Protein AF-0000000087670153 (afdb_homodimer)

InterPro domains:
  IPR002168 Lipase, GDXG, putative histidine active site [PS01173] (75-91)
  IPR013094 Alpha/beta hydrolase fold-3 [PF07859] (75-271)
  IPR029058 Alpha/Beta hydrolase fold [G3DSA:3.40.50.1820] (11-294)
  IPR029058 Alpha/Beta hydrolase fold [SSF53474] (27-275)
  IPR050466 Diverse Carboxylesterases and Gibberellin Receptors [PTHR23024] (61-268)

Secondary structure (DSSP, 8-state):
----HHHHHHHHHHHHHS-TTGGGS-HHHHHHHHHHHHHHT--PPPTT-EEEEEEETTEEEEEEE-SS---S-EEEEE--STTTS--TTTTHHHHHHHHHHHTS-EEEE----TTTS-TTHHHHHHHHHHHHHHHTT--EEEEEETHHHHHHHHHHHHHHHTT---EEEEEEES------TTSTHHHHTTT-SS--HHHHHHHHHHHT--TT-TTT-GGG-S--TTPPPEEEEEEEE-TTHHHHHHHHHHHHHTT--EEEEEEEEEETTGGGGTTT-HHHHHHHHHHHHHHHHHTT--/----HHHHHHHHHHHHHS-TTGGGS-HHHHHHHHHHHHHHT--PPPTT-EEEEEEETTEEEEEEE-SS---SPEEEEE--STTTS--TTTTHHHHHHHHHHHTS-EEEE----TTTS-TTHHHHHHHHHHHHHHHTT--EEEEEETHHHHHHHHHHHHHHHTT---EEEEEEES------TTSTHHHHTTT-SS--HHHHHHHHHHHT--TT-TTT-GGG-S--TTPPPEEEEEEEE-TTHHHHHHHHHHHHHTT--EEEEEEEEEETTGGGGTTT-HHHHHHHHHHHHHHHHHTT--

Nearest PDB structures (foldseek):
  8p8f-assembly1_B  TM=9.040E-01  e=2.250E-26  Sphingomonas sp.
  3g9u-assembly1_A  TM=9.039E-01  e=2.587E-25  uncultured bacterium
  3h1a-assembly1_A  TM=9.048E-01  e=6.332E-24  uncultured bacterium
  3qh4-assembly1_A  TM=8.456E-01  e=1.068E-23  Mycobacterium marinum M
  3h17-assembly1_A  TM=8.856E-01  e=6.479E-23  uncultured bacterium

pLDDT: mean 97.07, std 4.04, range [69.38, 99.0]

Solvent-accessible surface area (backbone atoms only — not comparable to full-atom values): 29020 Å² total; per-residue (Å²): 129,71,77,48,64,31,49,54,52,47,50,55,56,46,52,72,48,49,54,94,63,43,83,76,46,55,68,70,56,44,38,51,33,49,45,54,47,33,58,74,59,52,53,80,75,58,84,71,45,47,76,44,77,42,67,48,86,92,39,47,30,36,38,32,40,32,64,61,66,60,36,81,28,30,34,41,37,30,62,34,43,54,52,54,35,72,48,63,73,50,45,41,36,60,51,43,51,44,17,45,72,24,9,18,38,26,39,34,49,45,53,57,38,23,68,90,34,35,57,61,42,38,57,52,44,51,45,52,43,48,51,54,46,36,70,73,67,34,37,32,33,32,30,15,31,27,41,6,10,22,43,33,53,16,45,46,51,51,32,49,76,66,69,54,72,43,60,51,20,34,38,27,38,43,20,45,28,60,64,65,74,76,44,67,30,15,48,79,17,31,80,25,63,85,38,28,33,64,54,52,51,50,32,50,60,51,32,55,56,65,91,85,35,33,53,71,19,46,68,63,48,90,66,47,63,83,44,52,35,33,38,37,37,21,21,59,38,14,25,40,27,49,31,44,23,52,48,46,20,46,28,25,64,46,54,26,32,30,38,37,40,54,37,80,54,30,34,54,74,37,74,65,32,34,87,58,15,75,68,31,30,52,52,48,50,53,51,36,51,50,50,12,52,51,43,62,41,113,130,70,77,47,64,31,49,54,52,46,50,54,56,48,52,71,48,48,55,92,62,44,83,75,47,53,66,69,56,45,37,51,34,49,44,54,47,32,57,73,58,53,55,79,76,60,83,71,45,47,76,44,78,44,67,48,86,90,38,48,29,36,40,31,40,30,62,61,67,60,37,81,27,31,35,41,36,30,61,36,42,54,50,54,35,71,47,63,73,48,45,42,36,61,51,43,50,45,18,46,71,25,10,18,39,26,39,35,50,44,52,56,40,24,69,91,33,35,58,60,42,38,56,51,44,50,43,52,45,48,50,55,45,36,70,73,68,36,37,31,33,31,30,15,31,27,41,6,11,22,45,34,54,15,46,47,51,51,33,48,76,67,68,54,74,42,60,50,20,35,38,27,37,44,18,44,29,60,66,65,75,74,44,67,29,16,48,78,17,29,80,26,62,84,38,29,32,65,53,52,51,51,32,49,60,51,31,54,57,66,90,84,37,33,54,71,18,47,69,64,48,90,68,47,62,83,44,54,35,34,39,36,36,22,20,59,38,15,27,41,26,49,30,42,23,53,46,47,20,47,28,24,64,46,53,26,33,29,37,39,39,54,38,80,52,30,34,52,73,38,75,65,31,34,87,59,14,73,68,32,31,52,51,49,49,52,50,36,51,50,52,12,52,50,43,60,41,113

Structure (mmCIF, N/CA/C/O backbone):
data_AF-0000000087670153-model_v1
#
loop_
_entity.id
_entity.type
_entity.pdbx_description
1 polymer Carboxylesterase
#
loop_
_atom_site.group_PDB
_atom_site.id
_atom_site.type_symbol
_atom_site.label_atom_id
_atom_site.label_alt_id
_atom_site.label_comp_id
_atom_site.label_asym_id
_atom_site.label_entity_id
_atom_site.label_seq_id
_atom_site.pdbx_PDB_ins_code
_atom_site.Cartn_x
_atom_site.Cartn_y
_atom_site.Cartn_z
_atom_site.occupancy
_atom_site.B_iso_or_equiv
_atom_site.auth_seq_id
_atom_site.auth_comp_id
_atom_site.auth_asym_id
_atom_site.auth_atom_id
_atom_site.pdbx_PDB_model_num
ATOM 1 N N . MET A 1 1 ? -20.953 14.812 -3.152 1 91.12 1 MET A N 1
ATOM 2 C CA . MET A 1 1 ? -20.984 15.078 -1.719 1 91.12 1 MET A CA 1
ATOM 3 C C . MET A 1 1 ? -20.984 13.781 -0.921 1 91.12 1 MET A C 1
ATOM 5 O O . MET A 1 1 ? -21.5 12.766 -1.384 1 91.12 1 MET A O 1
ATOM 9 N N . PRO A 1 2 ? -20.266 13.875 0.215 1 96.69 2 PRO A N 1
ATOM 10 C CA . PRO A 1 2 ? -20.328 12.688 1.068 1 96.69 2 PRO A CA 1
ATOM 11 C C . PRO A 1 2 ? -21.734 12.383 1.556 1 96.69 2 PRO A C 1
ATOM 13 O O . PRO A 1 2 ? -22.594 13.266 1.566 1 96.69 2 PRO A O 1
ATOM 16 N N . ALA A 1 3 ? -21.969 11.133 1.914 1 97.31 3 ALA A N 1
ATOM 17 C CA . ALA A 1 3 ? -23.281 10.703 2.393 1 97.31 3 ALA A CA 1
ATOM 18 C C . ALA A 1 3 ? -23.188 10.117 3.801 1 97.31 3 ALA A C 1
ATOM 20 O O . ALA A 1 3 ? -24.203 9.961 4.48 1 97.31 3 ALA A O 1
ATOM 21 N N . GLU A 1 4 ? -22 9.805 4.27 1 97.56 4 GLU A N 1
ATOM 22 C CA . GLU A 1 4 ? -21.828 9.164 5.566 1 97.56 4 GLU A CA 1
ATOM 23 C C . GLU A 1 4 ? -22.266 10.078 6.703 1 97.56 4 GLU A C 1
ATOM 25 O O . GLU A 1 4 ? -21.75 11.188 6.852 1 97.56 4 GLU A O 1
ATOM 30 N N . PRO A 1 5 ? -23.125 9.617 7.57 1 97.94 5 PRO A N 1
ATOM 31 C CA . PRO A 1 5 ? -23.703 10.484 8.594 1 97.94 5 PRO A CA 1
ATOM 32 C C . PRO A 1 5 ? -22.656 11.117 9.5 1 97.94 5 PRO A C 1
ATOM 34 O O . PRO A 1 5 ? -22.75 12.297 9.852 1 97.94 5 PRO A O 1
ATOM 37 N N . GLY A 1 6 ? -21.641 10.352 9.875 1 98.31 6 GLY A N 1
ATOM 38 C CA . GLY A 1 6 ? -20.594 10.891 10.719 1 98.31 6 GLY A CA 1
ATOM 39 C C . GLY A 1 6 ? -19.844 12.047 10.07 1 98.31 6 GLY A C 1
ATOM 40 O O . GLY A 1 6 ? -19.484 13.016 10.75 1 98.31 6 GLY A O 1
ATOM 41 N N . ILE A 1 7 ? -19.688 11.992 8.781 1 98.38 7 ILE A N 1
ATOM 42 C CA . ILE A 1 7 ? -18.969 13.039 8.055 1 98.38 7 ILE A CA 1
ATOM 43 C C . ILE A 1 7 ? -19.875 14.25 7.859 1 98.38 7 ILE A C 1
ATOM 45 O O . ILE A 1 7 ? -19.422 15.391 7.926 1 98.38 7 ILE A O 1
ATOM 49 N N . LEU A 1 8 ? -21.156 13.984 7.641 1 97.88 8 LEU A N 1
ATOM 50 C CA . LEU A 1 8 ? -22.109 15.094 7.551 1 97.88 8 LEU A CA 1
ATOM 51 C C . LEU A 1 8 ? -22.172 15.859 8.867 1 97.88 8 LEU A C 1
ATOM 53 O O . LEU A 1 8 ? -22.219 17.094 8.867 1 97.88 8 LEU A O 1
ATOM 57 N N . LYS A 1 9 ? -22.219 15.156 9.969 1 97.88 9 LYS A N 1
ATOM 58 C CA . LYS A 1 9 ? -22.188 15.797 11.273 1 97.88 9 LYS A CA 1
ATOM 59 C C . LYS A 1 9 ? -20.891 16.594 11.477 1 97.88 9 LYS A C 1
ATOM 61 O O . LYS A 1 9 ? -20.922 17.719 11.984 1 97.88 9 LYS A O 1
ATOM 66 N N . PHE A 1 10 ? -19.797 16 11.117 1 97.88 10 PHE A N 1
ATOM 67 C CA . PHE A 1 10 ? -18.5 16.656 11.195 1 97.88 10 PHE A CA 1
ATOM 68 C C . PHE A 1 10 ? -18.516 17.984 10.445 1 97.88 10 PHE A C 1
ATOM 70 O O . PHE A 1 10 ? -18.094 19.016 10.977 1 97.88 10 PHE A O 1
ATOM 77 N N . LEU A 1 11 ? -19.031 17.984 9.211 1 96.19 11 LEU A N 1
ATOM 78 C CA . LEU A 1 11 ? -19.078 19.188 8.375 1 96.19 11 LEU A CA 1
ATOM 79 C C . LEU A 1 11 ? -19.953 20.266 9.016 1 96.19 11 LEU A C 1
ATOM 81 O O . LEU A 1 11 ? -19.625 21.453 8.961 1 96.19 11 LEU A O 1
ATOM 85 N N . ARG A 1 12 ? -21.016 19.828 9.617 1 95.62 12 ARG A N 1
ATOM 86 C CA . ARG A 1 12 ? -21.891 20.781 10.289 1 95.62 12 ARG A CA 1
ATOM 87 C C . ARG A 1 12 ? -21.156 21.469 11.445 1 95.62 12 ARG A C 1
ATOM 89 O O . ARG A 1 12 ? -21.297 22.672 11.641 1 95.62 12 ARG A O 1
ATOM 96 N N . ILE A 1 13 ? -20.438 20.719 12.18 1 95.88 13 ILE A N 1
ATOM 97 C CA . ILE A 1 13 ? -19.672 21.297 13.289 1 95.88 13 ILE A CA 1
ATOM 98 C C . ILE A 1 13 ? -18.641 22.281 12.742 1 95.88 13 ILE A C 1
ATOM 100 O O . ILE A 1 13 ? -18.5 23.391 13.258 1 95.88 13 ILE A O 1
ATOM 104 N N . CYS A 1 14 ? -17.922 21.875 11.703 1 94.75 14 CYS A N 1
ATOM 105 C CA . CYS A 1 14 ? -16.891 22.734 11.117 1 94.75 14 CYS A CA 1
ATOM 106 C C . CYS A 1 14 ? -17.5 24.047 10.633 1 94.75 14 CYS A C 1
ATOM 108 O O . CYS A 1 14 ? -16.922 25.109 10.852 1 94.75 14 CYS A O 1
ATOM 110 N N . ASP A 1 15 ? -18.594 23.922 10.031 1 91.06 15 ASP A N 1
ATOM 111 C CA . ASP A 1 15 ? -19.25 25.109 9.469 1 91.06 15 ASP A CA 1
ATOM 112 C C . ASP A 1 15 ? -19.656 26.094 10.562 1 91.06 15 ASP A C 1
ATOM 114 O O . ASP A 1 15 ? -19.766 27.281 10.32 1 91.06 15 ASP A O 1
ATOM 118 N N . GLY A 1 16 ? -19.812 25.562 11.656 1 90.06 16 GLY A N 1
ATOM 119 C CA . GLY A 1 16 ? -20.188 26.422 12.773 1 90.06 16 GLY A CA 1
ATOM 120 C C . GLY A 1 16 ? -19.047 27.25 13.305 1 90.06 16 GLY A C 1
ATOM 121 O O . GLY A 1 16 ? -19.266 28.281 13.953 1 90.06 16 GLY A O 1
ATOM 122 N N . PHE A 1 17 ? -17.875 26.891 13.086 1 87.62 17 PHE A N 1
ATOM 123 C CA . PHE A 1 17 ? -16.703 27.562 13.625 1 87.62 17 PHE A CA 1
ATOM 124 C C . PHE A 1 17 ? -15.984 28.344 12.547 1 87.62 17 PHE A C 1
ATOM 126 O O . PHE A 1 17 ? -15.312 29.344 12.836 1 87.62 17 PHE A O 1
ATOM 133 N N . TYR A 1 18 ? -16.047 27.781 11.391 1 78.56 18 TYR A N 1
ATOM 134 C CA . TYR A 1 18 ? -15.227 28.328 10.32 1 78.56 18 TYR A CA 1
ATOM 135 C C . TYR A 1 18 ? -16.094 28.766 9.148 1 78.56 18 TYR A C 1
ATOM 137 O O . TYR A 1 18 ? -16.406 27.969 8.266 1 78.56 18 TYR A O 1
ATOM 145 N N . PRO A 1 19 ? -16.406 30.031 9.125 1 75.69 19 PRO A N 1
ATOM 146 C CA . PRO A 1 19 ? -17.312 30.5 8.078 1 75.69 19 PRO A CA 1
ATOM 147 C C . PRO A 1 19 ? -16.766 30.281 6.672 1 75.69 19 PRO A C 1
ATOM 149 O O . PRO A 1 19 ? -15.555 30.109 6.496 1 75.69 19 PRO A O 1
ATOM 152 N N . ALA A 1 20 ? -17.609 30.312 5.688 1 71.12 20 ALA A N 1
ATOM 153 C CA . ALA A 1 20 ? -17.266 30.031 4.297 1 71.12 20 ALA A CA 1
ATOM 154 C C . ALA A 1 20 ? -16.328 31.094 3.744 1 71.12 20 ALA A C 1
ATOM 156 O O . ALA A 1 20 ? -15.516 30.812 2.859 1 71.12 20 ALA A O 1
ATOM 157 N N . ASP A 1 21 ? -16.359 32.156 4.27 1 75.12 21 ASP A N 1
ATOM 158 C CA . ASP A 1 21 ? -15.516 33.25 3.779 1 75.12 21 ASP A CA 1
ATOM 159 C C . ASP A 1 21 ? -14.367 33.531 4.738 1 75.12 21 ASP A C 1
ATOM 161 O O . ASP A 1 21 ? -13.93 34.656 4.875 1 75.12 21 ASP A O 1
ATOM 165 N N . ALA A 1 22 ? -13.945 32.531 5.371 1 79.69 22 ALA A N 1
ATOM 166 C CA . ALA A 1 22 ? -12.922 32.656 6.402 1 79.69 22 ALA A CA 1
ATOM 167 C C . ALA A 1 22 ? -11.641 33.25 5.82 1 79.69 22 ALA A C 1
ATOM 169 O O . ALA A 1 22 ? -10.922 34 6.504 1 79.69 22 ALA A O 1
ATOM 170 N N . VAL A 1 23 ? -11.383 32.969 4.547 1 78.5 23 VAL A N 1
ATOM 171 C CA . VAL A 1 23 ? -10.125 33.406 3.943 1 78.5 23 VAL A CA 1
ATOM 172 C C . VAL A 1 23 ? -10.109 34.938 3.822 1 78.5 23 VAL A C 1
ATOM 174 O O . VAL A 1 23 ? -9.039 35.531 3.682 1 78.5 23 VAL A O 1
ATOM 177 N N . ASP A 1 24 ? -11.219 35.469 3.959 1 83 24 ASP A N 1
ATOM 178 C CA . ASP A 1 24 ? -11.32 36.938 3.854 1 83 24 ASP A CA 1
ATOM 179 C C . ASP A 1 24 ? -11.008 37.594 5.188 1 83 24 ASP A C 1
ATOM 181 O O . ASP A 1 24 ? -10.781 38.812 5.246 1 83 24 ASP A O 1
ATOM 185 N N . ALA A 1 25 ? -10.906 36.875 6.254 1 89.06 25 ALA A N 1
ATOM 186 C CA . ALA A 1 25 ? -10.594 37.406 7.574 1 89.06 25 ALA A CA 1
ATOM 187 C C . ALA A 1 25 ? -9.086 37.5 7.785 1 89.06 25 ALA A C 1
ATOM 189 O O . ALA A 1 25 ? -8.305 37 6.977 1 89.06 25 ALA A O 1
ATOM 190 N N . SER A 1 26 ? -8.742 38.281 8.805 1 92.5 26 SER A N 1
ATOM 191 C CA . SER A 1 26 ? -7.324 38.344 9.148 1 92.5 26 SER A CA 1
ATOM 192 C C . SER A 1 26 ? -6.77 37 9.539 1 92.5 26 SER A C 1
ATOM 194 O O . SER A 1 26 ? -7.508 36.125 10.016 1 92.5 26 SER A O 1
ATOM 196 N N . ILE A 1 27 ? -5.492 36.844 9.336 1 93.56 27 ILE A N 1
ATOM 197 C CA . ILE A 1 27 ? -4.816 35.594 9.68 1 93.56 27 ILE A CA 1
ATOM 198 C C . ILE A 1 27 ? -4.973 35.312 11.172 1 93.56 27 ILE A C 1
ATOM 200 O O . ILE A 1 27 ? -5.195 34.156 11.578 1 93.56 27 ILE A O 1
ATOM 204 N N . GLY A 1 28 ? -4.832 36.312 11.953 1 94.44 28 GLY A N 1
ATOM 205 C CA . GLY A 1 28 ? -5.051 36.156 13.383 1 94.44 28 GLY A CA 1
ATOM 206 C C . GLY A 1 28 ? -6.41 35.594 13.719 1 94.44 28 GLY A C 1
ATOM 207 O O . GLY A 1 28 ? -6.523 34.688 14.578 1 94.44 28 GLY A O 1
ATOM 208 N N . GLN A 1 29 ? -7.41 36.125 13.078 1 94 29 GLN A N 1
ATOM 209 C CA . GLN A 1 29 ? -8.766 35.625 13.297 1 94 29 GLN A CA 1
ATOM 210 C C . GLN A 1 29 ? -8.906 34.188 12.805 1 94 29 GLN A C 1
ATOM 212 O O . GLN A 1 29 ? -9.562 33.375 13.445 1 94 29 GLN A O 1
ATOM 217 N N . GLN A 1 30 ? -8.359 33.906 11.695 1 94.19 30 GLN A N 1
ATOM 218 C CA . GLN A 1 30 ? -8.383 32.531 11.18 1 94.19 30 GLN A CA 1
ATOM 219 C C . GLN A 1 30 ? -7.766 31.547 12.172 1 94.19 30 GLN A C 1
ATOM 221 O O . GLN A 1 30 ? -8.305 30.469 12.398 1 94.19 30 GLN A O 1
ATOM 226 N N . ARG A 1 31 ? -6.695 31.938 12.773 1 95.94 31 ARG A N 1
ATOM 227 C CA . ARG A 1 31 ? -5.992 31.094 13.734 1 95.94 31 ARG A CA 1
ATOM 228 C C . ARG A 1 31 ? -6.848 30.859 14.977 1 95.94 31 ARG A C 1
ATOM 230 O O . ARG A 1 31 ? -6.879 29.734 15.5 1 95.94 31 ARG A O 1
ATOM 237 N N . GLN A 1 32 ? -7.586 31.844 15.375 1 94.38 32 GLN A N 1
ATOM 238 C CA . GLN A 1 32 ? -8.484 31.688 16.516 1 94.38 32 GLN A CA 1
ATOM 239 C C . GLN A 1 32 ? -9.617 30.719 16.188 1 94.38 32 GLN A C 1
ATOM 241 O O . GLN A 1 32 ? -9.961 29.859 17 1 94.38 32 GLN A O 1
ATOM 246 N N . TRP A 1 33 ? -10.164 30.906 15.031 1 94.19 33 TRP A N 1
ATOM 247 C CA . TRP A 1 33 ? -11.25 30.031 14.617 1 94.19 33 TRP A CA 1
ATOM 248 C C . TRP A 1 33 ? -10.758 28.594 14.484 1 94.19 33 TRP A C 1
ATOM 250 O O . TRP A 1 33 ? -11.438 27.656 14.914 1 94.19 33 TRP A O 1
ATOM 260 N N . TYR A 1 34 ? -9.602 28.469 13.906 1 94.5 34 TYR A N 1
ATOM 261 C CA . TYR A 1 34 ? -9.031 27.141 13.711 1 94.5 34 TYR A CA 1
ATOM 262 C C . TYR A 1 34 ? -8.773 26.469 15.055 1 94.5 34 TYR A C 1
ATOM 264 O O . TYR A 1 34 ? -9.086 25.281 15.227 1 94.5 34 TYR A O 1
ATOM 272 N N . ASP A 1 35 ? -8.195 27.141 15.992 1 94.88 35 ASP A N 1
ATOM 273 C CA . ASP A 1 35 ? -7.914 26.594 17.312 1 94.88 35 ASP A CA 1
ATOM 274 C C . ASP A 1 35 ? -9.203 26.156 18.016 1 94.88 35 ASP A C 1
ATOM 276 O O . ASP A 1 35 ? -9.242 25.109 18.656 1 94.88 35 ASP A O 1
ATOM 280 N N . ALA A 1 36 ? -10.188 27.047 17.875 1 95 36 ALA A N 1
ATOM 281 C CA . ALA A 1 36 ? -11.469 26.719 18.5 1 95 36 ALA A CA 1
ATOM 282 C C . ALA A 1 36 ? -12.094 25.484 17.875 1 95 36 ALA A C 1
ATOM 284 O O . ALA A 1 36 ? -12.648 24.641 18.578 1 95 36 ALA A O 1
ATOM 285 N N . LEU A 1 37 ? -12 25.438 16.609 1 95.12 37 LEU A N 1
ATOM 286 C CA . LEU A 1 37 ? -12.508 24.266 15.883 1 95.12 37 LEU A CA 1
ATOM 287 C C . LEU A 1 37 ? -11.805 23 16.328 1 95.12 37 LEU A C 1
ATOM 289 O O . LEU A 1 37 ? -12.453 22 16.641 1 95.12 37 LEU A O 1
ATOM 293 N N . CYS A 1 38 ? -10.492 23 16.359 1 96.19 38 CYS A N 1
ATOM 294 C CA . CYS A 1 38 ? -9.711 21.828 16.719 1 96.19 38 CYS A CA 1
ATOM 295 C C . CYS A 1 38 ? -10 21.391 18.141 1 96.19 38 CYS A C 1
ATOM 297 O O . CYS A 1 38 ? -10.047 20.203 18.438 1 96.19 38 CYS A O 1
ATOM 299 N N . ALA A 1 39 ? -10.195 22.375 19 1 96.06 39 ALA A N 1
ATOM 300 C CA . ALA A 1 39 ? -10.484 22.094 20.406 1 96.06 39 ALA A CA 1
ATOM 301 C C . ALA A 1 39 ? -11.781 21.297 20.547 1 96.06 39 ALA A C 1
ATOM 303 O O . ALA A 1 39 ? -11.914 20.469 21.453 1 96.06 39 ALA A O 1
ATOM 304 N N . GLN A 1 40 ? -12.695 21.484 19.594 1 95.62 40 GLN A N 1
ATOM 305 C CA . GLN A 1 40 ? -13.984 20.797 19.625 1 95.62 40 GLN A CA 1
ATOM 306 C C . GLN A 1 40 ? -13.797 19.297 19.438 1 95.62 40 GLN A C 1
ATOM 308 O O . GLN A 1 40 ? -14.617 18.5 19.906 1 95.62 40 GLN A O 1
ATOM 313 N N . PHE A 1 41 ? -12.711 18.922 18.797 1 96.5 41 PHE A N 1
ATOM 314 C CA . PHE A 1 41 ? -12.516 17.5 18.469 1 96.5 41 PHE A CA 1
ATOM 315 C 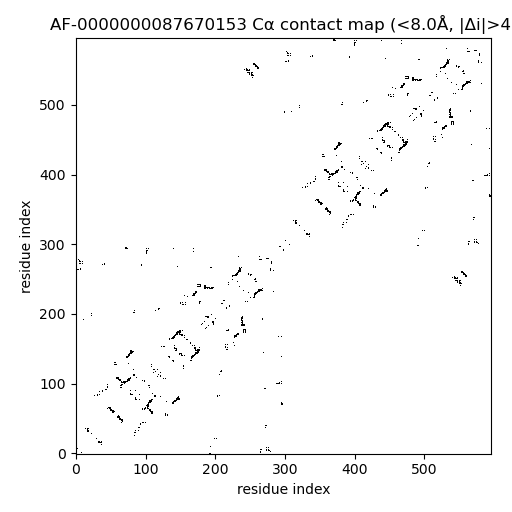C . PHE A 1 41 ? -11.406 16.906 19.344 1 96.5 41 PHE A C 1
ATOM 317 O O . PHE A 1 41 ? -10.984 15.773 19.109 1 96.5 41 PHE A O 1
ATOM 324 N N . ASP A 1 42 ? -10.891 17.625 20.281 1 96 42 ASP A N 1
ATOM 325 C CA . ASP A 1 42 ? -9.82 17.156 21.156 1 96 42 ASP A CA 1
ATOM 326 C C . ASP A 1 42 ? -10.312 16.062 22.094 1 96 42 ASP A C 1
ATOM 328 O O . ASP A 1 42 ? -11.523 15.875 22.266 1 96 42 ASP A O 1
ATOM 332 N N . ARG A 1 43 ? -9.406 15.273 22.547 1 96.25 43 ARG A N 1
ATOM 333 C CA . ARG A 1 43 ? -9.664 14.156 23.453 1 96.25 43 ARG A CA 1
ATOM 334 C C . ARG A 1 43 ? -8.617 14.094 24.547 1 96.25 43 ARG A C 1
ATOM 336 O O . ARG A 1 43 ? -7.508 14.617 24.391 1 96.25 43 ARG A O 1
ATOM 343 N N . PRO A 1 44 ? -9.039 13.508 25.688 1 96.5 44 PRO A N 1
ATOM 344 C CA . PRO A 1 44 ? -8.039 13.312 26.734 1 96.5 44 PRO A CA 1
ATOM 345 C C . PRO A 1 44 ? -6.898 12.398 26.312 1 96.5 44 PRO A C 1
ATOM 347 O O . PRO A 1 44 ? -7.086 11.539 25.438 1 96.5 44 PRO A O 1
ATOM 350 N N . LEU A 1 45 ? -5.781 12.594 26.938 1 97.88 45 LEU A N 1
ATOM 351 C CA . LEU A 1 45 ? -4.648 11.703 26.688 1 97.88 45 LEU A CA 1
ATOM 352 C C . LEU A 1 45 ? -4.992 10.266 27.062 1 97.88 45 LEU A C 1
ATOM 354 O O . LEU A 1 45 ? -5.707 10.031 28.047 1 97.88 45 LEU A O 1
ATOM 358 N N . PRO A 1 46 ? -4.504 9.289 26.297 1 98.06 46 PRO A N 1
ATOM 359 C CA . PRO A 1 46 ? -4.613 7.895 26.734 1 98.06 46 PRO A CA 1
ATOM 360 C C . PRO A 1 46 ? -4.031 7.676 28.125 1 98.06 46 PRO A C 1
ATOM 362 O O . PRO A 1 46 ? -3.102 8.375 28.531 1 98.06 46 PRO A O 1
ATOM 365 N N . ASP A 1 47 ? -4.531 6.676 28.828 1 97.31 47 ASP A N 1
ATOM 366 C CA . ASP A 1 47 ? -4.121 6.395 30.203 1 97.31 47 ASP A CA 1
ATOM 367 C C . ASP A 1 47 ? -2.619 6.129 30.281 1 97.31 47 ASP A C 1
ATOM 369 O O . ASP A 1 47 ? -2.082 5.332 29.516 1 97.31 47 ASP A O 1
ATOM 373 N N . GLY A 1 48 ? -1.952 6.867 31.141 1 98.12 48 GLY A N 1
ATOM 374 C CA . GLY A 1 48 ? -0.557 6.59 31.438 1 98.12 48 GLY A CA 1
ATOM 375 C C . GLY A 1 48 ? 0.408 7.312 30.531 1 98.12 48 GLY A C 1
ATOM 376 O O . GLY A 1 48 ? 1.619 7.297 30.75 1 98.12 48 GLY A O 1
ATOM 377 N N . MET A 1 49 ? -0.153 8.008 29.578 1 98.38 49 MET A N 1
ATOM 378 C CA . MET A 1 49 ? 0.711 8.734 28.656 1 98.38 49 MET A CA 1
ATOM 379 C C . MET A 1 49 ? 1.139 10.078 29.25 1 98.38 49 MET A C 1
ATOM 381 O O . MET A 1 49 ? 0.36 10.727 29.953 1 98.38 49 MET A O 1
ATOM 385 N N . THR A 1 50 ? 2.4 10.477 28.891 1 98.38 50 THR A N 1
ATOM 386 C CA . THR A 1 50 ? 2.859 11.828 29.203 1 98.38 50 THR A CA 1
ATOM 387 C C . THR A 1 50 ? 3.047 12.648 27.938 1 98.38 50 THR A C 1
ATOM 389 O O . THR A 1 50 ? 3.361 12.102 26.875 1 98.38 50 THR A O 1
ATOM 392 N N . ALA A 1 51 ? 2.791 13.852 28.016 1 98.44 51 ALA A N 1
ATOM 393 C CA . ALA A 1 51 ? 3.055 14.844 26.969 1 98.44 51 ALA A CA 1
ATOM 394 C C . ALA A 1 51 ? 3.803 16.047 27.547 1 98.44 51 ALA A C 1
ATOM 396 O O . ALA A 1 51 ? 3.324 16.703 28.469 1 98.44 51 ALA A O 1
ATOM 397 N N . GLU A 1 52 ? 4.969 16.281 26.953 1 98.44 52 GLU A N 1
ATOM 398 C CA . GLU A 1 52 ? 5.809 17.344 27.5 1 98.44 52 GLU A CA 1
ATOM 399 C C . GLU A 1 52 ? 6.344 18.266 26.406 1 98.44 52 GLU A C 1
ATOM 401 O O . GLU A 1 52 ? 6.887 17.781 25.406 1 98.44 52 GLU A O 1
ATOM 406 N N . ASP A 1 53 ? 6.141 19.531 26.641 1 98.44 53 ASP A N 1
ATOM 407 C CA . ASP A 1 53 ? 6.715 20.5 25.719 1 98.44 53 ASP A CA 1
ATOM 408 C C . ASP A 1 53 ? 8.219 20.641 25.938 1 98.44 53 ASP A C 1
ATOM 410 O O . ASP A 1 53 ? 8.695 20.609 27.062 1 98.44 53 ASP A O 1
ATOM 414 N N . ALA A 1 54 ? 8.922 20.734 24.828 1 97.5 54 ALA A N 1
ATOM 415 C CA . ALA A 1 54 ? 10.367 20.922 24.875 1 97.5 54 ALA A CA 1
ATOM 416 C C . ALA A 1 54 ? 10.875 21.594 23.594 1 97.5 54 ALA A C 1
ATOM 418 O O . ALA A 1 54 ? 10.195 21.578 22.562 1 97.5 54 ALA A O 1
ATOM 419 N N . LEU A 1 55 ? 12.047 22.188 23.797 1 98.19 55 LEU A N 1
ATOM 420 C CA . LEU A 1 55 ? 12.742 22.688 22.625 1 98.19 55 LEU A CA 1
ATOM 421 C C . LEU A 1 55 ? 13.688 21.625 22.062 1 98.19 55 LEU A C 1
ATOM 423 O O . LEU A 1 55 ? 14.375 20.938 22.828 1 98.19 55 LEU A O 1
ATOM 427 N N . ILE A 1 56 ? 13.672 21.375 20.859 1 98 56 ILE A N 1
ATOM 428 C CA . ILE A 1 56 ? 14.727 20.672 20.141 1 98 56 ILE A CA 1
ATOM 429 C C . ILE A 1 56 ? 15.453 21.641 19.203 1 98 56 ILE A C 1
ATOM 431 O O . ILE A 1 56 ? 14.859 22.156 18.266 1 98 56 ILE A O 1
ATOM 435 N N . GLY A 1 57 ? 16.703 21.844 19.516 1 96.06 57 GLY A N 1
ATOM 436 C CA . GLY A 1 57 ? 17.266 23.078 18.969 1 96.06 57 GLY A CA 1
ATOM 437 C C . GLY A 1 57 ? 16.531 24.328 19.422 1 96.06 57 GLY A C 1
ATOM 438 O O . GLY A 1 57 ? 16.328 24.531 20.625 1 96.06 57 GLY A O 1
ATOM 439 N N . ALA A 1 58 ? 16.094 25.141 18.516 1 97.69 58 ALA A N 1
ATOM 440 C CA . ALA A 1 58 ? 15.328 26.344 18.844 1 97.69 58 ALA A CA 1
ATOM 441 C C . ALA A 1 58 ? 13.852 26.156 18.484 1 97.69 58 ALA A C 1
ATOM 443 O O . ALA A 1 58 ? 13.062 27.109 18.562 1 97.69 58 ALA A O 1
ATOM 444 N N . ILE A 1 59 ? 13.539 24.922 18.156 1 98.69 59 ILE A N 1
ATOM 445 C CA . ILE A 1 59 ? 12.203 24.672 17.641 1 98.69 59 ILE A CA 1
ATOM 446 C C . ILE A 1 59 ? 11.312 24.094 18.734 1 98.69 59 ILE A C 1
ATOM 448 O O . ILE A 1 59 ? 11.641 23.047 19.312 1 98.69 59 ILE A O 1
ATOM 452 N N . PRO A 1 60 ? 10.156 24.734 19.047 1 98.81 60 PRO A N 1
ATOM 453 C CA . PRO A 1 60 ? 9.227 24.156 20 1 98.81 60 PRO A CA 1
ATOM 454 C C . PRO A 1 60 ? 8.641 22.828 19.531 1 98.81 60 PRO A C 1
ATOM 456 O O . PRO A 1 60 ? 8.305 22.688 18.344 1 98.81 60 PRO A O 1
ATOM 459 N N . THR A 1 61 ? 8.633 21.828 20.422 1 98.88 61 THR A N 1
ATOM 460 C CA . THR A 1 61 ? 8.055 20.516 20.156 1 98.88 61 THR A CA 1
ATOM 461 C C . THR A 1 61 ? 7.262 20.016 21.359 1 98.88 61 THR A C 1
ATOM 463 O O . THR A 1 61 ? 7.32 20.609 22.438 1 98.88 61 THR A O 1
ATOM 466 N N . ARG A 1 62 ? 6.445 19.109 21.156 1 98.88 62 ARG A N 1
ATOM 467 C CA . ARG A 1 62 ? 5.812 18.328 22.219 1 98.88 62 ARG A CA 1
ATOM 468 C C . ARG A 1 62 ? 6.098 16.844 22.062 1 98.88 62 ARG A C 1
ATOM 470 O O . ARG A 1 62 ? 5.938 16.281 20.969 1 98.88 62 ARG A O 1
ATOM 477 N N . ARG A 1 63 ? 6.551 16.25 23.109 1 98.75 63 ARG A N 1
ATOM 478 C CA . ARG A 1 63 ? 6.902 14.828 23.109 1 98.75 63 ARG A CA 1
ATOM 479 C C . ARG A 1 63 ? 5.836 14 23.812 1 98.75 63 ARG A C 1
ATOM 481 O O . ARG A 1 63 ? 5.484 14.281 24.969 1 98.75 63 ARG A O 1
ATOM 488 N N . TYR A 1 64 ? 5.305 13.039 23.141 1 98.81 64 TYR A N 1
ATOM 489 C CA . TYR A 1 64 ? 4.348 12.094 23.703 1 98.81 64 TYR A CA 1
ATOM 490 C C . TYR A 1 64 ? 5.008 10.758 24 1 98.81 64 TYR A C 1
ATOM 492 O O . TYR A 1 64 ? 5.645 10.164 23.125 1 98.81 64 TYR A O 1
ATOM 500 N N . LYS A 1 65 ? 4.871 10.297 25.156 1 98.62 65 LYS A N 1
ATOM 501 C CA . LYS A 1 65 ? 5.375 8.984 25.547 1 98.62 65 LYS A CA 1
ATOM 502 C C . LYS A 1 65 ? 4.246 8.094 26.062 1 98.62 65 LYS A C 1
ATOM 504 O O . LYS A 1 65 ? 3.693 8.344 27.141 1 98.62 65 LYS A O 1
ATOM 509 N N . PRO A 1 66 ? 3.908 7.078 25.266 1 98.31 66 PRO A N 1
ATOM 510 C CA . PRO A 1 66 ? 2.846 6.184 25.734 1 98.31 66 PRO A CA 1
ATOM 511 C C . PRO A 1 66 ? 3.26 5.355 26.938 1 98.31 66 PRO A C 1
ATOM 513 O O . PRO A 1 66 ? 4.453 5.172 27.188 1 98.31 66 PRO A O 1
ATOM 516 N N . ALA A 1 67 ? 2.279 4.891 27.688 1 97.5 67 ALA A N 1
ATOM 517 C CA . ALA A 1 67 ? 2.553 4.047 28.844 1 97.5 67 ALA A CA 1
ATOM 518 C C . ALA A 1 67 ? 3.277 2.77 28.438 1 97.5 67 ALA A C 1
ATOM 520 O O . ALA A 1 67 ? 4.148 2.283 29.172 1 97.5 67 ALA A O 1
ATOM 521 N N . ASN A 1 68 ? 2.893 2.229 27.297 1 96.12 68 ASN A N 1
ATOM 522 C CA . ASN A 1 68 ? 3.482 0.999 26.781 1 96.12 68 ASN A CA 1
ATOM 523 C C . ASN A 1 68 ? 4.359 1.266 25.562 1 96.12 68 ASN A C 1
ATOM 525 O O . ASN A 1 68 ? 3.934 1.038 24.422 1 96.12 68 ASN A O 1
ATOM 529 N N . LEU A 1 69 ? 5.605 1.613 25.781 1 96.94 69 LEU A N 1
ATOM 530 C CA . LEU A 1 69 ? 6.57 1.823 24.719 1 96.94 69 LEU A CA 1
ATOM 531 C C . LEU A 1 69 ? 7.031 0.492 24.125 1 96.94 69 LEU A C 1
ATOM 533 O O . LEU A 1 69 ? 7.613 -0.333 24.844 1 96.94 69 LEU A O 1
ATOM 537 N N . ARG A 1 70 ? 6.848 0.242 22.812 1 97.44 70 ARG A N 1
ATOM 538 C CA . ARG A 1 70 ? 7.098 -1.064 22.203 1 97.44 70 ARG A CA 1
ATOM 539 C C . ARG A 1 70 ? 8.219 -0.987 21.172 1 97.44 70 ARG A C 1
ATOM 541 O O . ARG A 1 70 ? 8.656 -2.012 20.641 1 97.44 70 ARG A O 1
ATOM 548 N N . THR A 1 71 ? 8.758 0.187 20.906 1 98.31 71 THR A N 1
ATOM 549 C CA . THR A 1 71 ? 9.805 0.383 19.906 1 98.31 71 THR A CA 1
ATOM 550 C C . THR A 1 71 ? 10.672 1.589 20.266 1 98.31 71 THR A C 1
ATOM 552 O O . THR A 1 71 ? 10.234 2.48 21 1 98.31 71 THR A O 1
ATOM 555 N N . ARG A 1 72 ? 11.898 1.585 19.797 1 97.44 72 ARG A N 1
ATOM 556 C CA . ARG A 1 72 ? 12.797 2.723 19.984 1 97.44 72 ARG A CA 1
ATOM 557 C C . ARG A 1 72 ? 12.656 3.715 18.828 1 97.44 72 ARG A C 1
ATOM 559 O O . ARG A 1 72 ? 13.164 4.836 18.906 1 97.44 72 ARG A O 1
ATOM 566 N N . THR A 1 73 ? 11.938 3.305 17.766 1 98.75 73 THR A N 1
ATOM 567 C CA . THR A 1 73 ? 11.664 4.203 16.656 1 98.75 73 THR A CA 1
ATOM 568 C C . THR A 1 73 ? 10.766 5.355 17.094 1 98.75 73 THR A C 1
ATOM 570 O O . THR A 1 73 ? 9.812 5.148 17.859 1 98.75 73 THR A O 1
ATOM 573 N N . LYS A 1 74 ? 11.078 6.555 16.672 1 98.81 74 LYS A N 1
ATOM 574 C CA . LYS A 1 74 ? 10.258 7.715 17.016 1 98.81 74 LYS A CA 1
ATOM 575 C C . LYS A 1 74 ? 9.414 8.164 15.82 1 98.81 74 LYS A C 1
ATOM 577 O O . LYS A 1 74 ? 9.805 7.953 14.672 1 98.81 74 LYS A O 1
ATOM 582 N N . LEU A 1 75 ? 8.297 8.672 16.172 1 98.94 75 LEU A N 1
ATOM 583 C CA . LEU A 1 75 ? 7.445 9.312 15.18 1 98.94 75 LEU A CA 1
ATOM 584 C C . LEU A 1 75 ? 7.645 10.82 15.18 1 98.94 75 LEU A C 1
ATOM 586 O O . LEU A 1 75 ? 7.691 11.445 16.25 1 98.94 75 LEU A O 1
ATOM 590 N N . LEU A 1 76 ? 7.895 11.414 14.055 1 99 76 LEU A N 1
ATOM 591 C CA . LEU A 1 76 ? 7.93 12.867 13.898 1 99 76 LEU A CA 1
ATOM 592 C C . LEU A 1 76 ? 6.668 13.367 13.203 1 99 76 LEU A C 1
ATOM 594 O O . LEU A 1 76 ? 6.461 13.102 12.016 1 99 76 LEU A O 1
ATOM 598 N N . TYR A 1 77 ? 5.898 14.078 13.93 1 98.94 77 TYR A N 1
ATOM 599 C CA . TYR A 1 77 ? 4.609 14.516 13.406 1 98.94 77 TYR A CA 1
ATOM 600 C C . TYR A 1 77 ? 4.656 15.977 12.984 1 98.94 77 TYR A C 1
ATOM 602 O O . TYR A 1 77 ? 5.105 16.828 13.75 1 98.94 77 TYR A O 1
ATOM 610 N N . LEU A 1 78 ? 4.211 16.234 11.773 1 98.94 78 LEU A N 1
ATOM 611 C CA . LEU A 1 78 ? 4.086 17.562 11.211 1 98.94 78 LEU A CA 1
ATOM 612 C C . LEU A 1 78 ? 2.621 17.922 10.961 1 98.94 78 LEU A C 1
ATOM 614 O O . LEU A 1 78 ? 1.962 17.281 10.133 1 98.94 78 LEU A O 1
ATOM 618 N N . HIS A 1 79 ? 2.164 18.922 11.68 1 98.81 79 HIS A N 1
ATOM 619 C CA . HIS A 1 79 ? 0.729 19.188 11.68 1 98.81 79 HIS A CA 1
ATOM 620 C C . HIS A 1 79 ? 0.299 19.906 10.406 1 98.81 79 HIS A C 1
ATOM 622 O O . HIS A 1 79 ? 1.093 20.625 9.797 1 98.81 79 HIS A O 1
ATOM 628 N N . GLY A 1 80 ? -0.958 19.734 10.039 1 98.5 80 GLY A N 1
ATOM 629 C CA . GLY A 1 80 ? -1.572 20.469 8.953 1 98.5 80 GLY A CA 1
ATOM 630 C C . GLY A 1 80 ? -1.965 21.875 9.336 1 98.5 80 GLY A C 1
ATOM 631 O O . GLY A 1 80 ? -1.653 22.344 10.43 1 98.5 80 GLY A O 1
ATOM 632 N N . GLY A 1 81 ? -2.613 22.547 8.352 1 97.56 81 GLY A N 1
ATOM 633 C CA . GLY A 1 81 ? -3.033 23.922 8.562 1 97.56 81 GLY A CA 1
ATOM 634 C C . GLY A 1 81 ? -2.543 24.875 7.477 1 97.56 81 GLY A C 1
ATOM 635 O O . GLY A 1 81 ? -2.391 26.062 7.711 1 97.56 81 GLY A O 1
ATOM 636 N N . GLY A 1 82 ? -2.207 24.344 6.332 1 97.5 82 GLY A N 1
ATOM 637 C CA . GLY A 1 82 ? -1.849 25.141 5.172 1 97.5 82 GLY A CA 1
ATOM 638 C C . GLY A 1 82 ? -0.623 26.016 5.395 1 97.5 82 GLY A C 1
ATOM 639 O O . GLY A 1 82 ? -0.479 27.062 4.777 1 97.5 82 GLY A O 1
ATOM 640 N N . PHE A 1 83 ? 0.109 25.672 6.438 1 98.25 83 PHE A N 1
ATOM 641 C CA . PHE A 1 83 ? 1.312 26.406 6.812 1 98.25 83 PHE A CA 1
ATOM 642 C C . PHE A 1 83 ? 0.955 27.734 7.484 1 98.25 83 PHE A C 1
ATOM 644 O O . PHE A 1 83 ? 1.839 28.516 7.828 1 98.25 83 PHE A O 1
ATOM 651 N N . VAL A 1 84 ? -0.317 28 7.652 1 97.44 84 VAL A N 1
ATOM 652 C CA . VAL A 1 84 ? -0.783 29.312 8.102 1 97.44 84 VAL A CA 1
ATOM 653 C C . VAL A 1 84 ? -1.432 29.188 9.477 1 97.44 84 VAL A C 1
ATOM 655 O O . VAL A 1 84 ? -1.351 30.109 10.297 1 97.44 84 VAL A O 1
ATOM 658 N N . VAL A 1 85 ? -2.125 28.094 9.711 1 96.38 85 VAL A N 1
ATOM 659 C CA . VAL A 1 85 ? -2.771 27.828 10.992 1 96.38 85 VAL A CA 1
ATOM 660 C C . VAL A 1 85 ? -2.27 26.5 11.562 1 96.38 85 VAL A C 1
ATOM 662 O O . VAL A 1 85 ? -1.576 25.75 10.875 1 96.38 85 VAL A O 1
ATOM 665 N N . GLY A 1 86 ? -2.598 26.234 12.875 1 97 86 GLY A N 1
ATOM 666 C CA . GLY A 1 86 ? -2.193 25 13.539 1 97 86 GLY A CA 1
ATOM 667 C C . GLY A 1 86 ? -1.139 25.234 14.609 1 97 86 GLY A C 1
ATOM 668 O O . GLY A 1 86 ? -0.458 26.25 14.609 1 97 86 GLY A O 1
ATOM 669 N N . SER A 1 87 ? -1.017 24.312 15.43 1 97.56 87 SER A N 1
ATOM 670 C CA . SER A 1 87 ? -0.125 24.359 16.594 1 97.56 87 SER A CA 1
ATOM 671 C C . SER A 1 87 ? 0.013 22.984 17.234 1 97.56 87 SER A C 1
ATOM 673 O O . SER A 1 87 ? -0.594 22.016 16.766 1 97.56 87 SER A O 1
ATOM 675 N N . LEU A 1 88 ? 0.821 22.891 18.25 1 98 88 LEU A N 1
ATOM 676 C CA . LEU A 1 88 ? 0.925 21.672 19.062 1 98 88 LEU A CA 1
ATOM 677 C C . LEU A 1 88 ? -0.43 21.297 19.641 1 98 88 LEU A C 1
ATOM 679 O O . LEU A 1 88 ? -0.764 20.109 19.734 1 98 88 LEU A O 1
ATOM 683 N N . SER A 1 89 ? -1.212 22.297 19.969 1 97.38 89 SER A N 1
ATOM 684 C CA . SER A 1 89 ? -2.498 22.031 20.609 1 97.38 89 SER A CA 1
ATOM 685 C C . SER A 1 89 ? -3.535 21.562 19.594 1 97.38 89 SER A C 1
ATOM 687 O O . SER A 1 89 ? -4.41 20.766 19.922 1 97.38 89 SER A O 1
ATOM 689 N N . SER A 1 90 ? -3.443 22.031 18.375 1 97.62 90 SER A N 1
ATOM 690 C CA . SER A 1 90 ? -4.465 21.75 17.375 1 97.62 90 SER A CA 1
ATOM 691 C C . SER A 1 90 ? -4.473 20.266 17.016 1 97.62 90 SER A C 1
ATOM 693 O O . SER A 1 90 ? -5.484 19.734 16.547 1 97.62 90 SER A O 1
ATOM 695 N N . HIS A 1 91 ? -3.412 19.531 17.219 1 98.25 91 HIS A N 1
ATOM 696 C CA . HIS A 1 91 ? -3.312 18.141 16.828 1 98.25 91 HIS A CA 1
ATOM 697 C C . HIS A 1 91 ? -2.953 17.25 18.016 1 98.25 91 HIS A C 1
ATOM 699 O O . HIS A 1 91 ? -2.459 16.141 17.844 1 98.25 91 HIS A O 1
ATOM 705 N N . HIS A 1 92 ? -3.219 17.766 19.234 1 98.5 92 HIS A N 1
ATOM 706 C CA . HIS A 1 92 ? -2.785 17.156 20.484 1 98.5 92 HIS A CA 1
ATOM 707 C C . HIS A 1 92 ? -3.332 15.734 20.609 1 98.5 92 HIS A C 1
ATOM 709 O O . HIS A 1 92 ? -2.566 14.781 20.75 1 98.5 92 HIS A O 1
ATOM 715 N N . ALA A 1 93 ? -4.621 15.531 20.438 1 98.5 93 ALA A N 1
ATOM 716 C CA . ALA A 1 93 ? -5.238 14.219 20.641 1 98.5 93 ALA A CA 1
ATOM 717 C C . ALA A 1 93 ? -4.855 13.258 19.516 1 98.5 93 ALA A C 1
ATOM 719 O O . ALA A 1 93 ? -4.691 12.062 19.75 1 98.5 93 ALA A O 1
ATOM 720 N N . ILE A 1 94 ? -4.758 13.742 18.297 1 98.69 94 ILE A N 1
ATOM 721 C CA . ILE A 1 94 ? -4.371 12.922 17.156 1 98.69 94 ILE A CA 1
ATOM 722 C C . ILE A 1 94 ? -2.979 12.344 17.375 1 98.69 94 ILE A C 1
ATOM 724 O O . ILE A 1 94 ? -2.77 11.141 17.234 1 98.69 94 ILE A O 1
ATOM 728 N N . CYS A 1 95 ? -2.045 13.219 17.781 1 98.88 95 CYS A N 1
ATOM 729 C CA . CYS A 1 95 ? -0.678 12.781 18.047 1 98.88 95 CYS A CA 1
ATOM 730 C C . CYS A 1 95 ? -0.64 11.742 19.156 1 98.88 95 CYS A C 1
ATOM 732 O O . CYS A 1 95 ? 0.027 10.719 19.031 1 98.88 95 CYS A O 1
ATOM 734 N N . ALA A 1 96 ? -1.361 12.023 20.219 1 98.81 96 ALA A N 1
ATOM 735 C CA . ALA A 1 96 ? -1.387 11.133 21.391 1 98.81 96 ALA A CA 1
ATOM 736 C C . ALA A 1 96 ? -1.907 9.75 21 1 98.81 96 ALA A C 1
ATOM 738 O O . ALA A 1 96 ? -1.331 8.734 21.391 1 98.81 96 ALA A O 1
ATOM 739 N N . GLU A 1 97 ? -2.949 9.719 20.219 1 98.75 97 GLU A N 1
ATOM 740 C CA . GLU A 1 97 ? -3.59 8.461 19.859 1 98.75 97 GLU A CA 1
ATOM 741 C C . GLU A 1 97 ? -2.717 7.648 18.906 1 98.75 97 GLU A C 1
ATOM 743 O O . GLU A 1 97 ? -2.637 6.422 19.016 1 98.75 97 GLU A O 1
ATOM 748 N N . ILE A 1 98 ? -2.076 8.312 17.953 1 98.81 98 ILE A N 1
ATOM 749 C CA . ILE A 1 98 ? -1.155 7.621 17.047 1 98.81 98 ILE A CA 1
ATOM 750 C C . ILE A 1 98 ? -0.002 7.027 17.859 1 98.81 98 ILE A C 1
ATOM 752 O O . ILE A 1 98 ? 0.357 5.863 17.672 1 98.81 98 ILE A O 1
ATOM 756 N N . SER A 1 99 ? 0.558 7.82 18.734 1 98.81 99 SER A N 1
ATOM 757 C CA . SER A 1 99 ? 1.651 7.383 19.594 1 98.81 99 SER A CA 1
ATOM 758 C C . SER A 1 99 ? 1.247 6.172 20.422 1 98.81 99 SER A C 1
ATOM 760 O O . SER A 1 99 ? 1.984 5.188 20.5 1 98.81 99 SER A O 1
ATOM 762 N N . ASP A 1 100 ? 0.115 6.27 21.016 1 98.69 100 ASP A N 1
ATOM 763 C CA . ASP A 1 100 ? -0.381 5.207 21.891 1 98.69 100 ASP A CA 1
ATOM 764 C C . ASP A 1 100 ? -0.58 3.908 21.109 1 98.69 100 ASP A C 1
ATOM 766 O O . ASP A 1 100 ? -0.136 2.846 21.547 1 98.69 100 ASP A O 1
ATOM 770 N N . PHE A 1 101 ? -1.217 3.99 19.969 1 98 101 PHE A N 1
ATOM 771 C CA . PHE A 1 101 ? -1.482 2.812 19.156 1 98 101 PHE A CA 1
ATOM 772 C C . PHE A 1 101 ? -0.18 2.15 18.719 1 98 101 PHE A C 1
ATOM 774 O O . PHE A 1 101 ? -0.046 0.926 18.797 1 98 101 PHE A O 1
ATOM 781 N N . ALA A 1 102 ? 0.737 2.994 18.297 1 97.81 102 ALA A N 1
ATOM 782 C CA . ALA A 1 102 ? 1.987 2.475 17.75 1 97.81 102 ALA A CA 1
ATOM 783 C C . ALA A 1 102 ? 2.92 2.008 18.859 1 97.81 102 ALA A C 1
ATOM 785 O O . ALA A 1 102 ? 3.875 1.269 18.609 1 97.81 102 ALA A O 1
ATOM 786 N N . GLY A 1 103 ? 2.639 2.461 20.094 1 98.25 103 GLY A N 1
ATOM 787 C CA . GLY A 1 103 ? 3.6 2.225 21.172 1 98.25 103 GLY A CA 1
ATOM 788 C C . GLY A 1 103 ? 4.949 2.863 20.906 1 98.25 103 GLY A C 1
ATOM 789 O O . GLY A 1 103 ? 5.992 2.264 21.188 1 98.25 103 GLY A O 1
ATOM 790 N N . ALA A 1 104 ? 4.984 3.994 20.312 1 98.69 104 ALA A N 1
ATOM 791 C CA . ALA A 1 104 ? 6.191 4.719 19.922 1 98.69 104 ALA A CA 1
ATOM 792 C C . ALA A 1 104 ? 6.152 6.16 20.422 1 98.69 104 ALA A C 1
ATOM 794 O O . ALA A 1 104 ? 5.098 6.797 20.406 1 98.69 104 ALA A O 1
ATOM 795 N N . GLU A 1 105 ? 7.281 6.668 20.859 1 98.75 105 GLU A N 1
ATOM 796 C CA . GLU A 1 105 ? 7.359 8.086 21.188 1 98.75 105 GLU A CA 1
ATOM 797 C C . GLU A 1 105 ? 7.098 8.953 19.953 1 98.75 105 GLU A C 1
ATOM 799 O O . GLU A 1 105 ? 7.578 8.641 18.859 1 98.75 105 GLU A O 1
ATOM 804 N N . LEU A 1 106 ? 6.289 9.93 20.141 1 98.94 106 LEU A N 1
ATOM 805 C CA . LEU A 1 106 ? 5.977 10.844 19.047 1 98.94 106 LEU A CA 1
ATOM 806 C C . LEU A 1 106 ? 6.414 12.266 19.391 1 98.94 106 LEU A C 1
ATOM 808 O O . LEU A 1 106 ? 6.145 12.758 20.484 1 98.94 106 LEU A O 1
ATOM 812 N N . VAL A 1 107 ? 7.156 12.914 18.5 1 98.94 107 VAL A N 1
ATOM 813 C CA . VAL A 1 107 ? 7.57 14.305 18.609 1 98.94 107 VAL A CA 1
ATOM 814 C C . VAL A 1 107 ? 6.785 15.148 17.609 1 98.94 107 VAL A C 1
ATOM 816 O O . VAL A 1 107 ? 6.922 14.984 16.391 1 98.94 107 VAL A O 1
ATOM 819 N N . SER A 1 108 ? 5.973 15.984 18.125 1 98.94 108 SER A N 1
ATOM 820 C CA . SER A 1 108 ? 5.23 16.922 17.297 1 98.94 108 SER A CA 1
ATOM 821 C C . SER A 1 108 ? 5.977 18.25 17.172 1 98.94 108 SER A C 1
ATOM 823 O O . SER A 1 108 ? 6.48 18.781 18.156 1 98.94 108 SER A O 1
ATOM 825 N N . VAL A 1 109 ? 6.008 18.812 15.984 1 98.94 109 VAL A N 1
ATOM 826 C CA . VAL A 1 109 ? 6.82 20 15.734 1 98.94 109 VAL A CA 1
ATOM 827 C C . VAL A 1 109 ? 5.918 21.234 15.602 1 98.94 109 VAL A C 1
ATOM 829 O O . VAL A 1 109 ? 4.906 21.188 14.906 1 98.94 109 VAL A O 1
ATOM 832 N N . ASP A 1 110 ? 6.258 22.25 16.297 1 98.81 110 ASP A N 1
ATOM 833 C CA . ASP A 1 110 ? 5.594 23.547 16.172 1 98.81 110 ASP A CA 1
ATOM 834 C C . ASP A 1 110 ? 6.379 24.469 15.234 1 98.81 110 ASP A C 1
ATOM 836 O O . ASP A 1 110 ? 6.91 25.484 15.664 1 98.81 110 ASP A O 1
ATOM 840 N N . TYR A 1 111 ? 6.355 24.125 13.977 1 98.88 111 TYR A N 1
ATOM 841 C CA . TYR A 1 111 ? 7.152 24.875 13.008 1 98.88 111 TYR A CA 1
ATOM 842 C C . TYR A 1 111 ? 6.598 26.281 12.812 1 98.88 111 TYR A C 1
ATOM 844 O O . TYR A 1 111 ? 5.418 26.531 13.078 1 98.88 111 TYR A O 1
ATOM 852 N N . ARG A 1 112 ? 7.449 27.266 12.336 1 98.69 112 ARG A N 1
ATOM 853 C CA . ARG A 1 112 ? 7.047 28.641 12.102 1 98.69 112 ARG A CA 1
ATOM 854 C C . ARG A 1 112 ? 6 28.719 10.992 1 98.69 112 ARG A C 1
ATOM 856 O O . ARG A 1 112 ? 6.059 27.984 10.016 1 98.69 112 ARG A O 1
ATOM 863 N N . LEU A 1 113 ? 5.07 29.672 11.125 1 98.69 113 LEU A N 1
ATOM 864 C CA . LEU A 1 113 ? 3.945 29.75 10.203 1 98.69 113 LEU A CA 1
ATOM 865 C C . LEU A 1 113 ? 4.09 30.953 9.273 1 98.69 113 LEU A C 1
ATOM 867 O O . LEU A 1 113 ? 4.727 31.938 9.625 1 98.69 113 LEU A O 1
ATOM 871 N N . ALA A 1 114 ? 3.607 30.75 8.125 1 98.31 114 ALA A N 1
ATOM 872 C CA . ALA A 1 114 ? 3.387 31.859 7.215 1 98.31 114 ALA A CA 1
ATOM 873 C C . ALA A 1 114 ? 2.15 32.656 7.621 1 98.31 114 ALA A C 1
ATOM 875 O O . ALA A 1 114 ? 1.25 32.125 8.273 1 98.31 114 ALA A O 1
ATOM 876 N N . PRO A 1 115 ? 2.053 33.969 7.406 1 97.44 115 PRO A N 1
ATOM 877 C CA . PRO A 1 115 ? 2.939 34.75 6.523 1 97.44 115 PRO A CA 1
ATOM 878 C C . PRO A 1 115 ? 4.117 35.344 7.27 1 97.44 115 PRO A C 1
ATOM 880 O O . PRO A 1 115 ? 5.012 35.938 6.645 1 97.44 115 PRO A O 1
ATOM 883 N N . GLU A 1 116 ? 4.102 35.281 8.656 1 98.31 116 GLU A N 1
ATOM 884 C CA . GLU A 1 116 ? 5.219 35.875 9.391 1 98.31 116 GLU A CA 1
ATOM 885 C C . GLU A 1 116 ? 6.547 35.25 8.953 1 98.31 116 GLU A C 1
ATOM 887 O O . GLU A 1 116 ? 7.574 35.938 8.938 1 98.31 116 GLU A O 1
ATOM 892 N N . HIS A 1 117 ? 6.559 34.031 8.625 1 98.56 117 HIS A N 1
ATOM 893 C CA . HIS A 1 117 ? 7.691 33.281 8.086 1 98.56 117 HIS A CA 1
ATOM 894 C C . HIS A 1 117 ? 7.301 32.5 6.828 1 98.56 117 HIS A C 1
ATOM 896 O O . HIS A 1 117 ? 6.758 31.406 6.914 1 98.56 117 HIS A O 1
ATOM 902 N N . VAL A 1 118 ? 7.641 32.969 5.738 1 98.5 118 VAL A N 1
ATOM 903 C CA . VAL A 1 118 ? 7.305 32.312 4.48 1 98.5 118 VAL A CA 1
ATOM 904 C C . VAL A 1 118 ? 8.297 31.188 4.203 1 98.5 118 VAL A C 1
ATOM 906 O O . VAL A 1 118 ? 9.227 30.969 4.98 1 98.5 118 VAL A O 1
ATOM 909 N N . TRP A 1 119 ? 8.148 30.453 3.166 1 98.31 119 TRP A N 1
ATOM 910 C CA . TRP A 1 119 ? 9.055 29.359 2.783 1 98.31 119 TRP A CA 1
ATOM 911 C C . TRP A 1 119 ? 10.492 29.859 2.699 1 98.31 119 TRP A C 1
ATOM 913 O O . TRP A 1 119 ? 10.75 30.969 2.236 1 98.31 119 TRP A O 1
ATOM 923 N N . PRO A 1 120 ? 11.336 29.141 3.199 1 98.69 120 PRO A N 1
ATOM 924 C CA . PRO A 1 120 ? 11.305 27.719 3.574 1 98.69 120 PRO A CA 1
ATOM 925 C C . PRO A 1 120 ? 11.328 27.516 5.086 1 98.69 120 PRO A C 1
ATOM 927 O O . PRO A 1 120 ? 11.812 26.484 5.566 1 98.69 120 PRO A O 1
ATOM 930 N N . ALA A 1 121 ? 10.828 28.422 5.855 1 98.81 121 ALA A N 1
ATOM 931 C CA . ALA A 1 121 ? 10.953 28.391 7.312 1 98.81 121 ALA A CA 1
ATOM 932 C C . ALA A 1 121 ? 10.375 27.094 7.883 1 98.81 121 ALA A C 1
ATOM 934 O O . ALA A 1 121 ? 10.938 26.516 8.812 1 98.81 121 ALA A O 1
ATOM 935 N N . GLN A 1 122 ? 9.297 26.641 7.352 1 98.81 122 GLN A N 1
ATOM 936 C CA . GLN A 1 122 ? 8.586 25.469 7.863 1 98.81 122 GLN A CA 1
ATOM 937 C C . GLN A 1 122 ? 9.422 24.203 7.711 1 98.81 122 GLN A C 1
ATOM 939 O O . GLN A 1 122 ? 9.633 23.469 8.68 1 98.81 122 GLN A O 1
ATOM 944 N N . THR A 1 123 ? 9.914 23.969 6.449 1 98.88 123 THR A N 1
ATOM 945 C CA . THR A 1 12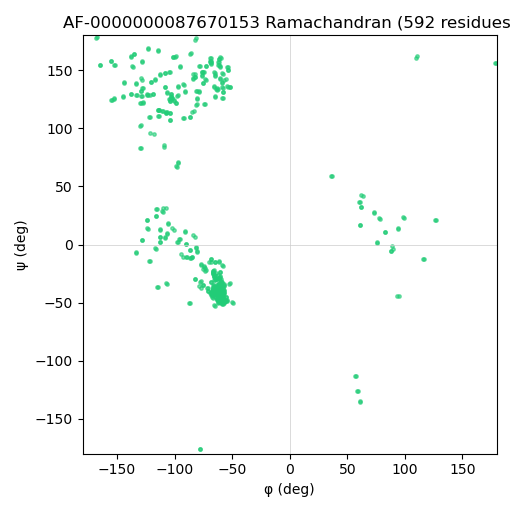3 ? 10.695 22.766 6.188 1 98.88 123 THR A CA 1
ATOM 946 C C . THR A 1 123 ? 12.047 22.828 6.895 1 98.88 123 THR A C 1
ATOM 948 O O . THR A 1 123 ? 12.57 21.812 7.348 1 98.88 123 THR A O 1
ATOM 951 N N . ASP A 1 124 ? 12.594 24.047 7.039 1 98.88 124 ASP A N 1
ATOM 952 C CA . ASP A 1 124 ? 13.859 24.219 7.75 1 98.88 124 ASP A CA 1
ATOM 953 C C . ASP A 1 124 ? 13.711 23.844 9.227 1 98.88 124 ASP A C 1
ATOM 955 O O . ASP A 1 124 ? 14.57 23.156 9.789 1 98.88 124 ASP A O 1
ATOM 959 N N . ASP A 1 125 ? 12.648 24.312 9.828 1 98.94 125 ASP A N 1
ATOM 960 C CA . ASP A 1 125 ? 12.391 23.984 11.234 1 98.94 125 ASP A CA 1
ATOM 961 C C . ASP A 1 125 ? 12.234 22.484 11.422 1 98.94 125 ASP A C 1
ATOM 963 O O . ASP A 1 125 ? 12.875 21.891 12.289 1 98.94 125 ASP A O 1
ATOM 967 N N . ALA A 1 126 ? 11.43 21.891 10.617 1 98.88 126 ALA A N 1
ATOM 968 C CA . ALA A 1 126 ? 11.164 20.453 10.727 1 98.88 126 ALA A CA 1
ATOM 969 C C . ALA A 1 126 ? 12.43 19.641 10.461 1 98.88 126 ALA A C 1
ATOM 971 O O . ALA A 1 126 ? 12.68 18.641 11.125 1 98.88 126 ALA A O 1
ATOM 972 N N . PHE A 1 127 ? 13.164 20.078 9.469 1 98.88 127 PHE A N 1
ATOM 973 C CA . PHE A 1 127 ? 14.383 19.375 9.102 1 98.88 127 PHE A CA 1
ATOM 974 C C . PHE A 1 127 ? 15.422 19.469 10.211 1 98.88 127 PHE A C 1
ATOM 976 O O . PHE A 1 127 ? 16.172 18.516 10.445 1 98.88 127 PHE A O 1
ATOM 983 N N . THR A 1 128 ? 15.508 20.594 10.875 1 98.75 128 THR A N 1
ATOM 984 C CA . THR A 1 128 ? 16.406 20.75 12.016 1 98.75 128 THR A CA 1
ATOM 985 C C . THR A 1 128 ? 16.078 19.734 13.102 1 98.75 128 THR A C 1
ATOM 987 O O . THR A 1 128 ? 16.969 19.062 13.617 1 98.75 128 THR A O 1
ATOM 990 N N . VAL A 1 129 ? 14.797 19.609 13.422 1 98.94 129 VAL A N 1
ATOM 991 C CA . VAL A 1 129 ? 14.375 18.641 14.43 1 98.94 129 VAL A CA 1
ATOM 992 C C . VAL A 1 129 ? 14.719 17.234 13.977 1 98.94 129 VAL A C 1
ATOM 994 O O . VAL A 1 129 ? 15.273 16.438 14.75 1 98.94 129 VAL A O 1
ATOM 997 N N . LEU A 1 130 ? 14.484 16.938 12.711 1 98.94 130 LEU A N 1
ATOM 998 C CA . LEU A 1 130 ? 14.758 15.625 12.148 1 98.94 130 LEU A CA 1
ATOM 999 C C . LEU A 1 130 ? 16.234 15.281 12.258 1 98.94 130 LEU A C 1
ATOM 1001 O O . LEU A 1 130 ? 16.594 14.195 12.727 1 98.94 130 LEU A O 1
ATOM 1005 N N . LYS A 1 131 ? 17.047 16.172 11.867 1 98.69 131 LYS A N 1
ATOM 1006 C CA . LYS A 1 131 ? 18.484 15.938 11.875 1 98.69 131 LYS A CA 1
ATOM 1007 C C . LYS A 1 131 ? 19 15.688 13.289 1 98.69 131 LYS A C 1
ATOM 1009 O O . LYS A 1 131 ? 19.859 14.828 13.5 1 98.69 131 LYS A O 1
ATOM 1014 N N . LEU A 1 132 ? 18.531 16.438 14.203 1 98.75 132 LEU A N 1
ATOM 1015 C CA . LEU A 1 132 ? 18.969 16.281 15.594 1 98.75 132 LEU A CA 1
ATOM 1016 C C . LEU A 1 132 ? 18.547 14.922 16.141 1 98.75 132 LEU A C 1
ATOM 1018 O O . LEU A 1 132 ? 19.344 14.242 16.812 1 98.75 132 LEU A O 1
ATOM 1022 N N . LEU A 1 133 ? 17.344 14.5 15.836 1 98.62 133 LEU A N 1
ATOM 1023 C CA . LEU A 1 133 ? 16.859 13.203 16.297 1 98.62 133 LEU A CA 1
ATOM 1024 C C . LEU A 1 133 ? 17.641 12.07 15.633 1 98.62 133 LEU A C 1
ATOM 1026 O O . LEU A 1 133 ? 18 11.086 16.281 1 98.62 133 LEU A O 1
ATOM 1030 N N . LEU A 1 134 ? 17.875 12.211 14.336 1 98.62 134 LEU A N 1
ATOM 1031 C CA . LEU A 1 134 ? 18.672 11.211 13.625 1 98.62 134 LEU A CA 1
ATOM 1032 C C . LEU A 1 134 ? 20.094 11.164 14.188 1 98.62 134 LEU A C 1
ATOM 1034 O O . LEU A 1 134 ? 20.688 10.086 14.305 1 98.62 134 LEU A O 1
ATOM 1038 N N . GLY A 1 135 ? 20.609 12.312 14.492 1 97.88 135 GLY A N 1
ATOM 1039 C CA . GLY A 1 135 ? 21.953 12.406 15.055 1 97.88 135 GLY A CA 1
ATOM 1040 C C . GLY A 1 135 ? 22.078 11.68 16.375 1 97.88 135 GLY A C 1
ATOM 1041 O O . GLY A 1 135 ? 23.172 11.227 16.734 1 97.88 135 GLY A O 1
ATOM 1042 N N . GLU A 1 136 ? 21.016 11.57 17.078 1 97.56 136 GLU A N 1
ATOM 1043 C CA . GLU A 1 136 ? 21 10.859 18.344 1 97.56 136 GLU A CA 1
ATOM 1044 C C . GLU A 1 136 ? 20.875 9.352 18.141 1 97.56 136 GLU A C 1
ATOM 1046 O O . GLU A 1 136 ? 20.844 8.586 19.094 1 97.56 136 GLU A O 1
ATOM 1051 N N . GLY A 1 137 ? 20.75 8.953 16.891 1 97.44 137 GLY A N 1
ATOM 1052 C CA . GLY A 1 137 ? 20.734 7.543 16.547 1 97.44 137 GLY A CA 1
ATOM 1053 C C . GLY A 1 137 ? 19.344 6.961 16.453 1 97.44 137 GLY A C 1
ATOM 1054 O O . GLY A 1 137 ? 19.172 5.746 16.359 1 97.44 137 GLY A O 1
ATOM 1055 N N . HIS A 1 138 ? 18.328 7.805 16.406 1 97.56 138 HIS A N 1
ATOM 1056 C CA . HIS A 1 138 ? 16.969 7.305 16.344 1 97.56 138 HIS A CA 1
ATOM 1057 C C . HIS A 1 138 ? 16.562 6.984 14.914 1 97.56 138 HIS A C 1
ATOM 1059 O O . HIS A 1 138 ? 16.969 7.676 13.977 1 97.56 138 HIS A O 1
ATOM 1065 N N . LYS A 1 139 ? 15.797 5.902 14.797 1 98.69 139 LYS A N 1
ATOM 1066 C CA . LYS A 1 139 ? 15.016 5.719 13.57 1 98.69 139 LYS A CA 1
ATOM 1067 C C . LYS A 1 139 ? 13.719 6.523 13.625 1 98.69 139 LYS A C 1
ATOM 1069 O O . LYS A 1 139 ? 13.125 6.688 14.688 1 98.69 139 LYS A O 1
ATOM 1074 N N . ILE A 1 140 ? 13.336 7.039 12.445 1 98.88 140 ILE A N 1
ATOM 1075 C CA . ILE A 1 140 ? 12.234 7.996 12.461 1 98.88 140 ILE A CA 1
ATOM 1076 C C . ILE A 1 140 ? 11.188 7.586 11.43 1 98.88 140 ILE A C 1
ATOM 1078 O O . ILE A 1 140 ? 11.523 7.203 10.305 1 98.88 140 ILE A O 1
ATOM 1082 N N . VAL A 1 141 ? 9.93 7.562 11.797 1 98.94 141 VAL A N 1
ATOM 1083 C CA . VAL A 1 141 ? 8.805 7.586 10.867 1 98.94 141 VAL A CA 1
ATOM 1084 C C . VAL A 1 141 ? 8.258 9.008 10.75 1 98.94 141 VAL A C 1
ATOM 1086 O O . VAL A 1 141 ? 7.898 9.625 11.758 1 98.94 141 VAL A O 1
ATOM 1089 N N . LEU A 1 142 ? 8.25 9.57 9.516 1 98.94 142 LEU A N 1
ATOM 1090 C CA . LEU A 1 142 ? 7.648 10.875 9.266 1 98.94 142 LEU A CA 1
ATOM 1091 C C . LEU A 1 142 ? 6.137 10.758 9.117 1 98.94 142 LEU A C 1
ATOM 1093 O O . LEU A 1 142 ? 5.645 9.938 8.336 1 98.94 142 LEU A O 1
ATOM 1097 N N . VAL A 1 143 ? 5.398 11.492 9.883 1 98.94 143 VAL A N 1
ATOM 1098 C CA . VAL A 1 143 ? 3.941 11.484 9.828 1 98.94 143 VAL A CA 1
ATOM 1099 C C . VAL A 1 143 ? 3.422 12.914 9.68 1 98.94 143 VAL A C 1
ATOM 1101 O O . VAL A 1 143 ? 3.9 13.828 10.352 1 98.94 143 VAL A O 1
ATOM 1104 N N . GLY A 1 144 ? 2.477 13.125 8.781 1 98.88 144 GLY A N 1
ATOM 1105 C CA . GLY A 1 144 ? 1.898 14.453 8.672 1 98.88 144 GLY A CA 1
ATOM 1106 C C . GLY A 1 144 ? 0.603 14.477 7.887 1 98.88 144 GLY A C 1
ATOM 1107 O O . GLY A 1 144 ? 0.379 13.625 7.023 1 98.88 144 GLY A O 1
ATOM 1108 N N . ASP A 1 145 ? -0.267 15.461 8.148 1 98.88 145 ASP A N 1
ATOM 1109 C CA . ASP A 1 145 ? -1.526 15.609 7.426 1 98.88 145 ASP A CA 1
ATOM 1110 C C . ASP A 1 145 ? -1.561 16.922 6.645 1 98.88 145 ASP A C 1
ATOM 1112 O O . ASP A 1 145 ? -1.038 17.938 7.105 1 98.88 145 ASP A O 1
ATOM 1116 N N . SER A 1 146 ? -2.148 16.906 5.445 1 98.75 146 SER A N 1
ATOM 1117 C CA . SER A 1 146 ? -2.344 18.094 4.641 1 98.75 146 SER A CA 1
ATOM 1118 C C . SER A 1 146 ? -1.021 18.812 4.375 1 98.75 146 SER A C 1
ATOM 1120 O O . SER A 1 146 ? -0.1 18.219 3.801 1 98.75 146 SER A O 1
ATOM 1122 N N . ALA A 1 147 ? -0.831 20.078 4.957 1 98.81 147 ALA A N 1
ATOM 1123 C CA . ALA A 1 147 ? 0.436 20.797 4.859 1 98.81 147 ALA A CA 1
ATOM 1124 C C . ALA A 1 147 ? 1.557 20.031 5.559 1 98.81 147 ALA A C 1
ATOM 1126 O O . ALA A 1 147 ? 2.703 20.047 5.109 1 98.81 147 ALA A O 1
ATOM 1127 N N . GLY A 1 148 ? 1.184 19.375 6.648 1 98.88 148 GLY A N 1
ATOM 1128 C CA . GLY A 1 148 ? 2.152 18.531 7.336 1 98.88 148 GLY A CA 1
ATOM 1129 C C . GLY A 1 148 ? 2.582 17.328 6.516 1 98.88 148 GLY A C 1
ATOM 1130 O O . GLY A 1 148 ? 3.725 16.875 6.613 1 98.88 148 GLY A O 1
ATOM 1131 N N . GLY A 1 149 ? 1.604 16.734 5.777 1 98.94 149 GLY A N 1
ATOM 1132 C CA . GLY A 1 149 ? 1.969 15.68 4.84 1 98.94 149 GLY A CA 1
ATOM 1133 C C . GLY A 1 149 ? 2.938 16.156 3.77 1 98.94 149 GLY A C 1
ATOM 1134 O O . GLY A 1 149 ? 3.818 15.398 3.35 1 98.94 149 GLY A O 1
ATOM 1135 N N . ASN A 1 150 ? 2.729 17.406 3.312 1 98.88 150 ASN A N 1
ATOM 1136 C CA . ASN A 1 150 ? 3.689 18.031 2.412 1 98.88 150 ASN A CA 1
ATOM 1137 C C . ASN A 1 150 ? 5.086 18.078 3.027 1 98.88 150 ASN A C 1
ATOM 1139 O O . ASN A 1 150 ? 6.066 17.703 2.389 1 98.88 150 ASN A O 1
ATOM 1143 N N . LEU A 1 151 ? 5.16 18.531 4.254 1 98.94 151 LEU A N 1
ATOM 1144 C CA . LEU A 1 151 ? 6.441 18.641 4.945 1 98.94 151 LEU A CA 1
ATOM 1145 C C . LEU A 1 151 ? 7.086 17.266 5.109 1 98.94 151 LEU A C 1
ATOM 1147 O O . LEU A 1 151 ? 8.297 17.125 4.918 1 98.94 151 LEU A O 1
ATOM 1151 N N . ALA A 1 152 ? 6.285 16.281 5.48 1 98.94 152 ALA A N 1
ATOM 1152 C CA . ALA A 1 152 ? 6.812 14.938 5.664 1 98.94 152 ALA A CA 1
ATOM 1153 C C . ALA A 1 152 ? 7.441 14.414 4.375 1 98.94 152 ALA A C 1
ATOM 1155 O O . ALA A 1 152 ? 8.57 13.914 4.387 1 98.94 152 ALA A O 1
ATOM 1156 N N . ALA A 1 153 ? 6.715 14.516 3.264 1 98.94 153 ALA A N 1
ATOM 1157 C CA . ALA A 1 153 ? 7.25 14.094 1.971 1 98.94 153 ALA A CA 1
ATOM 1158 C C . ALA A 1 153 ? 8.5 14.891 1.608 1 98.94 153 ALA A C 1
ATOM 1160 O O . ALA A 1 153 ? 9.484 14.328 1.131 1 98.94 153 ALA A O 1
ATOM 1161 N N . GLY A 1 154 ? 8.438 16.203 1.838 1 98.94 154 GLY A N 1
ATOM 1162 C CA . GLY A 1 154 ? 9.586 17.047 1.57 1 98.94 154 GLY A CA 1
ATOM 1163 C C . GLY A 1 154 ? 10.805 16.688 2.398 1 98.94 154 GLY A C 1
ATOM 1164 O O . GLY A 1 154 ? 11.93 16.703 1.896 1 98.94 154 GLY A O 1
ATOM 1165 N N . LEU A 1 155 ? 10.586 16.422 3.641 1 98.94 155 LEU A N 1
ATOM 1166 C CA . LEU A 1 155 ? 11.688 16.016 4.516 1 98.94 155 LEU A CA 1
ATOM 1167 C C . LEU A 1 155 ? 12.328 14.727 4.035 1 98.94 155 LEU A C 1
ATOM 1169 O O . LEU A 1 155 ? 13.547 14.555 4.137 1 98.94 155 LEU A O 1
ATOM 1173 N N . ALA A 1 156 ? 11.531 13.773 3.602 1 98.88 156 ALA A N 1
ATOM 1174 C CA . ALA A 1 156 ? 12.07 12.531 3.051 1 98.88 156 ALA A CA 1
ATOM 1175 C C . ALA A 1 156 ? 12.984 12.805 1.863 1 98.88 156 ALA A C 1
ATOM 1177 O O . ALA A 1 156 ? 14.055 12.203 1.74 1 98.88 156 ALA A O 1
ATOM 1178 N N . LEU A 1 157 ? 12.578 13.734 0.991 1 98.81 157 LEU A N 1
ATOM 1179 C CA . LEU A 1 157 ? 13.398 14.125 -0.154 1 98.81 157 LEU A CA 1
ATOM 1180 C C . LEU A 1 157 ? 14.711 14.758 0.302 1 98.81 157 LEU A C 1
ATOM 1182 O O . LEU A 1 157 ? 15.781 14.398 -0.198 1 98.81 157 LEU A O 1
ATOM 1186 N N . ARG A 1 158 ? 14.578 15.672 1.257 1 98.75 158 ARG A N 1
ATOM 1187 C CA . ARG A 1 158 ? 15.766 16.344 1.761 1 98.75 158 ARG A CA 1
ATOM 1188 C C . ARG A 1 158 ? 16.75 15.344 2.371 1 98.75 158 ARG A C 1
ATOM 1190 O O . ARG A 1 158 ? 17.953 15.422 2.123 1 98.75 158 ARG A O 1
ATOM 1197 N N . ALA A 1 159 ? 16.234 14.492 3.172 1 98.62 159 ALA A N 1
ATOM 1198 C CA . ALA A 1 159 ? 17.078 13.492 3.83 1 98.62 159 ALA A CA 1
ATOM 1199 C C . ALA A 1 159 ? 17.781 12.602 2.809 1 98.62 159 ALA A C 1
ATOM 1201 O O . ALA A 1 159 ? 18.969 12.328 2.934 1 98.62 159 ALA A O 1
ATOM 1202 N N . ARG A 1 160 ? 17.047 12.109 1.822 1 97.94 160 ARG A N 1
ATOM 1203 C CA . ARG A 1 160 ? 17.641 11.312 0.751 1 97.94 160 ARG A CA 1
ATOM 1204 C C . ARG A 1 160 ? 18.766 12.07 0.053 1 97.94 160 ARG A C 1
ATOM 1206 O O . ARG A 1 160 ? 19.844 11.531 -0.16 1 97.94 160 ARG A O 1
ATOM 1213 N N . ASP A 1 161 ? 18.453 13.312 -0.291 1 97.56 161 ASP A N 1
ATOM 1214 C CA . ASP A 1 161 ? 19.391 14.125 -1.06 1 97.56 161 ASP A CA 1
ATOM 1215 C C . ASP A 1 161 ? 20.656 14.414 -0.25 1 97.56 161 ASP A C 1
ATOM 1217 O O . ASP A 1 161 ? 21.734 14.594 -0.816 1 97.56 161 ASP A O 1
ATOM 1221 N N . GLU A 1 162 ? 20.5 14.453 1.069 1 97.94 162 GLU A N 1
ATOM 1222 C CA . GLU A 1 162 ? 21.656 14.672 1.938 1 97.94 162 GLU A CA 1
ATOM 1223 C C . GLU A 1 162 ? 22.234 13.352 2.434 1 97.94 162 GLU A C 1
ATOM 1225 O O . GLU A 1 162 ? 23.125 13.344 3.293 1 97.94 162 GLU A O 1
ATOM 1230 N N . ALA A 1 163 ? 21.719 12.219 1.968 1 97.62 163 ALA A N 1
ATOM 1231 C CA . ALA A 1 163 ? 22.188 10.875 2.277 1 97.62 163 ALA A CA 1
ATOM 1232 C C . ALA A 1 163 ? 22.062 10.578 3.771 1 97.62 163 ALA A C 1
ATOM 1234 O O . ALA A 1 163 ? 22.969 9.984 4.367 1 97.62 163 ALA A O 1
ATOM 1235 N N . LEU A 1 164 ? 21.047 11.172 4.383 1 97.81 164 LEU A N 1
ATOM 1236 C CA . LEU A 1 164 ? 20.75 10.852 5.777 1 97.81 164 LEU A CA 1
ATOM 1237 C C . LEU A 1 164 ? 20 9.531 5.883 1 97.81 164 LEU A C 1
ATOM 1239 O O . LEU A 1 164 ? 19.062 9.273 5.121 1 97.81 164 LEU A O 1
ATOM 1243 N N . SER A 1 165 ? 20.484 8.688 6.773 1 96.69 165 SER A N 1
ATOM 1244 C CA . SER A 1 165 ? 19.828 7.414 7.027 1 96.69 165 SER A CA 1
ATOM 1245 C C . SER A 1 165 ? 18.969 7.477 8.281 1 96.69 165 SER A C 1
ATOM 1247 O O . SER A 1 165 ? 19.047 8.438 9.055 1 96.69 165 SER A O 1
ATOM 1249 N N . GLY A 1 166 ? 18.078 6.578 8.422 1 98.06 166 GLY A N 1
ATOM 1250 C CA . GLY A 1 166 ? 17.344 6.457 9.672 1 98.06 166 GLY A CA 1
ATOM 1251 C C . GLY A 1 166 ? 15.852 6.723 9.516 1 98.06 166 GLY A C 1
ATOM 1252 O O . GLY A 1 166 ? 15.07 6.465 10.43 1 98.06 166 GLY A O 1
ATOM 1253 N N . ILE A 1 167 ? 15.43 7.285 8.344 1 98.81 167 ILE A N 1
ATOM 1254 C CA . ILE A 1 167 ? 14 7.402 8.094 1 98.81 167 ILE A CA 1
ATOM 1255 C C . ILE A 1 167 ? 13.453 6.066 7.594 1 98.81 167 ILE A C 1
ATOM 1257 O O . ILE A 1 167 ? 13.844 5.59 6.527 1 98.81 167 ILE A O 1
ATOM 1261 N N . VAL A 1 168 ? 12.5 5.527 8.336 1 98.62 168 VAL A N 1
ATOM 1262 C CA . VAL A 1 168 ? 12.109 4.148 8.055 1 98.62 168 VAL A CA 1
ATOM 1263 C C . VAL A 1 168 ? 10.688 4.109 7.508 1 98.62 168 VAL A C 1
ATOM 1265 O O . VAL A 1 168 ? 10.156 3.039 7.203 1 98.62 168 VAL A O 1
ATOM 1268 N N . GLY A 1 169 ? 10.062 5.266 7.324 1 98.81 169 GLY A N 1
ATOM 1269 C CA . GLY A 1 169 ? 8.734 5.348 6.734 1 98.81 169 GLY A CA 1
ATOM 1270 C C . GLY A 1 169 ? 8.203 6.77 6.652 1 98.81 169 GLY A C 1
ATOM 1271 O O . GLY A 1 169 ? 8.672 7.652 7.371 1 98.81 169 GLY A O 1
ATOM 1272 N N . GLN A 1 170 ? 7.324 7.031 5.781 1 98.94 170 GLN A N 1
ATOM 1273 C CA . GLN A 1 170 ? 6.559 8.273 5.699 1 98.94 170 GLN A CA 1
ATOM 1274 C C . GLN A 1 170 ? 5.062 7.992 5.613 1 98.94 170 GLN A C 1
ATOM 1276 O O . GLN A 1 170 ? 4.633 7.109 4.867 1 98.94 170 GLN A O 1
ATOM 1281 N N . VAL A 1 171 ? 4.316 8.594 6.449 1 98.94 171 VAL A N 1
ATOM 1282 C CA . VAL A 1 171 ? 2.865 8.469 6.527 1 98.94 171 VAL A CA 1
ATOM 1283 C C . VAL A 1 171 ? 2.215 9.805 6.164 1 98.94 171 VAL A C 1
ATOM 1285 O O . VAL A 1 171 ? 2.305 10.773 6.922 1 98.94 171 VAL A O 1
ATOM 1288 N N . LEU A 1 172 ? 1.554 9.852 5.008 1 98.94 172 LEU A N 1
ATOM 1289 C CA . LEU A 1 172 ? 1.014 11.078 4.43 1 98.94 172 LEU A CA 1
ATOM 1290 C C . LEU A 1 172 ? -0.511 11.039 4.402 1 98.94 172 LEU A C 1
ATOM 1292 O O . LEU A 1 172 ? -1.103 10.234 3.678 1 98.94 172 LEU A O 1
ATOM 1296 N N . VAL A 1 173 ? -1.158 11.938 5.148 1 98.94 173 VAL A N 1
ATOM 1297 C CA . VAL A 1 173 ? -2.613 11.969 5.258 1 98.94 173 VAL A CA 1
ATOM 1298 C C . VAL A 1 173 ? -3.162 13.164 4.48 1 98.94 173 VAL A C 1
ATOM 1300 O O . VAL A 1 173 ? -2.918 14.312 4.848 1 98.94 173 VAL A O 1
ATOM 1303 N N . TYR A 1 174 ? -3.926 12.891 3.395 1 98.88 174 TYR A N 1
ATOM 1304 C CA . TYR A 1 174 ? -4.453 13.852 2.434 1 98.88 174 TYR A CA 1
ATOM 1305 C C . TYR A 1 174 ? -3.459 14.984 2.188 1 98.88 174 TYR A C 1
ATOM 1307 O O . TYR A 1 174 ? -3.797 16.156 2.332 1 98.88 174 TYR A O 1
ATOM 1315 N N . PRO A 1 175 ? -2.279 14.633 1.734 1 98.94 175 PRO A N 1
ATOM 1316 C CA . PRO A 1 175 ? -1.165 15.578 1.621 1 98.94 175 PRO A CA 1
ATOM 1317 C C . PRO A 1 175 ? -1.312 16.516 0.432 1 98.94 175 PRO A C 1
ATOM 1319 O O . PRO A 1 175 ? -1.836 16.125 -0.613 1 98.94 175 PRO A O 1
ATOM 1322 N N . ALA A 1 176 ? -0.859 17.734 0.637 1 98.69 176 ALA A N 1
ATOM 1323 C CA . ALA A 1 176 ? -0.616 18.641 -0.484 1 98.69 176 ALA A CA 1
ATOM 1324 C C . ALA A 1 176 ? 0.756 18.391 -1.104 1 98.69 176 ALA A C 1
ATOM 1326 O O . ALA A 1 176 ? 1.784 18.656 -0.473 1 98.69 176 ALA A O 1
ATOM 1327 N N . LEU A 1 177 ? 0.739 17.938 -2.355 1 98.75 177 LEU A N 1
ATOM 1328 C CA . LEU A 1 177 ? 2.039 17.531 -2.877 1 98.75 177 LEU A CA 1
ATOM 1329 C C . LEU A 1 177 ? 2.373 18.281 -4.16 1 98.75 177 LEU A C 1
ATOM 1331 O O . LEU A 1 177 ? 3.268 17.875 -4.906 1 98.75 177 LEU A O 1
ATOM 1335 N N . GLY A 1 178 ? 1.628 19.359 -4.461 1 98.06 178 GLY A N 1
ATOM 1336 C CA . GLY A 1 178 ? 2.033 20.297 -5.496 1 98.06 178 GLY A CA 1
ATOM 1337 C C . GLY A 1 178 ? 1.345 20.047 -6.824 1 98.06 178 GLY A C 1
ATOM 1338 O O . GLY A 1 178 ? 1.863 20.422 -7.879 1 98.06 178 GLY A O 1
ATOM 1339 N N . GLY A 1 179 ? 0.206 19.422 -6.863 1 96.75 179 GLY A N 1
ATOM 1340 C CA . GLY A 1 179 ? -0.543 19.234 -8.094 1 96.75 179 GLY A CA 1
ATOM 1341 C C . GLY A 1 179 ? -0.965 20.531 -8.742 1 96.75 179 GLY A C 1
ATOM 1342 O O . GLY A 1 179 ? -0.965 21.594 -8.094 1 96.75 179 GLY A O 1
ATOM 1343 N N . ASP A 1 180 ? -1.258 20.438 -10.047 1 96 180 ASP A N 1
ATOM 1344 C CA . ASP A 1 180 ? -1.742 21.625 -10.742 1 96 180 ASP A CA 1
ATOM 1345 C C . ASP A 1 180 ? -3.178 21.953 -10.336 1 96 180 ASP A C 1
ATOM 1347 O O . ASP A 1 180 ? -4.008 21.047 -10.195 1 96 180 ASP A O 1
ATOM 1351 N N . LEU A 1 181 ? -3.482 23.141 -10.195 1 96.5 181 LEU A N 1
ATOM 1352 C CA . LEU A 1 181 ? -4.727 23.594 -9.578 1 96.5 181 LEU A CA 1
ATOM 1353 C C . LEU A 1 181 ? -5.867 23.578 -10.586 1 96.5 181 LEU A C 1
ATOM 1355 O O . LEU A 1 181 ? -6.996 23.969 -10.258 1 96.5 181 LEU A O 1
ATOM 1359 N N . VAL A 1 182 ? -5.703 23.078 -11.773 1 96.75 182 VAL A N 1
ATOM 1360 C CA . VAL A 1 182 ? -6.73 23.297 -12.781 1 96.75 182 VAL A CA 1
ATOM 1361 C C . VAL A 1 182 ? -7.137 21.953 -13.398 1 96.75 182 VAL A C 1
ATOM 1363 O O . VAL A 1 182 ? -7.883 21.922 -14.383 1 96.75 182 VAL A O 1
ATOM 1366 N N . SER A 1 183 ? -6.609 20.859 -12.922 1 96.75 183 SER A N 1
ATOM 1367 C CA . SER A 1 183 ? -6.93 19.562 -13.5 1 96.75 183 SER A CA 1
ATOM 1368 C C . SER A 1 183 ? -7.215 18.531 -12.414 1 96.75 183 SER A C 1
ATOM 1370 O O . SER A 1 183 ? -6.938 18.766 -11.242 1 96.75 183 SER A O 1
ATOM 1372 N N . GLY A 1 184 ? -7.848 17.422 -12.859 1 97.88 184 GLY A N 1
ATOM 1373 C CA . GLY A 1 184 ? -8.109 16.328 -11.93 1 97.88 184 GLY A CA 1
ATOM 1374 C C . GLY A 1 184 ? -8.992 16.734 -10.766 1 97.88 184 GLY A C 1
ATOM 1375 O O . GLY A 1 184 ? -9.992 17.438 -10.953 1 97.88 184 GLY A O 1
ATOM 1376 N N . SER A 1 185 ? -8.531 16.281 -9.609 1 98.69 185 SER A N 1
ATOM 1377 C CA . SER A 1 185 ? -9.336 16.516 -8.414 1 98.69 185 SER A CA 1
ATOM 1378 C C . SER A 1 185 ? -9.43 18 -8.078 1 98.69 185 SER A C 1
ATOM 1380 O O . SER A 1 185 ? -10.383 18.438 -7.438 1 98.69 185 SER A O 1
ATOM 1382 N N . TYR A 1 186 ? -8.453 18.812 -8.461 1 98.56 186 TYR A N 1
ATOM 1383 C CA . TYR A 1 186 ? -8.508 20.25 -8.211 1 98.56 186 TYR A CA 1
ATOM 1384 C C . TYR A 1 186 ? -9.664 20.891 -8.969 1 98.56 186 TYR A C 1
ATOM 1386 O O . TYR A 1 186 ? -10.203 21.922 -8.531 1 98.56 186 TYR A O 1
ATOM 1394 N N . GLU A 1 187 ? -10.023 20.344 -10.07 1 98.5 187 GLU A N 1
ATOM 1395 C CA . GLU A 1 187 ? -11.195 20.797 -10.812 1 98.5 187 GLU A CA 1
ATOM 1396 C C . GLU A 1 187 ? -12.453 20.094 -10.336 1 98.5 187 GLU A C 1
ATOM 1398 O O . GLU A 1 187 ? -13.461 20.734 -10.047 1 98.5 187 GLU A O 1
ATOM 1403 N N . GLU A 1 188 ? -12.445 18.75 -10.242 1 98.31 188 GLU A N 1
ATOM 1404 C CA . GLU A 1 188 ? -13.594 17.922 -9.898 1 98.31 188 GLU A CA 1
ATOM 1405 C C . GLU A 1 188 ? -14.133 18.266 -8.516 1 98.31 188 GLU A C 1
ATOM 1407 O O . GLU A 1 188 ? -15.344 18.203 -8.281 1 98.31 188 GLU A O 1
ATOM 1412 N N . MET A 1 189 ? -13.172 18.625 -7.66 1 98.31 189 MET A N 1
ATOM 1413 C CA . MET A 1 189 ? -13.508 18.891 -6.266 1 98.31 189 MET A CA 1
ATOM 1414 C C . MET A 1 189 ? -13.242 20.344 -5.91 1 98.31 189 MET A C 1
ATOM 1416 O O . MET A 1 189 ? -12.898 20.656 -4.77 1 98.31 189 MET A O 1
ATOM 1420 N N . ALA A 1 190 ? -13.375 21.188 -6.852 1 97.81 190 ALA A N 1
ATOM 1421 C CA . ALA A 1 190 ? -13.016 22.594 -6.703 1 97.81 190 ALA A CA 1
ATOM 1422 C C . ALA A 1 190 ? -13.812 23.25 -5.582 1 97.81 190 ALA A C 1
ATOM 1424 O O . ALA A 1 190 ? -13.32 24.156 -4.902 1 97.81 190 ALA A O 1
ATOM 1425 N N . GLU A 1 191 ? -15.078 22.797 -5.363 1 96.25 191 GLU A N 1
ATOM 1426 C CA . GLU A 1 191 ? -15.961 23.391 -4.359 1 96.25 191 GLU A CA 1
ATOM 1427 C C . GLU A 1 191 ? -16.297 22.391 -3.258 1 96.25 191 GLU A C 1
ATOM 1429 O O . GLU A 1 191 ? -17.375 22.438 -2.668 1 96.25 191 GLU A O 1
ATOM 1434 N N . ALA A 1 192 ? -15.375 21.391 -3.094 1 96.38 192 ALA A N 1
ATOM 1435 C CA . ALA A 1 192 ? -15.602 20.391 -2.066 1 96.38 192 ALA A CA 1
ATOM 1436 C C . ALA A 1 192 ? -15.727 21.016 -0.686 1 96.38 192 ALA A C 1
ATOM 1438 O O . ALA A 1 192 ? -15.133 22.062 -0.424 1 96.38 192 ALA A O 1
ATOM 1439 N N . PRO A 1 193 ? -16.562 20.391 0.162 1 93.56 193 PRO A N 1
ATOM 1440 C CA . PRO A 1 193 ? -16.594 20.906 1.533 1 93.56 193 PRO A CA 1
ATOM 1441 C C . PRO A 1 193 ? -15.273 20.703 2.271 1 93.56 193 PRO A C 1
ATOM 1443 O O . PRO A 1 193 ? -14.539 19.75 1.989 1 93.56 193 PRO A O 1
ATOM 1446 N N . GLY A 1 194 ? -14.953 21.609 3.168 1 92.12 194 GLY A N 1
ATOM 1447 C CA . GLY A 1 194 ? -13.766 21.484 3.998 1 92.12 194 GLY A CA 1
ATOM 1448 C C . GLY A 1 194 ? -12.555 22.188 3.426 1 92.12 194 GLY A C 1
ATOM 1449 O O . GLY A 1 194 ? -11.844 22.891 4.148 1 92.12 194 GLY A O 1
ATOM 1450 N N . LEU A 1 195 ? -12.344 22.016 2.139 1 94.94 195 LEU A N 1
ATOM 1451 C CA . LEU A 1 195 ? -11.242 22.656 1.426 1 94.94 195 LEU A CA 1
ATOM 1452 C C . LEU A 1 195 ? -11.57 22.812 -0.055 1 94.94 195 LEU A C 1
ATOM 1454 O O . LEU A 1 195 ? -11.859 21.828 -0.738 1 94.94 195 LEU A O 1
ATOM 1458 N N . THR A 1 196 ? -11.492 24.016 -0.524 1 95.62 196 THR A N 1
ATOM 1459 C CA . THR A 1 196 ? -11.703 24.281 -1.944 1 95.62 196 THR A CA 1
ATOM 1460 C C . THR A 1 196 ? -10.375 24.469 -2.664 1 95.62 196 THR A C 1
ATOM 1462 O O . THR A 1 196 ? -9.336 24.656 -2.023 1 95.62 196 THR A O 1
ATOM 1465 N N . THR A 1 197 ? -10.391 24.344 -3.963 1 97.31 197 THR A N 1
ATOM 1466 C CA . THR A 1 197 ? -9.203 24.641 -4.746 1 97.31 197 THR A CA 1
ATOM 1467 C C . THR A 1 197 ? -8.758 26.078 -4.523 1 97.31 197 THR A C 1
ATOM 1469 O O . THR A 1 197 ? -7.562 26.375 -4.492 1 97.31 197 THR A O 1
ATOM 1472 N N . ALA A 1 198 ? -9.742 26.984 -4.371 1 95.06 198 ALA A N 1
ATOM 1473 C CA . ALA A 1 198 ? -9.43 28.391 -4.078 1 95.06 198 ALA A CA 1
ATOM 1474 C C . ALA A 1 198 ? -8.68 28.516 -2.752 1 95.06 198 ALA A C 1
ATOM 1476 O O . ALA A 1 198 ? -7.754 29.312 -2.627 1 95.06 198 ALA A O 1
ATOM 1477 N N . ASP A 1 199 ? -9.156 27.75 -1.748 1 93.56 199 ASP A N 1
ATOM 1478 C CA . ASP A 1 199 ? -8.438 27.719 -0.475 1 93.56 199 ASP A CA 1
ATOM 1479 C C . ASP A 1 199 ? -6.992 27.266 -0.667 1 93.56 199 ASP A C 1
ATOM 1481 O O . ASP A 1 199 ? -6.074 27.828 -0.079 1 93.56 199 ASP A O 1
ATOM 1485 N N . THR A 1 200 ? -6.777 26.188 -1.449 1 96.44 200 THR A N 1
ATOM 1486 C CA . THR A 1 200 ? -5.445 25.656 -1.714 1 96.44 200 THR A CA 1
ATOM 1487 C C . THR A 1 200 ? -4.559 26.719 -2.367 1 96.44 200 THR A C 1
ATOM 1489 O O . THR A 1 200 ? -3.4 26.891 -1.983 1 96.44 200 THR A O 1
ATOM 1492 N N . ALA A 1 201 ? -5.121 27.391 -3.324 1 96.38 201 ALA A N 1
ATOM 1493 C CA . ALA A 1 201 ? -4.395 28.469 -3.994 1 96.38 201 ALA A CA 1
ATOM 1494 C C . ALA A 1 201 ? -4.012 29.562 -3.01 1 96.38 201 ALA A C 1
ATOM 1496 O O . ALA A 1 201 ? -2.906 30.109 -3.072 1 96.38 201 ALA A O 1
ATOM 1497 N N . TYR A 1 202 ? -4.93 29.906 -2.16 1 94.75 202 TYR A N 1
ATOM 1498 C CA . TYR A 1 202 ? -4.707 30.922 -1.14 1 94.75 202 TYR A CA 1
ATOM 1499 C C . TYR A 1 202 ? -3.521 30.562 -0.255 1 94.75 202 TYR A C 1
ATOM 1501 O O . TYR A 1 202 ? -2.604 31.359 -0.076 1 94.75 202 TYR A O 1
ATOM 1509 N N . TYR A 1 203 ? -3.504 29.328 0.255 1 95.75 203 TYR A N 1
ATOM 1510 C CA . TYR A 1 203 ? -2.436 28.891 1.146 1 95.75 203 TYR A CA 1
ATOM 1511 C C . TYR A 1 203 ? -1.101 28.828 0.413 1 95.75 203 TYR A C 1
ATOM 1513 O O . TYR A 1 203 ? -0.064 29.203 0.973 1 95.75 203 TYR A O 1
ATOM 1521 N N . ARG A 1 204 ? -1.098 28.375 -0.808 1 97.12 204 ARG A N 1
ATOM 1522 C CA . ARG A 1 204 ? 0.122 28.328 -1.609 1 97.12 204 ARG A CA 1
ATOM 1523 C C . ARG A 1 204 ? 0.693 29.734 -1.802 1 97.12 204 ARG A C 1
ATOM 1525 O O . ARG A 1 204 ? 1.908 29.938 -1.726 1 97.12 204 ARG A O 1
ATOM 1532 N N . ALA A 1 205 ? -0.197 30.641 -2.074 1 96.75 205 ALA A N 1
ATOM 1533 C CA . ALA A 1 205 ? 0.225 32.031 -2.297 1 96.75 205 ALA A CA 1
ATOM 1534 C C . ALA A 1 205 ? 0.845 32.625 -1.035 1 96.75 205 ALA A C 1
ATOM 1536 O O . ALA A 1 205 ? 1.843 33.344 -1.106 1 96.75 205 ALA A O 1
ATOM 1537 N N . ILE A 1 206 ? 0.253 32.344 0.117 1 97 206 ILE A N 1
ATOM 1538 C CA . ILE A 1 206 ? 0.744 32.875 1.382 1 97 206 ILE A CA 1
ATOM 1539 C C . ILE A 1 206 ? 2.107 32.25 1.705 1 97 206 ILE A C 1
ATOM 1541 O O . ILE A 1 206 ? 3.02 32.969 2.141 1 97 206 ILE A O 1
ATOM 1545 N N . LEU A 1 207 ? 2.219 30.953 1.503 1 98.06 207 LEU A N 1
ATOM 1546 C CA . LEU A 1 207 ? 3.479 30.266 1.778 1 98.06 207 LEU A CA 1
ATOM 1547 C C . LEU A 1 207 ? 4.594 30.812 0.891 1 98.06 207 LEU A C 1
ATOM 1549 O O . LEU A 1 207 ? 5.742 30.922 1.327 1 98.06 207 LEU A O 1
ATOM 1553 N N . ASN A 1 208 ? 4.289 31.047 -0.362 1 98.38 208 ASN A N 1
ATOM 1554 C CA . ASN A 1 208 ? 5.168 31.672 -1.341 1 98.38 208 ASN A CA 1
ATOM 1555 C C . ASN A 1 208 ? 6.426 30.859 -1.585 1 98.38 208 ASN A C 1
ATOM 1557 O O . ASN A 1 208 ? 7.535 31.391 -1.603 1 98.38 208 ASN A O 1
ATOM 1561 N N . ALA A 1 209 ? 6.25 29.516 -1.688 1 98.62 209 ALA A N 1
ATOM 1562 C CA . ALA A 1 209 ? 7.371 28.656 -2.064 1 98.62 209 ALA A CA 1
ATOM 1563 C C . ALA A 1 209 ? 7.676 28.781 -3.555 1 98.62 209 ALA A C 1
ATOM 1565 O O . ALA A 1 209 ? 6.773 28.984 -4.363 1 98.62 209 ALA A O 1
ATOM 1566 N N . PRO A 1 210 ? 8.977 28.625 -3.945 1 98.25 210 PRO A N 1
ATOM 1567 C CA . PRO A 1 210 ? 9.289 28.609 -5.375 1 98.25 210 PRO A CA 1
ATOM 1568 C C . PRO A 1 210 ? 8.555 27.5 -6.129 1 98.25 210 PRO A C 1
ATOM 1570 O O . PRO A 1 210 ? 8.461 26.375 -5.645 1 98.25 210 PRO A O 1
ATOM 1573 N N . ALA A 1 211 ? 8.086 27.812 -7.281 1 96.25 211 ALA A N 1
ATOM 1574 C CA . ALA A 1 211 ? 7.23 26.906 -8.055 1 96.25 211 ALA A CA 1
ATOM 1575 C C . ALA A 1 211 ? 7.992 25.672 -8.508 1 96.25 211 ALA A C 1
ATOM 1577 O O . ALA A 1 211 ? 7.395 24.625 -8.742 1 96.25 211 ALA A O 1
ATOM 1578 N N . ASP A 1 212 ? 9.273 25.734 -8.617 1 97 212 ASP A N 1
ATOM 1579 C CA . ASP A 1 212 ? 10.062 24.625 -9.141 1 97 212 ASP A CA 1
ATOM 1580 C C . ASP A 1 212 ? 10.82 23.906 -8.023 1 97 212 ASP A C 1
ATOM 1582 O O . ASP A 1 212 ? 11.789 23.188 -8.289 1 97 212 ASP A O 1
ATOM 1586 N N . GLU A 1 213 ? 10.414 24.094 -6.793 1 98 213 GLU A N 1
ATOM 1587 C CA . GLU A 1 213 ? 11.102 23.516 -5.641 1 98 213 GLU A CA 1
ATOM 1588 C C . GLU A 1 213 ? 10.484 22.156 -5.262 1 98 213 GLU A C 1
ATOM 1590 O O . GLU A 1 213 ? 9.414 22.109 -4.66 1 98 213 GLU A O 1
ATOM 1595 N N . PRO A 1 214 ? 11.188 21 -5.492 1 98.44 214 PRO A N 1
ATOM 1596 C CA . PRO A 1 214 ? 10.602 19.688 -5.234 1 98.44 214 PRO A CA 1
ATOM 1597 C C . PRO A 1 214 ? 10.289 19.453 -3.758 1 98.44 214 PRO A C 1
ATOM 1599 O O . PRO A 1 214 ? 9.359 18.719 -3.426 1 98.44 214 PRO A O 1
ATOM 1602 N N . VAL A 1 215 ? 11.031 20.078 -2.883 1 98.75 215 VAL A N 1
ATOM 1603 C CA . VAL A 1 215 ? 10.758 19.922 -1.457 1 98.75 215 VAL A CA 1
ATOM 1604 C C . VAL A 1 215 ? 9.414 20.562 -1.12 1 98.75 215 VAL A C 1
ATOM 1606 O O . VAL A 1 215 ? 8.664 20.031 -0.292 1 98.75 215 VAL A O 1
ATOM 1609 N N . ALA A 1 216 ? 9.078 21.641 -1.786 1 98.75 216 ALA A N 1
ATOM 1610 C CA . ALA A 1 216 ? 7.793 22.312 -1.595 1 98.75 216 ALA A CA 1
ATOM 1611 C C . ALA A 1 216 ? 6.691 21.625 -2.404 1 98.75 216 ALA A C 1
ATOM 1613 O O . ALA A 1 216 ? 5.516 21.688 -2.043 1 98.75 216 ALA A O 1
ATOM 1614 N N . HIS A 1 217 ? 7.078 21.031 -3.514 1 98.69 217 HIS A N 1
ATOM 1615 C CA . HIS A 1 217 ? 6.172 20.344 -4.422 1 98.69 217 HIS A CA 1
ATOM 1616 C C . HIS A 1 217 ? 6.695 18.953 -4.762 1 98.69 217 HIS A C 1
ATOM 1618 O O . HIS A 1 217 ? 7.16 18.703 -5.879 1 98.69 217 HIS A O 1
ATOM 1624 N N . PRO A 1 218 ? 6.43 17.984 -3.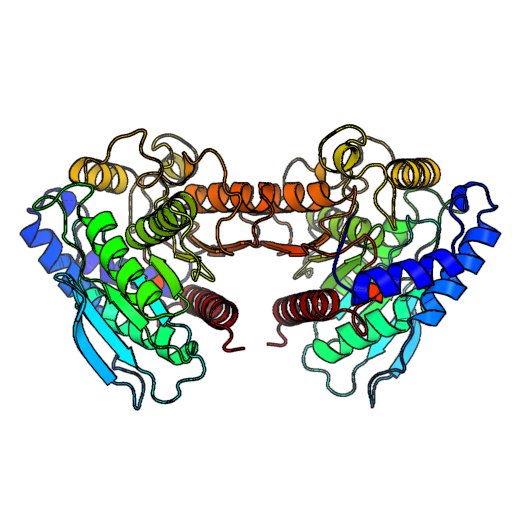877 1 98.75 218 PRO A N 1
ATOM 1625 C CA . PRO A 1 218 ? 7.062 16.672 -3.998 1 98.75 218 PRO A CA 1
ATOM 1626 C C . PRO A 1 218 ? 6.723 15.977 -5.312 1 98.75 218 PRO A C 1
ATOM 1628 O O . PRO A 1 218 ? 7.5 15.148 -5.797 1 98.75 218 PRO A O 1
ATOM 1631 N N . LEU A 1 219 ? 5.645 16.297 -5.957 1 98.56 219 LEU A N 1
ATOM 1632 C CA . LEU A 1 219 ? 5.289 15.695 -7.238 1 98.56 219 LEU A CA 1
ATOM 1633 C C . LEU A 1 219 ? 6.254 16.125 -8.336 1 98.56 219 LEU A C 1
ATOM 1635 O O . LEU A 1 219 ? 6.273 15.547 -9.422 1 98.56 219 LEU A O 1
ATOM 1639 N N . LEU A 1 220 ? 7.105 17.156 -8.07 1 98.19 220 LEU A N 1
ATOM 1640 C CA . LEU A 1 220 ? 8.07 17.641 -9.047 1 98.19 220 LEU A CA 1
ATOM 1641 C C . LEU A 1 220 ? 9.359 16.844 -8.984 1 98.19 220 LEU A C 1
ATOM 1643 O O . LEU A 1 220 ? 10.234 16.984 -9.844 1 98.19 220 LEU A O 1
ATOM 1647 N N . THR A 1 221 ? 9.539 16 -7.93 1 97.75 221 THR A N 1
ATOM 1648 C CA . THR A 1 221 ? 10.797 15.273 -7.801 1 97.75 221 THR A CA 1
ATOM 1649 C C . THR A 1 221 ? 11.07 14.445 -9.047 1 97.75 221 THR A C 1
ATOM 1651 O O . THR A 1 221 ? 10.148 13.875 -9.633 1 97.75 221 THR A O 1
ATOM 1654 N N . ARG A 1 222 ? 12.266 14.352 -9.477 1 95.38 222 ARG A N 1
ATOM 1655 C CA . ARG A 1 222 ? 12.641 13.625 -10.68 1 95.38 222 ARG A CA 1
ATOM 1656 C C . ARG A 1 222 ? 12.617 12.117 -10.445 1 95.38 222 ARG A C 1
ATOM 1658 O O . ARG A 1 222 ? 12.352 11.344 -11.367 1 95.38 222 ARG A O 1
ATOM 1665 N N . SER A 1 223 ? 12.977 11.766 -9.281 1 96.81 223 SER A N 1
ATOM 1666 C CA . SER A 1 223 ? 13.047 10.352 -8.938 1 96.81 223 SER A CA 1
ATOM 1667 C C . SER A 1 223 ? 12.617 10.102 -7.496 1 96.81 223 SER A C 1
ATOM 1669 O O . SER A 1 223 ? 12.953 10.883 -6.602 1 96.81 223 SER A O 1
ATOM 1671 N N . CYS A 1 224 ? 11.859 9.023 -7.305 1 98.19 224 CYS A N 1
ATOM 1672 C CA . CYS A 1 224 ? 11.477 8.625 -5.957 1 98.19 224 CYS A CA 1
ATOM 1673 C C . CYS A 1 224 ? 12.406 7.543 -5.422 1 98.19 224 CYS A C 1
ATOM 1675 O O . CYS A 1 224 ? 12.211 7.051 -4.309 1 98.19 224 CYS A O 1
ATOM 1677 N N . ALA A 1 225 ? 13.445 7.164 -6.23 1 96.81 225 ALA A N 1
ATOM 1678 C CA . ALA A 1 225 ? 14.375 6.121 -5.801 1 96.81 225 ALA A CA 1
ATOM 1679 C C . ALA A 1 225 ? 15.055 6.5 -4.484 1 96.81 225 ALA A C 1
ATOM 1681 O O . ALA A 1 225 ? 15.469 7.648 -4.301 1 96.81 225 ALA A O 1
ATOM 1682 N N . GLY A 1 226 ? 15.109 5.527 -3.6 1 97.19 226 GLY A N 1
ATOM 1683 C CA . GLY A 1 226 ? 15.828 5.73 -2.352 1 97.19 226 GLY A CA 1
ATOM 1684 C C . GLY A 1 226 ? 14.969 6.344 -1.261 1 97.19 226 GLY A C 1
ATOM 1685 O O . GLY A 1 226 ? 15.414 6.477 -0.118 1 97.19 226 GLY A O 1
ATOM 1686 N N . LEU A 1 227 ? 13.719 6.73 -1.562 1 98.62 227 LEU A N 1
ATOM 1687 C CA . LEU A 1 227 ? 12.812 7.242 -0.536 1 98.62 227 LEU A CA 1
ATOM 1688 C C . LEU A 1 227 ? 12.336 6.117 0.377 1 98.62 227 LEU A C 1
ATOM 1690 O O . LEU A 1 227 ? 12.359 4.945 -0.009 1 98.62 227 LEU A O 1
ATOM 1694 N N . PRO A 1 228 ? 11.984 6.434 1.606 1 98.62 228 PRO A N 1
ATOM 1695 C CA . PRO A 1 228 ? 11.477 5.402 2.512 1 98.62 228 PRO A CA 1
ATOM 1696 C C . PRO A 1 228 ? 10.102 4.879 2.1 1 98.62 228 PRO A C 1
ATOM 1698 O O . PRO A 1 228 ? 9.398 5.531 1.328 1 98.62 228 PRO A O 1
ATOM 1701 N N . PRO A 1 229 ? 9.727 3.678 2.611 1 98.69 229 PRO A N 1
ATOM 1702 C CA . PRO A 1 229 ? 8.359 3.193 2.404 1 98.69 229 PRO A CA 1
ATOM 1703 C C . PRO A 1 229 ? 7.309 4.207 2.844 1 98.69 229 PRO A C 1
ATOM 1705 O O . PRO A 1 229 ? 7.531 4.969 3.785 1 98.69 229 PRO A O 1
ATOM 1708 N N . ALA A 1 230 ? 6.148 4.145 2.152 1 98.94 230 ALA A N 1
ATOM 1709 C CA . ALA A 1 230 ? 5.164 5.195 2.393 1 98.94 230 ALA A CA 1
ATOM 1710 C C . ALA A 1 230 ? 3.77 4.605 2.584 1 98.94 230 ALA A C 1
ATOM 1712 O O . ALA A 1 230 ? 3.408 3.623 1.93 1 98.94 230 ALA A O 1
ATOM 1713 N N . TYR A 1 231 ? 3.061 5.109 3.51 1 98.94 231 TYR A N 1
ATOM 1714 C CA . TYR A 1 231 ? 1.607 5.02 3.578 1 98.94 231 TYR A CA 1
ATOM 1715 C C . TYR A 1 231 ? 0.957 6.34 3.184 1 98.94 231 TYR A C 1
ATOM 1717 O O . TYR A 1 231 ? 1.335 7.398 3.689 1 98.94 231 TYR A O 1
ATOM 1725 N N . ILE A 1 232 ? 0.043 6.32 2.207 1 98.94 232 ILE A N 1
ATOM 1726 C CA . ILE A 1 232 ? -0.632 7.52 1.719 1 98.94 232 ILE A CA 1
ATOM 1727 C C . ILE A 1 232 ? -2.145 7.309 1.748 1 98.94 232 ILE A C 1
ATOM 1729 O O . ILE A 1 232 ? -2.652 6.344 1.17 1 98.94 232 ILE A O 1
ATOM 1733 N N . THR A 1 233 ? -2.854 8.133 2.443 1 98.94 233 THR A N 1
ATOM 1734 C CA . THR A 1 233 ? -4.312 8.109 2.387 1 98.94 233 THR A CA 1
ATOM 1735 C C . THR A 1 233 ? -4.859 9.453 1.904 1 98.94 233 THR A C 1
ATOM 1737 O O . THR A 1 233 ? -4.324 10.508 2.252 1 98.94 233 THR A O 1
ATOM 1740 N N . VAL A 1 234 ? -5.887 9.406 1.052 1 98.94 234 VAL A N 1
ATOM 1741 C CA . VAL A 1 234 ? -6.512 10.609 0.506 1 98.94 234 VAL A CA 1
ATOM 1742 C C . VAL A 1 234 ? -8.023 10.547 0.719 1 98.94 234 VAL A C 1
ATOM 1744 O O . VAL A 1 234 ? -8.57 9.484 1.022 1 98.94 234 VAL A O 1
ATOM 1747 N N . ALA A 1 235 ? -8.602 11.664 0.705 1 98.88 235 ALA A N 1
ATOM 1748 C CA . ALA A 1 235 ? -10.055 11.773 0.792 1 98.88 235 ALA A CA 1
ATOM 1749 C C . ALA A 1 235 ? -10.68 11.93 -0.593 1 98.88 235 ALA A C 1
ATOM 1751 O O . ALA A 1 235 ? -10.172 12.688 -1.425 1 98.88 235 ALA A O 1
ATOM 1752 N N . HIS A 1 236 ? -11.789 11.203 -0.864 1 98.69 236 HIS A N 1
ATOM 1753 C CA . HIS A 1 236 ? -12.422 11.258 -2.176 1 98.69 236 HIS A CA 1
ATOM 1754 C C . HIS A 1 236 ? -12.922 12.664 -2.49 1 98.69 236 HIS A C 1
ATOM 1756 O O . HIS A 1 236 ? -12.781 13.133 -3.621 1 98.69 236 HIS A O 1
ATOM 1762 N N . PHE A 1 237 ? -13.469 13.328 -1.522 1 98.62 237 PHE A N 1
ATOM 1763 C CA . PHE A 1 237 ? -14.008 14.672 -1.702 1 98.62 237 PHE A CA 1
ATOM 1764 C C . PHE A 1 237 ? -13.008 15.719 -1.23 1 98.62 237 PHE A C 1
ATOM 1766 O O . PHE A 1 237 ? -13.266 16.438 -0.264 1 98.62 237 PHE A O 1
ATOM 1773 N N . ASP A 1 238 ? -11.891 15.836 -1.93 1 98.75 238 ASP A N 1
ATOM 1774 C CA . ASP A 1 238 ? -10.75 16.688 -1.599 1 98.75 238 ASP A CA 1
ATOM 1775 C C . ASP A 1 238 ? -9.984 17.094 -2.855 1 98.75 238 ASP A C 1
ATOM 1777 O O . ASP A 1 238 ? -9.586 16.234 -3.646 1 98.75 238 ASP A O 1
ATOM 1781 N N . PRO A 1 239 ? -9.758 18.406 -3.09 1 98.75 239 PRO A N 1
ATOM 1782 C CA . PRO A 1 239 ? -8.961 18.797 -4.254 1 98.75 239 PRO A CA 1
ATOM 1783 C C . PRO A 1 239 ? -7.555 18.203 -4.234 1 98.75 239 PRO A C 1
ATOM 1785 O O . PRO A 1 239 ? -6.914 18.094 -5.285 1 98.75 239 PRO A O 1
ATOM 1788 N N . LEU A 1 240 ? -7.055 17.734 -3.109 1 98.81 240 LEU A N 1
ATOM 1789 C CA . LEU A 1 240 ? -5.699 17.203 -2.98 1 98.81 240 LEU A CA 1
ATOM 1790 C C . LEU A 1 240 ? -5.66 15.727 -3.338 1 98.81 240 LEU A C 1
ATOM 1792 O O . LEU A 1 240 ? -4.586 15.117 -3.361 1 98.81 240 LEU A O 1
ATOM 1796 N N . ARG A 1 241 ? -6.809 15.094 -3.611 1 98.81 241 ARG A N 1
ATOM 1797 C CA . ARG A 1 241 ? -6.965 13.656 -3.791 1 98.81 241 ARG A CA 1
ATOM 1798 C C . ARG A 1 241 ? -5.93 13.109 -4.77 1 98.81 241 ARG A C 1
ATOM 1800 O O . ARG A 1 241 ? -5.219 12.156 -4.461 1 98.81 241 ARG A O 1
ATOM 1807 N N . ASP A 1 242 ? -5.809 13.734 -5.918 1 98.81 242 ASP A N 1
ATOM 1808 C CA . ASP A 1 242 ? -4.973 13.203 -6.988 1 98.81 242 ASP A CA 1
ATOM 1809 C C . ASP A 1 242 ? -3.488 13.367 -6.66 1 98.81 242 ASP A C 1
ATOM 1811 O O . ASP A 1 242 ? -2.643 12.664 -7.219 1 98.81 242 ASP A O 1
ATOM 1815 N N . ASP A 1 243 ? -3.113 14.32 -5.746 1 98.88 243 ASP A N 1
ATOM 1816 C CA . ASP A 1 243 ? -1.725 14.43 -5.309 1 98.88 243 ASP A CA 1
ATOM 1817 C C . ASP A 1 243 ? -1.228 13.102 -4.738 1 98.88 243 ASP A C 1
ATOM 1819 O O . ASP A 1 243 ? -0.155 12.617 -5.113 1 98.88 243 ASP A O 1
ATOM 1823 N N . GLY A 1 244 ? -2.07 12.57 -3.842 1 98.88 244 GLY A N 1
ATOM 1824 C CA . GLY A 1 244 ? -1.695 11.305 -3.227 1 98.88 244 GLY A CA 1
ATOM 1825 C C . GLY A 1 244 ? -1.676 10.148 -4.207 1 98.88 244 GLY A C 1
ATOM 1826 O O . GLY A 1 244 ? -0.779 9.305 -4.156 1 98.88 244 GLY A O 1
ATOM 1827 N N . ARG A 1 245 ? -2.68 10.094 -5.156 1 98.75 245 ARG A N 1
ATOM 1828 C CA . ARG A 1 245 ? -2.721 9.055 -6.184 1 98.75 245 ARG A CA 1
ATOM 1829 C C . ARG A 1 245 ? -1.445 9.062 -7.02 1 98.75 245 ARG A C 1
ATOM 1831 O O . ARG A 1 245 ? -0.813 8.016 -7.203 1 98.75 245 ARG A O 1
ATOM 1838 N N . ASN A 1 246 ? -1.101 10.234 -7.465 1 98.69 246 ASN A N 1
ATOM 1839 C CA . ASN A 1 246 ? 0.042 10.391 -8.359 1 98.69 246 ASN A CA 1
ATOM 1840 C C . ASN A 1 246 ? 1.355 10.07 -7.652 1 98.69 246 ASN A C 1
ATOM 1842 O O . ASN A 1 246 ? 2.236 9.43 -8.227 1 98.69 246 ASN A O 1
ATOM 1846 N N . TYR A 1 247 ? 1.49 10.555 -6.414 1 98.88 247 TYR A N 1
ATOM 1847 C CA . TYR A 1 247 ? 2.711 10.289 -5.66 1 98.88 247 TYR A CA 1
ATOM 1848 C C . TYR A 1 247 ? 2.869 8.797 -5.391 1 98.88 247 TYR A C 1
ATOM 1850 O O . TYR A 1 247 ? 3.971 8.25 -5.504 1 98.88 247 TYR A O 1
ATOM 1858 N N . ALA A 1 248 ? 1.776 8.094 -5.086 1 98.88 248 ALA A N 1
ATOM 1859 C CA . ALA A 1 248 ? 1.801 6.648 -4.883 1 98.88 248 ALA A CA 1
ATOM 1860 C C . ALA A 1 248 ? 2.279 5.93 -6.141 1 98.88 248 ALA A C 1
ATOM 1862 O O . ALA A 1 248 ? 3.107 5.02 -6.066 1 98.88 248 ALA A O 1
ATOM 1863 N N . GLY A 1 249 ? 1.7 6.32 -7.297 1 98.62 249 GLY A N 1
ATOM 1864 C CA . GLY A 1 249 ? 2.127 5.734 -8.555 1 98.62 249 GLY A CA 1
ATOM 1865 C C . GLY A 1 249 ? 3.611 5.91 -8.82 1 98.62 249 GLY A C 1
ATOM 1866 O O . GLY A 1 249 ? 4.281 4.977 -9.273 1 98.62 249 GLY A O 1
ATOM 1867 N N . ARG A 1 250 ? 4.168 7.078 -8.508 1 98.56 250 ARG A N 1
ATOM 1868 C CA . ARG A 1 250 ? 5.582 7.371 -8.727 1 98.56 250 ARG A CA 1
ATOM 1869 C C . ARG A 1 250 ? 6.461 6.547 -7.793 1 98.56 250 ARG A C 1
ATOM 1871 O O . ARG A 1 250 ? 7.531 6.082 -8.195 1 98.56 250 ARG A O 1
ATOM 1878 N N . LEU A 1 251 ? 6.023 6.434 -6.539 1 98.88 251 LEU A N 1
ATOM 1879 C CA . LEU A 1 251 ? 6.766 5.613 -5.594 1 98.88 251 LEU A CA 1
ATOM 1880 C C . LEU A 1 251 ? 6.832 4.164 -6.07 1 98.88 251 LEU A C 1
ATOM 1882 O O . LEU A 1 251 ? 7.914 3.568 -6.109 1 98.88 251 LEU A O 1
ATOM 1886 N N . ALA A 1 252 ? 5.703 3.619 -6.496 1 98.62 252 ALA A N 1
ATOM 1887 C CA . ALA A 1 252 ? 5.66 2.244 -6.984 1 98.62 252 ALA A CA 1
ATOM 1888 C C . ALA A 1 252 ? 6.562 2.07 -8.203 1 98.62 252 ALA A C 1
ATOM 1890 O O . ALA A 1 252 ? 7.301 1.089 -8.305 1 98.62 252 ALA A O 1
ATOM 1891 N N . ALA A 1 253 ? 6.539 3.018 -9.109 1 97.62 253 ALA A N 1
ATOM 1892 C CA . ALA A 1 253 ? 7.336 2.967 -10.328 1 97.62 253 ALA A CA 1
ATOM 1893 C C . ALA A 1 253 ? 8.828 2.932 -10.016 1 97.62 253 ALA A C 1
ATOM 1895 O O . ALA A 1 253 ? 9.609 2.324 -10.75 1 97.62 253 ALA A O 1
ATOM 1896 N N . ALA A 1 254 ? 9.172 3.545 -8.883 1 98.06 254 ALA A N 1
ATOM 1897 C CA . ALA A 1 254 ? 10.578 3.607 -8.477 1 98.06 254 ALA A CA 1
ATOM 1898 C C . ALA A 1 254 ? 10.953 2.4 -7.621 1 98.06 254 ALA A C 1
ATOM 1900 O O . ALA A 1 254 ? 12.086 2.299 -7.148 1 98.06 254 ALA A O 1
ATOM 1901 N N . GLY A 1 255 ? 10.023 1.514 -7.383 1 97.94 255 GLY A N 1
ATOM 1902 C CA . GLY A 1 255 ? 10.273 0.324 -6.586 1 97.94 255 GLY A CA 1
ATOM 1903 C C . GLY A 1 255 ? 10.188 0.577 -5.094 1 97.94 255 GLY A C 1
ATOM 1904 O O . GLY A 1 255 ? 10.586 -0.272 -4.293 1 97.94 255 GLY A O 1
ATOM 1905 N N . VAL A 1 256 ? 9.688 1.755 -4.695 1 98.75 256 VAL A N 1
ATOM 1906 C CA . VAL A 1 256 ? 9.508 2.084 -3.283 1 98.75 256 VAL A CA 1
ATOM 1907 C C . VAL A 1 256 ? 8.219 1.456 -2.764 1 98.75 256 VAL A C 1
ATOM 1909 O O . VAL A 1 256 ? 7.176 1.543 -3.416 1 98.75 256 VAL A O 1
ATOM 1912 N N . GLU A 1 257 ? 8.273 0.785 -1.623 1 98.75 257 GLU A N 1
ATOM 1913 C CA . GLU A 1 257 ? 7.062 0.24 -1.007 1 98.75 257 GLU A CA 1
ATOM 1914 C C . GLU A 1 257 ? 6.043 1.339 -0.73 1 98.75 257 GLU A C 1
ATOM 1916 O O . GLU A 1 257 ? 6.383 2.387 -0.179 1 98.75 257 GLU A O 1
ATOM 1921 N N . VAL A 1 258 ? 4.766 1.109 -1.135 1 98.88 258 VAL A N 1
ATOM 1922 C CA . VAL A 1 258 ? 3.729 2.105 -0.897 1 98.88 258 VAL A CA 1
ATOM 1923 C C . VAL A 1 258 ? 2.4 1.409 -0.607 1 98.88 258 VAL A C 1
ATOM 1925 O O . VAL A 1 258 ? 2.055 0.42 -1.26 1 98.88 258 VAL A O 1
ATOM 1928 N N . TRP A 1 259 ? 1.757 1.732 0.465 1 98.81 259 TRP A N 1
ATOM 1929 C CA . TRP A 1 259 ? 0.372 1.416 0.797 1 98.81 259 TRP A CA 1
ATOM 1930 C C . TRP A 1 259 ? -0.524 2.637 0.616 1 98.81 259 TRP A C 1
ATOM 1932 O O . TRP A 1 259 ? -0.422 3.607 1.371 1 98.81 259 TRP A O 1
ATOM 1942 N N . PHE A 1 260 ? -1.35 2.623 -0.45 1 98.94 260 PHE A N 1
ATOM 1943 C CA . PHE A 1 260 ? -2.23 3.729 -0.806 1 98.94 260 PHE A CA 1
ATOM 1944 C C . PHE A 1 260 ? -3.686 3.377 -0.516 1 98.94 260 PHE A C 1
ATOM 1946 O O . PHE A 1 260 ? -4.145 2.287 -0.859 1 98.94 260 PHE A O 1
ATOM 1953 N N . ARG A 1 261 ? -4.43 4.34 0.101 1 98.75 261 ARG A N 1
ATOM 1954 C CA . ARG A 1 261 ? -5.852 4.188 0.392 1 98.75 261 ARG A CA 1
ATOM 1955 C C . ARG A 1 261 ? -6.609 5.477 0.084 1 98.75 261 ARG A C 1
ATOM 1957 O O . ARG A 1 261 ? -6.168 6.566 0.451 1 98.75 261 ARG A O 1
ATOM 1964 N N . GLU A 1 262 ? -7.656 5.348 -0.654 1 98.75 262 GLU A N 1
ATOM 1965 C CA . GLU A 1 262 ? -8.602 6.453 -0.797 1 98.75 262 GLU A CA 1
ATOM 1966 C C . GLU A 1 262 ? -9.844 6.23 0.059 1 98.75 262 GLU A C 1
ATOM 1968 O O . GLU A 1 262 ? -10.469 5.168 -0.011 1 98.75 262 GLU A O 1
ATOM 1973 N N . GLU A 1 263 ? -10.188 7.176 0.89 1 98.56 263 GLU A N 1
ATOM 1974 C CA . GLU A 1 263 ? -11.367 7.102 1.754 1 98.56 263 GLU A CA 1
ATOM 1975 C C . GLU A 1 263 ? -12.609 7.605 1.034 1 98.56 263 GLU A C 1
ATOM 1977 O O . GLU A 1 263 ? -12.75 8.805 0.791 1 98.56 263 GLU A O 1
ATOM 1982 N N . PRO A 1 264 ? -13.523 6.754 0.692 1 97.19 264 PRO A N 1
ATOM 1983 C CA . PRO A 1 264 ? -14.57 7.066 -0.283 1 97.19 264 PRO A CA 1
ATOM 1984 C C . PRO A 1 264 ? -15.516 8.172 0.194 1 97.19 264 PRO A C 1
ATOM 1986 O O . PRO A 1 264 ? -16.047 8.93 -0.621 1 97.19 264 PRO A O 1
ATOM 1989 N N . GLN A 1 265 ? -15.727 8.281 1.466 1 97.88 265 GLN A N 1
ATOM 1990 C CA . GLN A 1 265 ? -16.734 9.219 1.957 1 97.88 265 GLN A CA 1
ATOM 1991 C C . GLN A 1 265 ? -16.078 10.367 2.725 1 97.88 265 GLN A C 1
ATOM 1993 O O . GLN A 1 265 ? -16.766 11.164 3.359 1 97.88 265 GLN A O 1
ATOM 1998 N N . MET A 1 266 ? -14.797 10.445 2.586 1 98.69 266 MET A N 1
ATOM 1999 C CA . MET A 1 266 ? -14.094 11.391 3.443 1 98.69 266 MET A CA 1
ATOM 2000 C C . MET A 1 266 ? -13.883 12.719 2.729 1 98.69 266 MET A C 1
ATOM 2002 O O . MET A 1 266 ? -13.914 12.781 1.498 1 98.69 266 MET A O 1
ATOM 2006 N N . VAL A 1 267 ? -13.781 13.766 3.521 1 98.56 267 VAL A N 1
ATOM 2007 C CA . VAL A 1 267 ? -13.438 15.125 3.107 1 98.56 267 VAL A CA 1
ATOM 2008 C C . VAL A 1 267 ? -12.086 15.523 3.707 1 98.56 267 VAL A C 1
ATOM 2010 O O . VAL A 1 267 ? -11.531 14.789 4.527 1 98.56 267 VAL A O 1
ATOM 2013 N N . HIS A 1 268 ? -11.5 16.656 3.189 1 97.94 268 HIS A N 1
ATOM 2014 C CA . HIS A 1 268 ? -10.258 17.156 3.754 1 97.94 268 HIS A CA 1
ATOM 2015 C C . HIS A 1 268 ? -10.359 17.328 5.266 1 97.94 268 HIS A C 1
ATOM 2017 O O . HIS A 1 268 ? -11.391 17.781 5.773 1 97.94 268 HIS A O 1
ATOM 2023 N N . ALA A 1 269 ? -9.305 16.875 6.043 1 98.06 269 ALA A N 1
ATOM 2024 C CA . ALA A 1 269 ? -9.172 17 7.492 1 98.06 269 ALA A CA 1
ATOM 2025 C C . ALA A 1 269 ? -10.031 15.977 8.219 1 98.06 269 ALA A C 1
ATOM 2027 O O . ALA A 1 269 ? -10.336 16.141 9.406 1 98.06 269 ALA A O 1
ATOM 2028 N N . TRP A 1 270 ? -10.375 14.891 7.535 1 98.38 270 TRP A N 1
ATOM 2029 C CA . TRP A 1 270 ? -11.25 13.867 8.102 1 98.38 270 TRP A CA 1
ATOM 2030 C C . TRP A 1 270 ? -10.625 13.242 9.344 1 98.38 270 TRP A C 1
ATOM 2032 O O . TRP A 1 270 ? -11.305 12.57 10.117 1 98.38 270 TRP A O 1
ATOM 2042 N N . LEU A 1 271 ? -9.336 13.414 9.609 1 98.31 271 LEU A N 1
ATOM 2043 C CA . LEU A 1 271 ? -8.664 12.922 10.812 1 98.31 271 LEU A CA 1
ATOM 2044 C C . LEU A 1 271 ? -9.406 13.367 12.07 1 98.31 271 LEU A C 1
ATOM 2046 O O . LEU A 1 271 ? -9.438 12.633 13.062 1 98.31 271 LEU A O 1
ATOM 2050 N N . ARG A 1 272 ? -9.984 14.516 12.016 1 97.81 272 ARG A N 1
ATOM 2051 C CA . ARG A 1 272 ? -10.672 15.062 13.18 1 97.81 272 ARG A CA 1
ATOM 2052 C C . ARG A 1 272 ? -11.992 14.344 13.414 1 97.81 272 ARG A C 1
ATOM 2054 O O . ARG A 1 272 ? -12.523 14.359 14.531 1 97.81 272 ARG A O 1
ATOM 2061 N N . ALA A 1 273 ? -12.516 13.688 12.453 1 98.38 273 ALA A N 1
ATOM 2062 C CA . ALA A 1 273 ? -13.789 12.969 12.555 1 98.38 273 ALA A CA 1
ATOM 2063 C C . ALA A 1 273 ? -13.57 11.523 12.984 1 98.38 273 ALA A C 1
ATOM 2065 O O . ALA A 1 273 ? -14.523 10.742 13.047 1 98.38 273 ALA A O 1
ATOM 2066 N N . ARG A 1 274 ? -12.398 11.117 13.438 1 98.19 274 ARG A N 1
ATOM 2067 C CA . ARG A 1 274 ? -12 9.727 13.648 1 98.19 274 ARG A CA 1
ATOM 2068 C C . ARG A 1 274 ? -12.836 9.078 14.75 1 98.19 274 ARG A C 1
ATOM 2070 O O . ARG A 1 274 ? -12.914 7.852 14.828 1 98.19 274 ARG A O 1
ATOM 2077 N N . HIS A 1 275 ? -13.586 9.859 15.602 1 98.12 275 HIS A N 1
ATOM 2078 C CA . HIS A 1 275 ? -14.383 9.273 16.672 1 98.12 275 HIS A CA 1
ATOM 2079 C C . HIS A 1 275 ? -15.875 9.453 16.406 1 98.12 275 HIS A C 1
ATOM 2081 O O . HIS A 1 275 ? -16.703 9.148 17.266 1 98.12 275 HIS A O 1
ATOM 2087 N N . MET A 1 276 ? -16.281 9.969 15.25 1 97.94 276 MET A N 1
ATOM 2088 C CA . MET A 1 276 ? -17.703 10.227 15.039 1 97.94 276 MET A CA 1
ATOM 2089 C C . MET A 1 276 ? -18.156 9.703 13.68 1 97.94 276 MET A C 1
ATOM 2091 O O . MET A 1 276 ? -19.328 9.781 13.336 1 97.94 276 MET A O 1
ATOM 2095 N N . SER A 1 277 ? -17.219 9.266 12.938 1 98.31 277 SER A N 1
ATOM 2096 C CA . SER A 1 277 ? -17.469 8.672 11.625 1 98.31 277 SER A CA 1
ATOM 2097 C C . SER A 1 277 ? -16.875 7.266 11.539 1 98.31 277 SER A C 1
ATOM 2099 O O . SER A 1 277 ? -15.703 7.059 11.859 1 98.31 277 SER A O 1
ATOM 2101 N N . GLU A 1 278 ? -17.719 6.32 11.094 1 97.75 278 GLU A N 1
ATOM 2102 C CA . GLU A 1 278 ? -17.219 4.957 10.93 1 97.75 278 GLU A CA 1
ATOM 2103 C C . GLU A 1 278 ? -16.094 4.891 9.914 1 97.75 278 GLU A C 1
ATOM 2105 O O . GLU A 1 278 ? -15.078 4.223 10.141 1 97.75 278 GLU A O 1
ATOM 2110 N N . GLY A 1 279 ? -16.266 5.602 8.789 1 98 279 GLY A N 1
ATOM 2111 C CA . GLY A 1 279 ? -15.219 5.641 7.773 1 98 279 GLY A CA 1
ATOM 2112 C C . GLY A 1 279 ? -13.938 6.281 8.258 1 98 279 GLY A C 1
ATOM 2113 O O . GLY A 1 279 ? -12.844 5.789 7.961 1 98 279 GLY A O 1
ATOM 2114 N N . ALA A 1 280 ? -14.094 7.344 9 1 98.62 280 ALA A N 1
ATOM 2115 C CA . ALA A 1 280 ? -12.906 8.023 9.523 1 98.62 280 ALA A CA 1
ATOM 2116 C C . ALA A 1 280 ? -12.188 7.152 10.555 1 98.62 280 ALA A C 1
ATOM 2118 O O . ALA A 1 280 ? -10.961 7.129 10.602 1 98.62 280 ALA A O 1
ATOM 2119 N N . SER A 1 281 ? -12.977 6.488 11.383 1 98.5 281 SER A N 1
ATOM 2120 C CA . SER A 1 281 ? -12.398 5.562 12.352 1 98.5 281 SER A CA 1
ATOM 2121 C C . SER A 1 281 ? -11.609 4.457 11.656 1 98.5 281 SER A C 1
ATOM 2123 O O . SER A 1 281 ? -10.5 4.121 12.078 1 98.5 281 SER A O 1
ATOM 2125 N N . ASP A 1 282 ? -12.195 3.906 10.625 1 97.44 282 ASP A N 1
ATOM 2126 C CA . ASP A 1 282 ? -11.531 2.855 9.859 1 97.44 282 ASP A CA 1
ATOM 2127 C C . ASP A 1 282 ? -10.25 3.375 9.211 1 97.44 282 ASP A C 1
ATOM 2129 O O . ASP A 1 282 ? -9.227 2.691 9.219 1 97.44 282 ASP A O 1
ATOM 2133 N N . GLY A 1 283 ? -10.297 4.555 8.57 1 98.25 283 GLY A N 1
ATOM 2134 C CA . GLY A 1 283 ? -9.117 5.176 7.996 1 98.25 283 GLY A CA 1
ATOM 2135 C C . GLY A 1 283 ? -8.023 5.43 9.016 1 98.25 283 GLY A C 1
ATOM 2136 O O . GLY A 1 283 ? -6.844 5.18 8.742 1 98.25 283 GLY A O 1
ATOM 2137 N N . PHE A 1 284 ? -8.453 5.871 10.195 1 98.62 284 PHE A N 1
ATOM 2138 C CA . PHE A 1 284 ? -7.492 6.141 11.266 1 98.62 284 PHE A CA 1
ATOM 2139 C C . PHE A 1 284 ? -6.836 4.852 11.742 1 98.62 284 PHE A C 1
ATOM 2141 O O . PHE A 1 284 ? -5.637 4.824 12.016 1 98.62 284 PHE A O 1
ATOM 2148 N N . HIS A 1 285 ? -7.586 3.859 11.836 1 97.69 285 HIS A N 1
ATOM 2149 C CA . HIS A 1 285 ? -7.039 2.561 12.219 1 97.69 285 HIS A CA 1
ATOM 2150 C C . HIS A 1 285 ? -5.984 2.096 11.219 1 97.69 285 HIS A C 1
ATOM 2152 O O . HIS A 1 285 ? -4.91 1.641 11.609 1 97.69 285 HIS A O 1
ATOM 2158 N N . ALA A 1 286 ? -6.301 2.154 9.922 1 97.31 286 ALA A N 1
ATOM 2159 C CA . ALA A 1 286 ? -5.348 1.757 8.891 1 97.31 286 ALA A CA 1
ATOM 2160 C C . ALA A 1 286 ? -4.066 2.576 8.977 1 97.31 286 ALA A C 1
ATOM 2162 O O . ALA A 1 286 ? -2.965 2.041 8.82 1 97.31 286 ALA A O 1
ATOM 2163 N N . LEU A 1 287 ? -4.238 3.818 9.195 1 98.44 287 LEU A N 1
ATOM 2164 C CA . LEU A 1 287 ? -3.111 4.723 9.391 1 98.44 287 LEU A CA 1
ATOM 2165 C C . LEU A 1 287 ? -2.234 4.258 10.547 1 98.44 287 LEU A C 1
ATOM 2167 O O . LEU A 1 287 ? -1.01 4.191 10.414 1 98.44 287 LEU A O 1
ATOM 2171 N N . CYS A 1 288 ? -2.816 3.967 11.664 1 98.38 288 CYS A N 1
ATOM 2172 C CA . CYS A 1 288 ? -2.084 3.561 12.859 1 98.38 288 CYS A CA 1
ATOM 2173 C C . CYS A 1 288 ? -1.378 2.229 12.641 1 98.38 288 CYS A C 1
ATOM 2175 O O . CYS A 1 288 ? -0.263 2.023 13.125 1 98.38 288 CYS A O 1
ATOM 2177 N N . VAL A 1 289 ? -2.012 1.366 11.922 1 96.38 289 VAL A N 1
ATOM 2178 C CA . VAL A 1 289 ? -1.401 0.085 11.586 1 96.38 289 VAL A CA 1
ATOM 2179 C C . VAL A 1 289 ? -0.143 0.316 10.75 1 96.38 289 VAL A C 1
ATOM 2181 O O . VAL A 1 289 ? 0.894 -0.305 10.992 1 96.38 289 VAL A O 1
ATOM 2184 N N . ALA A 1 290 ? -0.236 1.188 9.758 1 97.69 290 ALA A N 1
ATOM 2185 C CA . ALA A 1 290 ? 0.917 1.503 8.914 1 97.69 290 ALA A CA 1
ATOM 2186 C C . ALA A 1 290 ? 2.059 2.086 9.742 1 97.69 290 ALA A C 1
ATOM 2188 O O . ALA A 1 290 ? 3.219 1.705 9.57 1 97.69 290 ALA A O 1
ATOM 2189 N N . VAL A 1 291 ? 1.71 3.014 10.664 1 98.62 291 VAL A N 1
ATOM 2190 C CA . VAL A 1 291 ? 2.705 3.621 11.539 1 98.62 291 VAL A CA 1
ATOM 2191 C C . VAL A 1 291 ? 3.391 2.539 12.367 1 98.62 291 VAL A C 1
ATOM 2193 O O . VAL A 1 291 ? 4.621 2.518 12.484 1 98.62 291 VAL A O 1
ATOM 2196 N N . SER A 1 292 ? 2.605 1.655 12.945 1 97.69 292 SER A N 1
ATOM 2197 C CA . SER A 1 292 ? 3.141 0.585 13.781 1 97.69 292 SER A CA 1
ATOM 2198 C C . SER A 1 292 ? 4.082 -0.317 12.992 1 97.69 292 SER A C 1
ATOM 2200 O O . SER A 1 292 ? 5.129 -0.722 13.492 1 97.69 292 SER A O 1
ATOM 2202 N N . ARG A 1 293 ? 3.68 -0.628 11.805 1 95.38 293 ARG A N 1
ATOM 2203 C CA . ARG A 1 293 ? 4.508 -1.478 10.953 1 95.38 293 ARG A CA 1
ATOM 2204 C C . ARG A 1 293 ? 5.848 -0.816 10.656 1 95.38 293 ARG A C 1
ATOM 2206 O O . ARG A 1 293 ? 6.902 -1.44 10.812 1 95.38 293 ARG A O 1
ATOM 2213 N N . PHE A 1 294 ? 5.828 0.468 10.219 1 98 294 PHE A N 1
ATOM 2214 C CA . PHE A 1 294 ? 7.062 1.18 9.898 1 98 294 PHE A CA 1
ATOM 2215 C C . PHE A 1 294 ? 7.945 1.305 11.141 1 98 294 PHE A C 1
ATOM 2217 O O . PHE A 1 294 ? 9.172 1.252 11.039 1 98 294 PHE A O 1
ATOM 2224 N N . ALA A 1 295 ? 7.266 1.438 12.297 1 97.75 295 ALA A N 1
ATOM 2225 C CA . ALA A 1 295 ? 8 1.654 13.539 1 97.75 295 ALA A CA 1
ATOM 2226 C C . ALA A 1 295 ? 8.539 0.338 14.094 1 97.75 295 ALA A C 1
ATOM 2228 O O . ALA A 1 295 ? 9.273 0.328 15.094 1 97.75 295 ALA A O 1
ATOM 2229 N N . GLY A 1 296 ? 8.18 -0.839 13.461 1 92.56 296 GLY A N 1
ATOM 2230 C CA . GLY A 1 296 ? 8.609 -2.143 13.945 1 92.56 296 GLY A CA 1
ATOM 2231 C C . GLY A 1 296 ? 7.902 -2.576 15.211 1 92.56 296 GLY A C 1
ATOM 2232 O O . GLY A 1 296 ? 8.469 -3.312 16.031 1 92.56 296 GLY A O 1
ATOM 2233 N N . ALA A 1 297 ? 6.723 -2.076 15.383 1 80.69 297 ALA A N 1
ATOM 2234 C CA . ALA A 1 297 ? 5.969 -2.352 16.609 1 80.69 297 ALA A CA 1
ATOM 2235 C C . ALA A 1 297 ? 4.926 -3.439 16.375 1 80.69 297 ALA A C 1
ATOM 2237 O O . ALA A 1 297 ? 4.031 -3.637 17.188 1 80.69 297 ALA A O 1
ATOM 2238 N N . THR A 1 298 ? 4.895 -4.227 15.273 1 69.38 298 THR A N 1
ATOM 2239 C CA . THR A 1 298 ? 3.877 -5.242 15.016 1 69.38 298 THR A CA 1
ATOM 2240 C C . THR A 1 298 ? 4.336 -6.605 15.531 1 69.38 298 THR A C 1
ATOM 2242 O O . THR A 1 298 ? 5.535 -6.875 15.602 1 69.38 298 THR A O 1
ATOM 2245 N N . MET B 1 1 ? 22.797 -9.461 -9.469 1 91.31 1 MET B N 1
ATOM 2246 C CA . MET B 1 1 ? 22.578 -10.75 -8.82 1 91.31 1 MET B CA 1
ATOM 2247 C C . MET B 1 1 ? 22.281 -10.57 -7.34 1 91.31 1 MET B C 1
ATOM 2249 O O . MET B 1 1 ? 22.75 -9.625 -6.715 1 91.31 1 MET B O 1
ATOM 2253 N N . PRO B 1 2 ? 21.375 -11.445 -6.879 1 96.75 2 PRO B N 1
ATOM 2254 C CA . PRO B 1 2 ? 21.141 -11.391 -5.434 1 96.75 2 PRO B CA 1
ATOM 2255 C C . PRO B 1 2 ? 22.391 -11.719 -4.617 1 96.75 2 PRO B C 1
ATOM 2257 O O . PRO B 1 2 ? 23.312 -12.352 -5.133 1 96.75 2 PRO B O 1
ATOM 2260 N N . ALA B 1 3 ? 22.406 -11.258 -3.379 1 97.31 3 ALA B N 1
ATOM 2261 C CA . ALA B 1 3 ? 23.547 -11.5 -2.492 1 97.31 3 ALA B CA 1
ATOM 2262 C C . ALA B 1 3 ? 23.109 -12.227 -1.226 1 97.31 3 ALA B C 1
ATOM 2264 O O . ALA B 1 3 ? 23.953 -12.758 -0.489 1 97.31 3 ALA B O 1
ATOM 2265 N N . GLU B 1 4 ? 21.828 -12.289 -0.948 1 97.62 4 GLU B N 1
ATOM 2266 C CA . GLU B 1 4 ? 21.328 -12.891 0.284 1 97.62 4 GLU B CA 1
ATOM 2267 C C . GLU B 1 4 ? 21.625 -14.391 0.324 1 97.62 4 GLU B C 1
ATOM 2269 O O . GLU B 1 4 ? 21.203 -15.133 -0.566 1 97.62 4 GLU B O 1
ATOM 2274 N N . PRO B 1 5 ? 22.234 -14.867 1.369 1 97.94 5 PRO B N 1
ATOM 2275 C CA . PRO B 1 5 ? 22.688 -16.266 1.416 1 97.94 5 PRO B CA 1
ATOM 2276 C C . PRO B 1 5 ? 21.531 -17.25 1.242 1 97.94 5 PRO B C 1
ATOM 2278 O O . PRO B 1 5 ? 21.688 -18.266 0.547 1 97.94 5 PRO B O 1
ATOM 2281 N N . GLY B 1 6 ? 20.406 -16.969 1.848 1 98.31 6 GLY B N 1
ATOM 2282 C CA . GLY B 1 6 ? 19.266 -17.859 1.706 1 98.31 6 GLY B CA 1
ATOM 2283 C C . GLY B 1 6 ? 18.797 -17.984 0.273 1 98.31 6 GLY B C 1
ATOM 2284 O O . GLY B 1 6 ? 18.391 -19.078 -0.158 1 98.31 6 GLY B O 1
ATOM 2285 N N . ILE B 1 7 ? 18.875 -16.938 -0.479 1 98.38 7 ILE B N 1
ATOM 2286 C CA . ILE B 1 7 ? 18.438 -16.938 -1.868 1 98.38 7 ILE B CA 1
ATOM 2287 C C . ILE B 1 7 ? 19.484 -17.625 -2.744 1 98.38 7 ILE B C 1
ATOM 2289 O O . ILE B 1 7 ? 19.141 -18.328 -3.693 1 98.38 7 ILE B O 1
ATOM 2293 N N . LEU B 1 8 ? 20.75 -17.406 -2.406 1 97.94 8 LEU B N 1
ATOM 2294 C CA . LEU B 1 8 ? 21.797 -18.109 -3.131 1 97.94 8 LEU B CA 1
ATOM 2295 C C . LEU B 1 8 ? 21.672 -19.625 -2.949 1 97.94 8 LEU B C 1
ATOM 2297 O O . LEU B 1 8 ? 21.844 -20.391 -3.904 1 97.94 8 LEU B O 1
ATOM 2301 N N . LYS B 1 9 ? 21.406 -20.062 -1.741 1 97.88 9 LYS B N 1
ATOM 2302 C CA . LYS B 1 9 ? 21.188 -21.469 -1.479 1 97.88 9 LYS B CA 1
ATOM 2303 C C . LYS B 1 9 ? 19.969 -21.984 -2.24 1 97.88 9 LYS B C 1
ATOM 2305 O O . LYS B 1 9 ? 20 -23.078 -2.814 1 97.88 9 LYS B O 1
ATOM 2310 N N . PHE B 1 10 ? 18.922 -21.234 -2.219 1 97.88 10 PHE B N 1
ATOM 2311 C CA . PHE B 1 10 ? 17.703 -21.562 -2.953 1 97.88 10 PHE B CA 1
ATOM 2312 C C . PHE B 1 10 ? 18 -21.797 -4.43 1 97.88 10 PHE B C 1
ATOM 2314 O O . PHE B 1 10 ? 17.578 -22.812 -5.004 1 97.88 10 PHE B O 1
ATOM 2321 N N . LEU B 1 11 ? 18.75 -20.891 -5.047 1 96.19 11 LEU B N 1
ATOM 2322 C CA . LEU B 1 11 ? 19.094 -20.984 -6.465 1 96.19 11 LEU B CA 1
ATOM 2323 C C . LEU B 1 11 ? 19.922 -22.219 -6.75 1 96.19 11 LEU B C 1
ATOM 2325 O O . LEU B 1 11 ? 19.734 -22.875 -7.781 1 96.19 11 LEU B O 1
ATOM 2329 N N . ARG B 1 12 ? 20.797 -22.547 -5.84 1 95.56 12 ARG B N 1
ATOM 2330 C CA . ARG B 1 12 ? 21.609 -23.75 -6.012 1 95.56 12 ARG B CA 1
ATOM 2331 C C . ARG B 1 12 ? 20.719 -25 -6.02 1 95.56 12 ARG B C 1
ATOM 2333 O O . ARG B 1 12 ? 20.938 -25.906 -6.824 1 95.56 12 ARG B O 1
ATOM 2340 N N . ILE B 1 13 ? 19.797 -25.047 -5.148 1 95.81 13 ILE B N 1
ATOM 2341 C CA . ILE B 1 13 ? 18.875 -26.172 -5.102 1 95.81 13 ILE B CA 1
ATOM 2342 C C . ILE B 1 13 ? 18.078 -26.25 -6.398 1 95.81 13 ILE B C 1
ATOM 2344 O O . ILE B 1 13 ? 17.953 -27.328 -7 1 95.81 13 ILE B O 1
ATOM 2348 N N . CYS B 1 14 ? 17.547 -25.125 -6.852 1 94.56 14 CYS B N 1
ATOM 2349 C CA . CYS B 1 14 ? 16.766 -25.094 -8.07 1 94.56 14 CYS B CA 1
ATOM 2350 C C . CYS B 1 14 ? 17.578 -25.578 -9.266 1 94.56 14 CYS B C 1
ATOM 2352 O O . CYS B 1 14 ? 17.078 -26.344 -10.094 1 94.56 14 CYS B O 1
ATOM 2354 N N . ASP B 1 15 ? 18.75 -25.125 -9.289 1 90.88 15 ASP B N 1
ATOM 2355 C CA . ASP B 1 15 ? 19.641 -25.484 -10.406 1 90.88 15 ASP B CA 1
ATOM 2356 C C . ASP B 1 15 ? 19.891 -26.984 -10.445 1 90.88 15 ASP B C 1
ATOM 2358 O O . ASP B 1 15 ? 20.188 -27.547 -11.5 1 90.88 15 ASP B O 1
ATOM 2362 N N . GLY B 1 16 ? 19.781 -27.547 -9.359 1 89.75 16 GLY B N 1
ATOM 2363 C CA . GLY B 1 16 ? 19.984 -28.984 -9.289 1 89.75 16 GLY B CA 1
ATOM 2364 C C . GLY B 1 16 ? 18.844 -29.781 -9.875 1 89.75 16 GLY B C 1
ATOM 2365 O O . GLY B 1 16 ? 19.031 -30.953 -10.25 1 89.75 16 GLY B O 1
ATOM 2366 N N . PHE B 1 17 ? 17.734 -29.25 -10 1 87.12 17 PHE B N 1
ATOM 2367 C CA . PHE B 1 17 ? 16.547 -29.953 -10.461 1 87.12 17 PHE B CA 1
ATOM 2368 C C . PHE B 1 17 ? 16.172 -29.516 -11.875 1 87.12 17 PHE B C 1
ATOM 2370 O O . PHE B 1 17 ? 15.555 -30.281 -12.625 1 87.12 17 PHE B O 1
ATOM 2377 N N . TYR B 1 18 ? 16.453 -28.266 -12.109 1 78 18 TYR B N 1
ATOM 2378 C CA . TYR B 1 18 ? 15.977 -27.672 -13.359 1 78 18 TYR B CA 1
ATOM 2379 C C . TYR B 1 18 ? 17.156 -27.219 -14.219 1 78 18 TYR B C 1
ATOM 2381 O O . TYR B 1 18 ? 17.656 -26.109 -14.039 1 78 18 TYR B O 1
ATOM 2389 N N . PRO B 1 19 ? 17.547 -28.062 -15.117 1 75.25 19 PRO B N 1
ATOM 2390 C CA . PRO B 1 19 ? 18.703 -27.672 -15.93 1 75.25 19 PRO B CA 1
ATOM 2391 C C . PRO B 1 19 ? 18.469 -26.391 -16.719 1 75.25 19 PRO B C 1
ATOM 2393 O O . PRO B 1 19 ? 17.328 -25.969 -16.906 1 75.25 19 PRO B O 1
ATOM 2396 N N . ALA B 1 20 ? 19.531 -25.75 -17.156 1 70.31 20 ALA B N 1
ATOM 2397 C CA . ALA B 1 20 ? 19.484 -24.453 -17.828 1 70.31 20 ALA B CA 1
ATOM 2398 C C . ALA B 1 20 ? 18.766 -24.562 -19.172 1 70.31 20 ALA B C 1
ATOM 2400 O O . ALA B 1 20 ? 18.156 -23.594 -19.641 1 70.31 20 ALA B O 1
ATOM 2401 N N . ASP B 1 21 ? 18.719 -25.625 -19.656 1 74.69 21 ASP B N 1
ATOM 2402 C CA . ASP B 1 21 ? 18.078 -25.812 -20.953 1 74.69 21 ASP B CA 1
ATOM 2403 C C . ASP B 1 21 ? 16.766 -26.594 -20.828 1 74.69 21 ASP B C 1
ATOM 2405 O O . ASP B 1 21 ? 16.391 -27.359 -21.719 1 74.69 21 ASP B O 1
ATOM 2409 N N . ALA B 1 22 ? 16.156 -26.406 -19.75 1 78.94 22 ALA B N 1
ATOM 2410 C CA . ALA B 1 22 ? 14.953 -27.172 -19.438 1 78.94 22 ALA B CA 1
ATOM 2411 C C . ALA B 1 22 ? 13.875 -26.938 -20.484 1 78.94 22 ALA B C 1
ATOM 2413 O O . ALA B 1 22 ? 13.086 -27.844 -20.781 1 78.94 22 ALA B O 1
ATOM 2414 N N . VAL B 1 23 ? 13.867 -25.75 -21.109 1 77.94 23 VAL B N 1
ATOM 2415 C CA . VAL B 1 23 ? 12.797 -25.406 -22.047 1 77.94 23 VAL B CA 1
ATOM 2416 C C . VAL B 1 23 ? 12.938 -26.25 -23.312 1 77.94 23 VAL B C 1
ATOM 2418 O O . VAL B 1 23 ? 11.984 -26.391 -24.078 1 77.94 23 VAL B O 1
ATOM 2421 N N . ASP B 1 24 ? 14.039 -26.812 -23.422 1 82.69 24 ASP B N 1
ATOM 2422 C CA . ASP B 1 24 ? 14.281 -27.656 -24.594 1 82.69 24 ASP B CA 1
ATOM 2423 C C . ASP B 1 24 ? 13.758 -29.062 -24.391 1 82.69 24 ASP B C 1
ATOM 2425 O O . ASP B 1 24 ? 13.641 -29.844 -25.344 1 82.69 24 ASP B O 1
ATOM 2429 N N . ALA B 1 25 ? 13.375 -29.422 -23.203 1 88.81 25 ALA B N 1
ATOM 2430 C CA . ALA B 1 25 ? 12.836 -30.75 -22.906 1 88.81 25 ALA B CA 1
ATOM 2431 C C . ALA B 1 25 ? 11.336 -30.812 -23.172 1 88.81 25 ALA B C 1
ATOM 2433 O O . ALA B 1 25 ? 10.703 -29.781 -23.422 1 88.81 25 ALA B O 1
ATOM 2434 N N . SER B 1 26 ? 10.859 -32.031 -23.234 1 92.31 26 SER B N 1
ATOM 2435 C CA . SER B 1 26 ? 9.414 -32.219 -23.391 1 92.31 26 SER B CA 1
ATOM 2436 C C . SER B 1 26 ? 8.656 -31.609 -22.219 1 92.31 26 SER B C 1
ATOM 2438 O O . SER B 1 26 ? 9.195 -31.516 -21.109 1 92.31 26 SER B O 1
ATOM 2440 N N . ILE B 1 27 ? 7.449 -31.234 -22.484 1 93.44 27 ILE B N 1
ATOM 2441 C CA . ILE B 1 27 ? 6.594 -30.672 -21.438 1 93.44 27 ILE B CA 1
ATOM 2442 C C . ILE B 1 27 ? 6.418 -31.672 -20.312 1 93.44 27 ILE B C 1
ATOM 2444 O O . ILE B 1 27 ? 6.441 -31.297 -19.141 1 93.44 27 ILE B O 1
ATOM 2448 N N . GLY B 1 28 ? 6.223 -32.875 -20.656 1 94.38 28 GLY B N 1
ATOM 2449 C CA . GLY B 1 28 ? 6.125 -33.906 -19.641 1 94.38 28 GLY B CA 1
ATOM 2450 C C . GLY B 1 28 ? 7.324 -33.969 -18.719 1 94.38 28 GLY B C 1
ATOM 2451 O O . GLY B 1 28 ? 7.172 -34.094 -17.5 1 94.38 28 GLY B O 1
ATOM 2452 N N . GLN B 1 29 ? 8.477 -33.906 -19.328 1 93.94 29 GLN B N 1
ATOM 2453 C CA . GLN B 1 29 ? 9.703 -33.906 -18.531 1 93.94 29 GLN B CA 1
ATOM 2454 C C . GLN B 1 29 ? 9.805 -32.656 -17.672 1 93.94 29 GLN B C 1
ATOM 2456 O O . GLN B 1 29 ? 10.227 -32.719 -16.516 1 93.94 29 GLN B O 1
ATOM 2461 N N . GLN B 1 30 ? 9.469 -31.547 -18.188 1 94 30 GLN B N 1
ATOM 2462 C CA . GLN B 1 30 ? 9.461 -30.297 -17.438 1 94 30 GLN B CA 1
ATOM 2463 C C . GLN B 1 30 ? 8.562 -30.406 -16.203 1 94 30 GLN B C 1
ATOM 2465 O O . GLN B 1 30 ? 8.938 -29.984 -15.117 1 94 30 GLN B O 1
ATOM 2470 N N . ARG B 1 31 ? 7.43 -31.016 -16.375 1 95.81 31 ARG B N 1
ATOM 2471 C CA . ARG B 1 31 ? 6.465 -31.172 -15.297 1 95.81 31 ARG B CA 1
ATOM 2472 C C . ARG B 1 31 ? 7.012 -32.094 -14.203 1 95.81 31 ARG B C 1
ATOM 2474 O O . ARG B 1 31 ? 6.824 -31.812 -13.016 1 95.81 31 ARG B O 1
ATOM 2481 N N . GLN B 1 32 ? 7.742 -33.094 -14.594 1 94.31 32 GLN B N 1
ATOM 2482 C CA . GLN B 1 32 ? 8.367 -33.969 -13.617 1 94.31 32 GLN B CA 1
ATOM 2483 C C . GLN B 1 32 ? 9.438 -33.219 -12.812 1 94.31 32 GLN B C 1
ATOM 2485 O O . GLN B 1 32 ? 9.516 -33.375 -11.594 1 94.31 32 GLN B O 1
ATOM 2490 N N . TRP B 1 33 ? 10.227 -32.5 -13.531 1 94.06 33 TRP B N 1
ATOM 2491 C CA . TRP B 1 33 ? 11.281 -31.734 -12.867 1 94.06 33 TRP B CA 1
ATOM 2492 C C . TRP B 1 33 ? 10.68 -30.703 -11.914 1 94.06 33 TRP B C 1
ATOM 2494 O O . TRP B 1 33 ? 11.164 -30.531 -10.797 1 94.06 33 TRP B O 1
ATOM 2504 N N . TYR B 1 34 ? 9.672 -30.062 -12.398 1 94.44 34 TYR B N 1
ATOM 2505 C CA . TYR B 1 34 ? 9.016 -29.031 -11.586 1 94.44 34 TYR B CA 1
ATOM 2506 C C . TYR B 1 34 ? 8.422 -29.641 -10.32 1 94.44 34 TYR B C 1
ATOM 2508 O O . TYR B 1 34 ? 8.57 -29.094 -9.227 1 94.44 34 TYR B O 1
ATOM 2516 N N . ASP B 1 35 ? 7.738 -30.734 -10.414 1 94.88 35 ASP B N 1
ATOM 2517 C CA . ASP B 1 35 ? 7.141 -31.406 -9.266 1 94.88 35 ASP B CA 1
ATOM 2518 C C . ASP B 1 35 ? 8.203 -31.812 -8.25 1 94.88 35 ASP B C 1
ATOM 2520 O O . ASP B 1 35 ? 8.008 -31.672 -7.043 1 94.88 35 ASP B O 1
ATOM 2524 N N . ALA B 1 36 ? 9.273 -32.344 -8.82 1 94.94 36 ALA B N 1
ATOM 2525 C CA . ALA B 1 36 ? 10.367 -32.781 -7.945 1 94.94 36 ALA B CA 1
ATOM 2526 C C . ALA B 1 36 ? 10.977 -31.578 -7.215 1 94.94 36 ALA B C 1
ATOM 2528 O O . ALA B 1 36 ? 11.289 -31.656 -6.027 1 94.94 36 ALA B O 1
ATOM 2529 N N . LEU B 1 37 ? 11.141 -30.547 -7.941 1 94.94 37 LEU B N 1
ATOM 2530 C CA . LEU B 1 37 ? 11.672 -29.328 -7.352 1 94.94 37 LEU B CA 1
ATOM 2531 C C . LEU B 1 37 ? 10.758 -28.812 -6.238 1 94.94 37 LEU B C 1
ATOM 2533 O O . LEU B 1 37 ? 11.227 -28.516 -5.141 1 94.94 37 LEU B O 1
ATOM 2537 N N . CYS B 1 38 ? 9.484 -28.719 -6.492 1 96.12 38 CYS B N 1
ATOM 2538 C CA . CYS B 1 38 ? 8.531 -28.188 -5.523 1 96.12 38 CYS B CA 1
ATOM 2539 C C . CYS B 1 38 ? 8.477 -29.078 -4.281 1 96.12 38 CYS B C 1
ATOM 2541 O O . CYS B 1 38 ? 8.344 -28.562 -3.164 1 96.12 38 CYS B O 1
ATOM 2543 N N . ALA B 1 39 ? 8.594 -30.359 -4.508 1 95.94 39 ALA B N 1
ATOM 2544 C CA . ALA B 1 39 ? 8.555 -31.312 -3.398 1 95.94 39 ALA B CA 1
ATOM 2545 C C . ALA B 1 39 ? 9.711 -31.062 -2.43 1 95.94 39 ALA B C 1
ATOM 2547 O O . ALA B 1 39 ? 9.578 -31.281 -1.224 1 95.94 39 ALA B O 1
ATOM 2548 N N . GLN B 1 40 ? 10.812 -30.531 -2.959 1 95.5 40 GLN B N 1
ATOM 2549 C CA . GLN B 1 40 ? 11.984 -30.25 -2.139 1 95.5 40 GLN B CA 1
ATOM 2550 C C . GLN B 1 40 ? 11.695 -29.172 -1.105 1 95.5 40 GLN B C 1
ATOM 2552 O O . GLN B 1 40 ? 12.32 -29.141 -0.043 1 95.5 40 GLN B O 1
ATOM 2557 N N . PHE B 1 41 ? 10.742 -28.328 -1.415 1 96.44 41 PHE B N 1
ATOM 2558 C CA . PHE B 1 41 ? 10.477 -27.188 -0.543 1 96.44 41 PHE B CA 1
ATOM 2559 C C . PHE B 1 41 ? 9.164 -27.375 0.21 1 96.44 41 PHE B C 1
ATOM 2561 O O . PHE B 1 41 ? 8.68 -26.453 0.86 1 96.44 41 PHE B O 1
ATOM 2568 N N . ASP B 1 42 ? 8.539 -28.5 0.116 1 95.94 42 ASP B N 1
ATOM 2569 C CA . ASP B 1 42 ? 7.273 -28.797 0.782 1 95.94 42 ASP B CA 1
ATOM 2570 C C . ASP B 1 42 ? 7.457 -28.891 2.295 1 95.94 42 ASP B C 1
ATOM 2572 O O . ASP B 1 42 ? 8.586 -29.016 2.781 1 95.94 42 ASP B O 1
ATOM 2576 N N . ARG B 1 43 ? 6.406 -28.656 2.984 1 96.25 43 ARG B N 1
ATOM 2577 C CA . ARG B 1 43 ? 6.355 -28.688 4.441 1 96.25 43 ARG B CA 1
ATOM 2578 C C . ARG B 1 43 ? 5.109 -29.406 4.93 1 96.25 43 ARG B C 1
ATOM 2580 O O . ARG B 1 43 ? 4.113 -29.5 4.207 1 96.25 43 ARG B O 1
ATOM 2587 N N . PRO B 1 44 ? 5.227 -29.984 6.141 1 96.5 44 PRO B N 1
ATOM 2588 C CA . PRO B 1 44 ? 4.023 -30.578 6.711 1 96.5 44 PRO B CA 1
ATOM 2589 C C . PRO B 1 44 ? 2.904 -29.562 6.938 1 96.5 44 PRO B C 1
ATOM 2591 O O . PRO B 1 44 ? 3.176 -28.375 7.125 1 96.5 44 PRO B O 1
ATOM 2594 N N . LEU B 1 45 ? 1.711 -30.062 6.93 1 97.88 45 LEU B N 1
ATOM 2595 C CA . LEU B 1 45 ? 0.567 -29.219 7.246 1 97.88 45 LEU B CA 1
ATOM 2596 C C . LEU B 1 45 ? 0.682 -28.656 8.664 1 97.88 45 LEU B C 1
ATOM 2598 O O . LEU B 1 45 ? 1.154 -29.344 9.57 1 97.88 45 LEU B O 1
ATOM 2602 N N . PRO B 1 46 ? 0.264 -27.391 8.867 1 98.06 46 PRO B N 1
ATOM 2603 C CA . PRO B 1 46 ? 0.137 -26.891 10.234 1 98.06 46 PRO B CA 1
ATOM 2604 C C . PRO B 1 46 ? -0.732 -27.781 11.117 1 98.06 46 PRO B C 1
ATOM 2606 O O . PRO B 1 46 ? -1.648 -28.438 10.617 1 98.06 46 PRO B O 1
ATOM 2609 N N . ASP B 1 47 ? -0.491 -27.766 12.398 1 97.31 47 ASP B N 1
ATOM 2610 C CA . ASP B 1 47 ? -1.201 -28.625 13.352 1 97.31 47 ASP B CA 1
ATOM 2611 C C . ASP B 1 47 ? -2.707 -28.375 13.289 1 97.31 47 ASP B C 1
ATOM 2613 O O . ASP B 1 47 ? -3.154 -27.219 13.336 1 97.31 47 ASP B O 1
ATOM 2617 N N . GLY B 1 48 ? -3.461 -29.438 13.094 1 98.12 48 GLY B N 1
ATOM 2618 C CA . GLY B 1 48 ? -4.91 -29.375 13.203 1 98.12 48 GLY B CA 1
ATOM 2619 C C . GLY B 1 48 ? -5.586 -29 11.898 1 98.12 48 GLY B C 1
ATOM 2620 O O . GLY B 1 48 ? -6.816 -29.047 11.797 1 98.12 48 GLY B O 1
ATOM 2621 N N . MET B 1 49 ? -4.777 -28.766 10.906 1 98.38 49 MET B N 1
ATOM 2622 C CA . MET B 1 49 ? -5.355 -28.406 9.617 1 98.38 49 MET B CA 1
ATOM 2623 C C . MET B 1 49 ? -5.758 -29.641 8.828 1 98.38 49 MET B C 1
ATOM 2625 O O . MET B 1 49 ? -5.078 -30.672 8.898 1 98.38 49 MET B O 1
ATOM 2629 N N . THR B 1 50 ? -6.867 -29.484 8.039 1 98.44 50 THR B N 1
ATOM 2630 C CA . THR B 1 50 ? -7.242 -30.516 7.078 1 98.44 50 THR B CA 1
ATOM 2631 C C . THR B 1 50 ? -7.082 -30 5.648 1 98.44 50 THR B C 1
ATOM 2633 O O . THR B 1 50 ? -7.215 -28.812 5.391 1 98.44 50 THR B O 1
ATOM 2636 N N . ALA B 1 51 ? -6.734 -30.844 4.809 1 98.44 51 ALA B N 1
ATOM 2637 C CA . ALA B 1 51 ? -6.68 -30.625 3.367 1 98.44 51 ALA B CA 1
ATOM 2638 C C . ALA B 1 51 ? -7.402 -31.734 2.609 1 98.44 51 ALA B C 1
ATOM 2640 O O . ALA B 1 51 ? -7.051 -32.906 2.738 1 98.44 51 ALA B O 1
ATOM 2641 N N . GLU B 1 52 ? -8.391 -31.297 1.836 1 98.44 52 GLU B N 1
ATOM 2642 C CA . GLU B 1 52 ? -9.211 -32.281 1.164 1 98.44 52 GLU B CA 1
ATOM 2643 C C . GLU B 1 52 ? -9.422 -31.938 -0.306 1 98.44 52 GLU B C 1
ATOM 2645 O O . GLU B 1 52 ? -9.797 -30.812 -0.633 1 98.44 52 GLU B O 1
ATOM 2650 N N . ASP B 1 53 ? -9.141 -32.938 -1.115 1 98.44 53 ASP B N 1
ATOM 2651 C CA . ASP B 1 53 ? -9.414 -32.75 -2.539 1 98.44 53 ASP B CA 1
ATOM 2652 C C . ASP B 1 53 ? -10.906 -32.844 -2.834 1 98.44 53 ASP B C 1
ATOM 2654 O O . ASP B 1 53 ? -11.609 -33.688 -2.234 1 98.44 53 ASP B O 1
ATOM 2658 N N . ALA B 1 54 ? -11.367 -31.969 -3.701 1 97.44 54 ALA B N 1
ATOM 2659 C CA . ALA B 1 54 ? -12.766 -31.984 -4.121 1 97.44 54 ALA B CA 1
ATOM 2660 C C . ALA B 1 54 ? -12.93 -31.344 -5.496 1 97.44 54 ALA B C 1
ATOM 2662 O O . ALA B 1 54 ? -12.055 -30.594 -5.945 1 97.44 54 ALA B O 1
ATOM 2663 N N . LEU B 1 55 ? -14.047 -31.75 -6.078 1 98.19 55 LEU B N 1
ATOM 2664 C CA . LEU B 1 55 ? -14.438 -31.062 -7.305 1 98.19 55 LEU B CA 1
ATOM 2665 C C . LEU B 1 55 ? -15.352 -29.875 -6.996 1 98.19 55 LEU B C 1
ATOM 2667 O O . LEU B 1 55 ? -16.234 -29.984 -6.145 1 98.19 55 LEU B O 1
ATOM 2671 N N . ILE B 1 56 ? -15.125 -28.797 -7.504 1 98 56 ILE B N 1
ATOM 2672 C CA . ILE B 1 56 ? -16.078 -27.688 -7.594 1 98 56 ILE B CA 1
ATOM 2673 C C . ILE B 1 56 ? -16.5 -27.484 -9.047 1 98 56 ILE B C 1
ATOM 2675 O O . ILE B 1 56 ? -15.68 -27.125 -9.891 1 98 56 ILE B O 1
ATOM 2679 N N . GLY B 1 57 ? -17.75 -27.719 -9.297 1 96.06 57 GLY B N 1
ATOM 2680 C CA . GLY B 1 57 ? -18.062 -28 -10.688 1 96.06 57 GLY B CA 1
ATOM 2681 C C . GLY B 1 57 ? -17.312 -29.203 -11.242 1 96.06 57 GLY B C 1
ATOM 2682 O O . GLY B 1 57 ? -17.359 -30.281 -10.664 1 96.06 57 GLY B O 1
ATOM 2683 N N . ALA B 1 58 ? -16.625 -29.031 -12.312 1 97.69 58 ALA B N 1
ATOM 2684 C CA . ALA B 1 58 ? -15.82 -30.109 -12.898 1 97.69 58 ALA B CA 1
ATOM 2685 C C . ALA B 1 58 ? -14.336 -29.875 -12.664 1 97.69 58 ALA B C 1
ATOM 2687 O O . ALA B 1 58 ? -13.492 -30.594 -13.188 1 97.69 58 ALA B O 1
ATOM 2688 N N . ILE B 1 59 ? -14.086 -28.875 -11.836 1 98.69 59 ILE B N 1
ATOM 2689 C CA . ILE B 1 59 ? -12.695 -28.453 -11.68 1 98.69 59 ILE B CA 1
ATOM 2690 C C . ILE B 1 59 ? -12.117 -29.047 -10.391 1 98.69 59 ILE B C 1
ATOM 2692 O O . ILE B 1 59 ? -12.664 -28.828 -9.305 1 98.69 59 ILE B O 1
ATOM 2696 N N . PRO B 1 60 ? -10.992 -29.797 -10.484 1 98.81 60 PRO B N 1
ATOM 2697 C CA . PRO B 1 60 ? -10.336 -30.281 -9.266 1 98.81 60 PRO B CA 1
ATOM 2698 C C . PRO B 1 60 ? -9.805 -29.156 -8.391 1 98.81 60 PRO B C 1
ATOM 2700 O O . PRO B 1 60 ? -9.25 -28.172 -8.906 1 98.81 60 PRO B O 1
ATOM 2703 N N . THR B 1 61 ? -10.078 -29.25 -7.086 1 98.88 61 THR B N 1
ATOM 2704 C CA . THR B 1 61 ? -9.594 -28.281 -6.102 1 98.88 61 THR B CA 1
ATOM 2705 C C . THR B 1 61 ? -9.109 -29 -4.84 1 98.88 61 THR B C 1
ATOM 2707 O O . THR B 1 61 ? -9.336 -30.188 -4.676 1 98.88 61 THR B O 1
ATOM 2710 N N . ARG B 1 62 ? -8.367 -28.344 -4.074 1 98.88 62 ARG B N 1
ATOM 2711 C CA . ARG B 1 62 ? -8.047 -28.766 -2.715 1 98.88 62 ARG B CA 1
ATOM 2712 C C . ARG B 1 62 ? -8.438 -27.688 -1.704 1 98.88 62 ARG B C 1
ATOM 2714 O O . ARG B 1 62 ? -8.109 -26.516 -1.875 1 98.88 62 ARG B O 1
ATOM 2721 N N . ARG B 1 63 ? -9.164 -28.109 -0.714 1 98.75 63 ARG B N 1
ATOM 2722 C CA . ARG B 1 63 ? -9.648 -27.203 0.319 1 98.75 63 ARG B CA 1
ATOM 2723 C C . ARG B 1 63 ? -8.836 -27.359 1.604 1 98.75 63 ARG B C 1
ATOM 2725 O O . ARG B 1 63 ? -8.703 -28.453 2.131 1 98.75 63 ARG B O 1
ATOM 2732 N N . TYR B 1 64 ? -8.273 -26.281 2.068 1 98.81 64 TYR B N 1
ATOM 2733 C CA . TYR B 1 64 ? -7.551 -26.234 3.332 1 98.81 64 TYR B CA 1
ATOM 2734 C C . TYR B 1 64 ? -8.391 -25.578 4.418 1 98.81 64 TYR B C 1
ATOM 2736 O O . TYR B 1 64 ? -8.891 -24.469 4.234 1 98.81 64 TYR B O 1
ATOM 2744 N N . LYS B 1 65 ? -8.531 -26.203 5.48 1 98.62 65 LYS B N 1
ATOM 2745 C CA . LYS B 1 65 ? -9.234 -25.656 6.633 1 98.62 65 LYS B CA 1
ATOM 2746 C C . LYS B 1 65 ? -8.328 -25.625 7.863 1 98.62 65 LYS B C 1
ATOM 2748 O O . LYS B 1 65 ? -7.988 -26.672 8.414 1 98.62 65 LYS B O 1
ATOM 2753 N N . PRO B 1 66 ? -7.941 -24.406 8.258 1 98.31 66 PRO B N 1
ATOM 2754 C CA . PRO B 1 66 ? -7.094 -24.328 9.453 1 98.31 66 PRO B CA 1
ATOM 2755 C C . PRO B 1 66 ? -7.832 -24.719 10.727 1 98.31 66 PRO B C 1
ATOM 2757 O O . PRO B 1 66 ? -9.062 -24.688 10.773 1 98.31 66 PRO B O 1
ATOM 2760 N N . ALA B 1 67 ? -7.07 -25.125 11.734 1 97.5 67 ALA B N 1
ATOM 2761 C CA . ALA B 1 67 ? -7.66 -25.484 13.016 1 97.5 67 ALA B CA 1
ATOM 2762 C C . ALA B 1 67 ? -8.414 -24.297 13.625 1 97.5 67 ALA B C 1
ATOM 2764 O O . ALA B 1 67 ? -9.461 -24.484 14.25 1 97.5 67 ALA B O 1
ATOM 2765 N N . ASN B 1 68 ? -7.863 -23.109 13.453 1 96.06 68 ASN B N 1
ATOM 2766 C CA . ASN B 1 68 ? -8.453 -21.891 13.992 1 96.06 68 ASN B CA 1
ATOM 2767 C C . ASN B 1 68 ? -9.031 -21 12.891 1 96.06 68 ASN B C 1
ATOM 2769 O O . ASN B 1 68 ? -8.414 -20.016 12.492 1 96.06 68 ASN B O 1
ATOM 2773 N N . LEU B 1 69 ? -10.258 -21.297 12.484 1 96.94 69 LEU B N 1
ATOM 2774 C CA . LEU B 1 69 ? -10.953 -20.484 11.492 1 96.94 69 LEU B CA 1
ATOM 2775 C C . LEU B 1 69 ? -11.422 -19.156 12.094 1 96.94 69 LEU B C 1
ATOM 2777 O O . LEU B 1 69 ? -12.211 -19.156 13.039 1 96.94 69 LEU B O 1
ATOM 2781 N N . ARG B 1 70 ? -10.992 -17.984 11.555 1 97.38 70 ARG B N 1
ATOM 2782 C CA . ARG B 1 70 ? -11.25 -16.688 12.172 1 97.38 70 ARG B CA 1
ATOM 2783 C C . ARG B 1 70 ? -12.125 -15.82 11.273 1 97.38 70 ARG B C 1
ATOM 2785 O O . ARG B 1 70 ? -12.539 -14.734 11.68 1 97.38 70 ARG B O 1
ATOM 2792 N N . THR B 1 71 ? -12.461 -16.281 10.078 1 98.31 71 THR B N 1
ATOM 2793 C CA . THR B 1 71 ? -13.266 -15.516 9.125 1 98.31 71 THR B CA 1
ATOM 2794 C C . THR B 1 71 ? -14.055 -16.453 8.219 1 98.31 71 THR B C 1
ATOM 2796 O O . THR B 1 71 ? -13.688 -17.609 8.047 1 98.31 71 THR B O 1
ATOM 2799 N N . ARG B 1 72 ? -15.156 -15.953 7.699 1 97.5 72 ARG B N 1
ATOM 2800 C CA . ARG B 1 72 ? -15.945 -16.703 6.73 1 97.5 72 ARG B CA 1
ATOM 2801 C C . ARG B 1 72 ? -15.477 -16.438 5.309 1 97.5 72 ARG B C 1
ATOM 2803 O O . ARG B 1 72 ? -15.875 -17.141 4.375 1 97.5 72 ARG B O 1
ATOM 2810 N N . THR B 1 73 ? -14.609 -15.43 5.145 1 98.75 73 THR B N 1
ATOM 2811 C CA . THR B 1 73 ? -14.023 -15.141 3.842 1 98.75 73 THR B CA 1
ATOM 2812 C C . THR B 1 73 ? -13.125 -16.281 3.387 1 98.75 73 THR B C 1
ATOM 2814 O O . THR B 1 73 ? -12.375 -16.844 4.188 1 98.75 73 THR B O 1
ATOM 2817 N N . LYS B 1 74 ? -13.227 -16.672 2.139 1 98.81 74 LYS B N 1
ATOM 2818 C CA . LYS B 1 74 ? -12.383 -17.719 1.598 1 98.81 74 LYS B CA 1
ATOM 2819 C C . LYS B 1 74 ? -11.273 -17.141 0.718 1 98.81 74 LYS B C 1
ATOM 2821 O O . LYS B 1 74 ? -11.445 -16.078 0.122 1 98.81 74 LYS B O 1
ATOM 2826 N N . LEU B 1 75 ? -10.211 -17.844 0.751 1 98.94 75 LEU B N 1
ATOM 2827 C CA . LEU B 1 75 ? -9.109 -17.547 -0.16 1 98.94 75 LEU B CA 1
ATOM 2828 C C . LEU B 1 75 ? -9.148 -18.469 -1.379 1 98.94 75 LEU B C 1
ATOM 2830 O O . LEU B 1 75 ? -9.344 -19.672 -1.246 1 98.94 75 LEU B O 1
ATOM 2834 N N . LEU B 1 76 ? -9.109 -17.922 -2.557 1 99 76 LEU B N 1
ATOM 2835 C CA . LEU B 1 76 ? -8.961 -18.688 -3.789 1 99 76 LEU B CA 1
ATOM 2836 C C . LEU B 1 76 ? -7.543 -18.578 -4.332 1 99 76 LEU B C 1
ATOM 2838 O O . LEU B 1 76 ? -7.125 -17.5 -4.785 1 99 76 LEU B O 1
ATOM 2842 N N . TYR B 1 77 ? -6.867 -19.672 -4.301 1 98.94 77 TYR B N 1
ATOM 2843 C CA . TYR B 1 77 ? -5.461 -19.656 -4.688 1 98.94 77 TYR B CA 1
ATOM 2844 C C . TYR B 1 77 ? -5.277 -20.234 -6.09 1 98.94 77 TYR B C 1
ATOM 2846 O O . TYR B 1 77 ? -5.777 -21.312 -6.398 1 98.94 77 TYR B O 1
ATOM 2854 N N . LEU B 1 78 ? -4.566 -19.484 -6.91 1 98.94 78 LEU B N 1
ATOM 2855 C CA . LEU B 1 78 ? -4.195 -19.875 -8.266 1 98.94 78 LEU B CA 1
ATOM 2856 C C . LEU B 1 78 ? -2.684 -20.047 -8.383 1 98.94 78 LEU B C 1
ATOM 2858 O O . LEU B 1 78 ? -1.936 -19.062 -8.25 1 98.94 78 LEU B O 1
ATOM 2862 N N . HIS B 1 79 ? -2.287 -21.266 -8.656 1 98.81 79 HIS B N 1
ATOM 2863 C CA . HIS B 1 79 ? -0.865 -21.578 -8.562 1 98.81 79 HIS B CA 1
ATOM 2864 C C . HIS B 1 79 ? -0.113 -21.078 -9.789 1 98.81 79 HIS B C 1
ATOM 2866 O O . HIS B 1 79 ? -0.688 -20.969 -10.875 1 98.81 79 HIS B O 1
ATOM 2872 N N . GLY B 1 80 ? 1.169 -20.797 -9.609 1 98.5 80 GLY B N 1
ATOM 2873 C CA . GLY B 1 80 ? 2.062 -20.453 -10.703 1 98.5 80 GLY B CA 1
ATOM 2874 C C . GLY B 1 80 ? 2.512 -21.672 -11.508 1 98.5 80 GLY B C 1
ATOM 2875 O O . GLY B 1 80 ? 2.035 -22.781 -11.281 1 98.5 80 GLY B O 1
ATOM 2876 N N . GLY B 1 81 ? 3.404 -21.375 -12.461 1 97.56 81 GLY B N 1
ATOM 2877 C CA . GLY B 1 81 ? 3.91 -22.422 -13.336 1 97.56 81 GLY B CA 1
ATOM 2878 C C . GLY B 1 81 ? 3.748 -22.109 -14.805 1 97.56 81 GLY B C 1
ATOM 2879 O O . GLY B 1 81 ? 3.662 -23.016 -15.633 1 97.56 81 GLY B O 1
ATOM 2880 N N . GLY B 1 82 ? 3.607 -20.875 -15.156 1 97.44 82 GLY B N 1
ATOM 2881 C CA . GLY B 1 82 ? 3.578 -20.406 -16.531 1 97.44 82 GLY B CA 1
ATOM 2882 C C . GLY B 1 82 ? 2.424 -21 -17.328 1 97.44 82 GLY B C 1
ATOM 2883 O O . GLY B 1 82 ? 2.518 -21.141 -18.547 1 97.44 82 GLY B O 1
ATOM 2884 N N . PHE B 1 83 ? 1.467 -21.531 -16.609 1 98.25 83 PHE B N 1
ATOM 2885 C CA . PHE B 1 83 ? 0.293 -22.156 -17.203 1 98.25 83 PHE B CA 1
ATOM 2886 C C . PHE B 1 83 ? 0.639 -23.531 -17.766 1 98.25 83 PHE B C 1
ATOM 2888 O O . PHE B 1 83 ? -0.211 -24.188 -18.359 1 98.25 83 PHE B O 1
ATOM 2895 N N . VAL B 1 84 ? 1.872 -23.953 -17.609 1 97.44 84 VAL B N 1
ATOM 2896 C CA . VAL B 1 84 ? 2.367 -25.156 -18.281 1 97.44 84 VAL B CA 1
ATOM 2897 C C . VAL B 1 84 ? 2.707 -26.219 -17.234 1 97.44 84 VAL B C 1
ATOM 2899 O O . VAL B 1 84 ? 2.555 -27.422 -17.484 1 97.44 84 VAL B O 1
ATOM 2902 N N . VAL B 1 85 ? 3.225 -25.797 -16.094 1 96.25 85 VAL B N 1
ATOM 2903 C CA . VAL B 1 85 ? 3.566 -26.703 -15.008 1 96.25 85 VAL B CA 1
ATOM 2904 C C . VAL B 1 85 ? 2.822 -26.281 -13.734 1 96.25 85 VAL B C 1
ATOM 2906 O O . VAL B 1 85 ? 2.207 -25.219 -13.695 1 96.25 85 VAL B O 1
ATOM 2909 N N . GLY B 1 86 ? 2.85 -27.172 -12.68 1 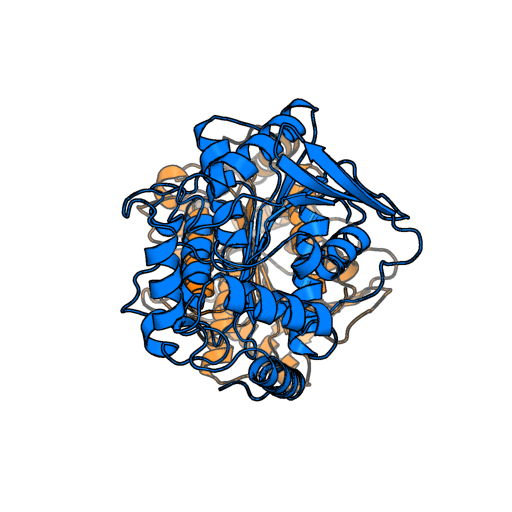97 86 GLY B N 1
ATOM 2910 C CA . GLY B 1 86 ? 2.195 -26.891 -11.414 1 97 86 GLY B CA 1
ATOM 2911 C C . GLY B 1 86 ? 0.969 -27.766 -11.18 1 97 86 GLY B C 1
ATOM 2912 O O . GLY B 1 86 ? 0.409 -28.328 -12.117 1 97 86 GLY B O 1
ATOM 2913 N N . SER B 1 87 ? 0.595 -27.844 -10 1 97.56 87 SER B N 1
ATOM 2914 C CA . SER B 1 87 ? -0.507 -28.672 -9.531 1 97.56 87 SER B CA 1
ATOM 2915 C C . SER B 1 87 ? -0.912 -28.312 -8.109 1 97.56 87 SER B C 1
ATOM 2917 O O . SER B 1 87 ? -0.324 -27.422 -7.5 1 97.56 87 SER B O 1
ATOM 2919 N N . LEU B 1 88 ? -1.921 -28.984 -7.602 1 98 88 LEU B N 1
ATOM 2920 C CA . LEU B 1 88 ? -2.309 -28.844 -6.203 1 98 88 LEU B CA 1
ATOM 2921 C C . LEU B 1 88 ? -1.149 -29.219 -5.281 1 98 88 LEU B C 1
ATOM 2923 O O . LEU B 1 88 ? -0.959 -28.578 -4.238 1 98 88 LEU B O 1
ATOM 2927 N N . SER B 1 89 ? -0.357 -30.156 -5.707 1 97.38 89 SER B N 1
ATOM 2928 C CA . SER B 1 89 ? 0.736 -30.625 -4.867 1 97.38 89 SER B CA 1
ATOM 2929 C C . SER B 1 89 ? 1.908 -29.656 -4.879 1 97.38 89 SER B C 1
ATOM 2931 O O . SER B 1 89 ? 2.613 -29.516 -3.875 1 97.38 89 SER B O 1
ATOM 2933 N N . SER B 1 90 ? 2.115 -28.984 -5.988 1 97.62 90 SER B N 1
ATOM 2934 C CA . SER B 1 90 ? 3.283 -28.125 -6.141 1 97.62 90 SER B CA 1
ATOM 2935 C C . SER B 1 90 ? 3.217 -26.938 -5.195 1 97.62 90 SER B C 1
ATOM 2937 O O . SER B 1 90 ? 4.246 -26.344 -4.859 1 97.62 90 SER B O 1
ATOM 2939 N N . HIS B 1 91 ? 2.072 -26.547 -4.723 1 98.25 91 HIS B N 1
ATOM 2940 C CA . HIS B 1 91 ? 1.913 -25.359 -3.881 1 98.25 91 HIS B CA 1
ATOM 2941 C C . HIS B 1 91 ? 1.233 -25.719 -2.561 1 98.25 91 HIS B C 1
ATOM 2943 O O . HIS B 1 91 ? 0.676 -24.844 -1.892 1 98.25 91 HIS B O 1
ATOM 2949 N N . HIS B 1 92 ? 1.301 -27 -2.199 1 98.5 92 HIS B N 1
ATOM 2950 C CA . HIS B 1 92 ? 0.563 -27.547 -1.065 1 98.5 92 HIS B CA 1
ATOM 2951 C C . HIS B 1 92 ? 0.929 -26.828 0.228 1 98.5 92 HIS B C 1
ATOM 2953 O O . HIS B 1 92 ? 0.058 -26.281 0.903 1 98.5 92 HIS B O 1
ATOM 2959 N N . ALA B 1 93 ? 2.193 -26.703 0.552 1 98.5 93 ALA B N 1
ATOM 2960 C CA . ALA B 1 93 ? 2.627 -26.109 1.813 1 98.5 93 ALA B CA 1
ATOM 2961 C C . ALA B 1 93 ? 2.385 -24.609 1.823 1 98.5 93 ALA B C 1
ATOM 2963 O O . ALA B 1 93 ? 2.057 -24.031 2.863 1 98.5 93 ALA B O 1
ATOM 2964 N N . ILE B 1 94 ? 2.584 -23.938 0.706 1 98.62 94 ILE B N 1
ATOM 2965 C CA . ILE B 1 94 ? 2.361 -22.5 0.591 1 98.62 94 ILE B CA 1
ATOM 2966 C C . ILE B 1 94 ? 0.899 -22.188 0.895 1 98.62 94 ILE B C 1
ATOM 2968 O O . ILE B 1 94 ? 0.606 -21.297 1.706 1 98.62 94 ILE B O 1
ATOM 2972 N N . CYS B 1 95 ? -0.004 -22.938 0.265 1 98.88 95 CYS B N 1
ATOM 2973 C CA . CYS B 1 95 ? -1.433 -22.75 0.481 1 98.88 95 CYS B CA 1
ATOM 2974 C C . CYS B 1 95 ? -1.8 -22.969 1.942 1 98.88 95 CYS B C 1
ATOM 2976 O O . CYS B 1 95 ? -2.525 -22.172 2.537 1 98.88 95 CYS B O 1
ATOM 2978 N N . ALA B 1 96 ? -1.288 -24.047 2.498 1 98.81 96 ALA B N 1
ATOM 2979 C CA . ALA B 1 96 ? -1.589 -24.406 3.881 1 98.81 96 ALA B CA 1
ATOM 2980 C C . ALA B 1 96 ? -1.143 -23.312 4.844 1 98.81 96 ALA B C 1
ATOM 2982 O O . ALA B 1 96 ? -1.888 -22.938 5.75 1 98.81 96 ALA B O 1
ATOM 2983 N N . GLU B 1 97 ? 0.029 -22.781 4.613 1 98.75 97 GLU B N 1
ATOM 2984 C CA . GLU B 1 97 ? 0.599 -21.781 5.52 1 98.75 97 GLU B CA 1
ATOM 2985 C C . GLU B 1 97 ? -0.139 -20.453 5.414 1 98.75 97 GLU B C 1
ATOM 2987 O O . GLU B 1 97 ? -0.363 -19.781 6.422 1 98.75 97 GLU B O 1
ATOM 2992 N N . ILE B 1 98 ? -0.498 -20.062 4.195 1 98.81 98 ILE B N 1
ATOM 2993 C CA . ILE B 1 98 ? -1.282 -18.844 4.02 1 98.81 98 ILE B CA 1
ATOM 2994 C C . ILE B 1 98 ? -2.629 -18.984 4.723 1 98.81 98 ILE B C 1
ATOM 2996 O O . ILE B 1 98 ? -3.059 -18.094 5.453 1 98.81 98 ILE B O 1
ATOM 3000 N N . SER B 1 99 ? -3.275 -20.109 4.508 1 98.88 99 SER B N 1
ATOM 3001 C CA . SER B 1 99 ? -4.559 -20.391 5.133 1 98.88 99 SER B CA 1
ATOM 3002 C C . SER B 1 99 ? -4.461 -20.344 6.652 1 98.88 99 SER B C 1
ATOM 3004 O O . SER B 1 99 ? -5.289 -19.719 7.316 1 98.88 99 SER B O 1
ATOM 3006 N N . ASP B 1 100 ? -3.467 -20.969 7.156 1 98.69 100 ASP B N 1
ATOM 3007 C CA . ASP B 1 100 ? -3.268 -21.047 8.602 1 98.69 100 ASP B CA 1
ATOM 3008 C C . ASP B 1 100 ? -3.045 -19.672 9.195 1 98.69 100 ASP B C 1
ATOM 3010 O O . ASP B 1 100 ? -3.674 -19.312 10.195 1 98.69 100 ASP B O 1
ATOM 3014 N N . PHE B 1 101 ? -2.182 -18.891 8.594 1 98 101 PHE B N 1
ATOM 3015 C CA . PHE B 1 101 ? -1.876 -17.547 9.086 1 98 101 PHE B CA 1
ATOM 3016 C C . PHE B 1 101 ? -3.123 -16.672 9.078 1 98 101 PHE B C 1
ATOM 3018 O O . PHE B 1 101 ? -3.391 -15.961 10.047 1 98 101 PHE B O 1
ATOM 3025 N N . ALA B 1 102 ? -3.846 -16.766 7.98 1 97.81 102 ALA B N 1
ATOM 3026 C CA . ALA B 1 102 ? -5.008 -15.898 7.809 1 97.81 102 ALA B CA 1
ATOM 3027 C C . ALA B 1 102 ? -6.188 -16.391 8.641 1 97.81 102 ALA B C 1
ATOM 3029 O O . ALA B 1 102 ? -7.145 -15.648 8.875 1 97.81 102 ALA B O 1
ATOM 3030 N N . GLY B 1 103 ? -6.121 -17.656 9.086 1 98.25 103 GLY B N 1
ATOM 3031 C CA . GLY B 1 103 ? -7.297 -18.25 9.695 1 98.25 103 GLY B CA 1
ATOM 3032 C C . GLY B 1 103 ? -8.492 -18.297 8.766 1 98.25 103 GLY B C 1
ATOM 3033 O O . GLY B 1 103 ? -9.625 -18.047 9.188 1 98.25 103 GLY B O 1
ATOM 3034 N N . ALA B 1 104 ? -8.289 -18.531 7.527 1 98.69 104 ALA B N 1
ATOM 3035 C CA . ALA B 1 104 ? -9.32 -18.562 6.492 1 98.69 104 ALA B CA 1
ATOM 3036 C C . ALA B 1 104 ? -9.234 -19.844 5.672 1 98.69 104 ALA B C 1
ATOM 3038 O O . ALA B 1 104 ? -8.141 -20.328 5.375 1 98.69 104 ALA B O 1
ATOM 3039 N N . GLU B 1 105 ? -10.367 -20.375 5.289 1 98.75 105 GLU B N 1
ATOM 3040 C CA . GLU B 1 105 ? -10.367 -21.5 4.352 1 98.75 105 GLU B CA 1
ATOM 3041 C C . GLU B 1 105 ? -9.773 -21.094 3.008 1 98.75 105 GLU B C 1
ATOM 3043 O O . GLU B 1 105 ? -10.047 -20 2.506 1 98.75 105 GLU B O 1
ATOM 3048 N N . LEU B 1 106 ? -8.93 -21.938 2.521 1 98.94 106 LEU B N 1
ATOM 3049 C CA . LEU B 1 106 ? -8.312 -21.672 1.227 1 98.94 106 LEU B CA 1
ATOM 3050 C C . LEU B 1 106 ? -8.664 -22.766 0.228 1 98.94 106 LEU B C 1
ATOM 3052 O O . LEU B 1 106 ? -8.578 -23.953 0.548 1 98.94 106 LEU B O 1
ATOM 3056 N N . VAL B 1 107 ? -9.141 -22.391 -0.95 1 98.94 107 VAL B N 1
ATOM 3057 C CA . VAL B 1 107 ? -9.422 -23.297 -2.066 1 98.94 107 VAL B CA 1
ATOM 3058 C C . VAL B 1 107 ? -8.367 -23.109 -3.154 1 98.94 107 VAL B C 1
ATOM 3060 O O . VAL B 1 107 ? -8.273 -22.047 -3.762 1 98.94 107 VAL B O 1
ATOM 3063 N N . SER B 1 108 ? -7.594 -24.109 -3.326 1 98.94 108 SER B N 1
ATOM 3064 C CA . SER B 1 108 ? -6.609 -24.125 -4.402 1 98.94 108 SER B CA 1
ATOM 3065 C C . SER B 1 108 ? -7.18 -24.766 -5.664 1 98.94 108 SER B C 1
ATOM 3067 O O . SER B 1 108 ? -7.824 -25.812 -5.598 1 98.94 108 SER B O 1
ATOM 3069 N N . VAL B 1 109 ? -6.91 -24.188 -6.809 1 98.94 109 VAL B N 1
ATOM 3070 C CA . VAL B 1 109 ? -7.531 -24.625 -8.047 1 98.94 109 VAL B CA 1
ATOM 3071 C C . VAL B 1 109 ? -6.508 -25.375 -8.898 1 98.94 109 VAL B C 1
ATOM 3073 O O . VAL B 1 109 ? -5.379 -24.906 -9.078 1 98.94 109 VAL B O 1
ATOM 3076 N N . ASP B 1 110 ? -6.883 -26.516 -9.359 1 98.81 110 ASP B N 1
ATOM 3077 C CA . ASP B 1 110 ? -6.082 -27.266 -10.32 1 98.81 110 ASP B CA 1
ATOM 3078 C C . ASP B 1 110 ? -6.566 -27.031 -11.75 1 98.81 110 ASP B C 1
ATOM 3080 O O . ASP B 1 110 ? -7.07 -27.953 -12.406 1 98.81 110 ASP B O 1
ATOM 3084 N N . TYR B 1 111 ? -6.32 -25.844 -12.227 1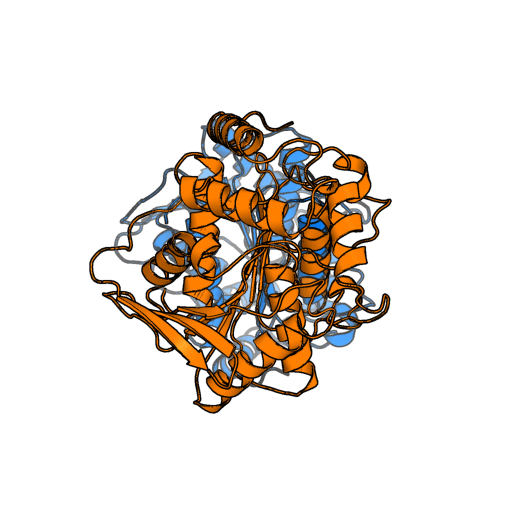 98.88 111 TYR B N 1
ATOM 3085 C CA . TYR B 1 111 ? -6.824 -25.453 -13.539 1 98.88 111 TYR B CA 1
ATOM 3086 C C . TYR B 1 111 ? -6.105 -26.234 -14.641 1 98.88 111 TYR B C 1
ATOM 3088 O O . TYR B 1 111 ? -4.984 -26.703 -14.445 1 98.88 111 TYR B O 1
ATOM 3096 N N . ARG B 1 112 ? -6.734 -26.359 -15.852 1 98.69 112 ARG B N 1
ATOM 3097 C CA . ARG B 1 112 ? -6.156 -27.062 -17 1 98.69 112 ARG B CA 1
ATOM 3098 C C . ARG B 1 112 ? -4.902 -26.359 -17.5 1 98.69 112 ARG B C 1
ATOM 3100 O O . ARG B 1 112 ? -4.836 -25.125 -17.5 1 98.69 112 ARG B O 1
ATOM 3107 N N . LEU B 1 113 ? -3.93 -27.141 -17.969 1 98.69 113 LEU B N 1
ATOM 3108 C CA . LEU B 1 113 ? -2.637 -26.578 -18.344 1 98.69 113 LEU B CA 1
ATOM 3109 C C . LEU B 1 113 ? -2.465 -26.578 -19.859 1 98.69 113 LEU B C 1
ATOM 3111 O O . LEU B 1 113 ? -3.057 -27.406 -20.547 1 98.69 113 LEU B O 1
ATOM 3115 N N . ALA B 1 114 ? -1.771 -25.609 -20.281 1 98.31 114 ALA B N 1
ATOM 3116 C CA . ALA B 1 114 ? -1.258 -25.609 -21.656 1 98.31 114 ALA B CA 1
ATOM 3117 C C . ALA B 1 114 ? -0.057 -26.547 -21.781 1 98.31 114 ALA B C 1
ATOM 3119 O O . ALA B 1 114 ? 0.635 -26.812 -20.797 1 98.31 114 ALA B O 1
ATOM 3120 N N . PRO B 1 115 ? 0.202 -27.203 -22.906 1 97.44 115 PRO B N 1
ATOM 3121 C CA . PRO B 1 115 ? -0.405 -26.891 -24.203 1 97.44 115 PRO B CA 1
ATOM 3122 C C . PRO B 1 115 ? -1.643 -27.734 -24.5 1 97.44 115 PRO B C 1
ATOM 3124 O O . PRO B 1 115 ? -2.328 -27.516 -25.5 1 97.44 115 PRO B O 1
ATOM 3127 N N . GLU B 1 116 ? -1.914 -28.766 -23.609 1 98.31 116 GLU B N 1
ATOM 3128 C CA . GLU B 1 116 ? -3.094 -29.594 -23.859 1 98.31 116 GLU B CA 1
ATOM 3129 C C . GLU B 1 116 ? -4.359 -28.734 -23.922 1 98.31 116 GLU B C 1
ATOM 3131 O O . GLU B 1 116 ? -5.281 -29.047 -24.688 1 98.31 116 GLU B O 1
ATOM 3136 N N . HIS B 1 117 ? -4.422 -27.734 -23.141 1 98.56 117 HIS B N 1
ATOM 3137 C CA . HIS B 1 117 ? -5.492 -26.734 -23.109 1 98.56 117 HIS B CA 1
ATOM 3138 C C . HIS B 1 117 ? -4.93 -25.328 -23.172 1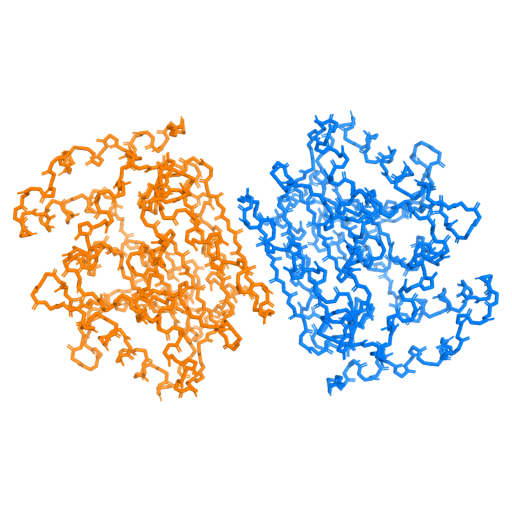 98.56 117 HIS B C 1
ATOM 3140 O O . HIS B 1 117 ? -4.531 -24.766 -22.141 1 98.56 117 HIS B O 1
ATOM 3146 N N . VAL B 1 118 ? -4.996 -24.719 -24.25 1 98.5 118 VAL B N 1
ATOM 3147 C CA . VAL B 1 118 ? -4.48 -23.375 -24.406 1 98.5 118 VAL B CA 1
ATOM 3148 C C . VAL B 1 118 ? -5.508 -22.359 -23.906 1 98.5 118 VAL B C 1
ATOM 3150 O O . VAL B 1 118 ? -6.598 -22.734 -23.469 1 98.5 118 VAL B O 1
ATOM 3153 N N . TRP B 1 119 ? -5.219 -21.109 -23.891 1 98.31 119 TRP B N 1
ATOM 3154 C CA . TRP B 1 119 ? -6.133 -20.047 -23.469 1 98.31 119 TRP B CA 1
ATOM 3155 C C . TRP B 1 119 ? -7.465 -20.156 -24.203 1 98.31 119 TRP B C 1
ATOM 3157 O O . TRP B 1 119 ? -7.5 -20.453 -25.391 1 98.31 119 TRP B O 1
ATOM 3167 N N . PRO B 1 120 ? -8.461 -20.016 -23.516 1 98.75 120 PRO B N 1
ATOM 3168 C CA . PRO B 1 120 ? -8.656 -19.438 -22.188 1 98.75 120 PRO B CA 1
ATOM 3169 C C . PRO B 1 120 ? -9.008 -20.484 -21.125 1 98.75 120 PRO B C 1
ATOM 3171 O O . PRO B 1 120 ? -9.672 -20.172 -20.141 1 98.75 120 PRO B O 1
ATOM 3174 N N . ALA B 1 121 ? -8.586 -21.703 -21.281 1 98.81 121 ALA B N 1
ATOM 3175 C CA . ALA B 1 121 ? -9.008 -22.797 -20.422 1 98.81 121 ALA B CA 1
ATOM 3176 C C . ALA B 1 121 ? -8.688 -22.516 -18.953 1 98.81 121 ALA B C 1
ATOM 3178 O O . ALA B 1 121 ? -9.492 -22.828 -18.062 1 98.81 121 ALA B O 1
ATOM 3179 N N . GLN B 1 122 ? -7.582 -21.922 -18.688 1 98.81 122 GLN B N 1
ATOM 3180 C CA . GLN B 1 122 ? -7.113 -21.672 -17.328 1 98.81 122 GLN B CA 1
ATOM 3181 C C . GLN B 1 122 ? -8.031 -20.703 -16.594 1 98.81 122 GLN B C 1
ATOM 3183 O O . GLN B 1 122 ? -8.5 -20.984 -15.5 1 98.81 122 GLN B O 1
ATOM 3188 N N . THR B 1 123 ? -8.266 -19.516 -17.266 1 98.88 123 THR B N 1
ATOM 3189 C CA . THR B 1 123 ? -9.094 -18.484 -16.641 1 98.88 123 THR B CA 1
ATOM 3190 C C . THR B 1 123 ? -10.547 -18.938 -16.547 1 98.88 123 THR B C 1
ATOM 3192 O O . THR B 1 123 ? -11.242 -18.625 -15.594 1 98.88 123 THR B O 1
ATOM 3195 N N . ASP B 1 124 ? -10.984 -19.75 -17.531 1 98.88 124 ASP B N 1
ATOM 3196 C CA . ASP B 1 124 ? -12.344 -20.281 -17.484 1 98.88 124 ASP B CA 1
ATOM 3197 C C . ASP B 1 124 ? -12.539 -21.219 -16.297 1 98.88 124 ASP B C 1
ATOM 3199 O O . ASP B 1 124 ? -13.555 -21.141 -15.609 1 98.88 124 ASP B O 1
ATOM 3203 N N . ASP B 1 125 ? -11.586 -22.078 -16.094 1 98.94 125 ASP B N 1
ATOM 3204 C CA . ASP B 1 125 ? -11.656 -23 -14.961 1 98.94 125 ASP B CA 1
ATOM 3205 C C . ASP B 1 125 ? -11.688 -22.234 -13.641 1 98.94 125 ASP B C 1
ATOM 3207 O O . ASP B 1 125 ? -12.555 -22.484 -12.789 1 98.94 125 ASP B O 1
ATOM 3211 N N . ALA B 1 126 ? -10.797 -21.328 -13.484 1 98.88 126 ALA B N 1
ATOM 3212 C CA . ALA B 1 126 ? -10.703 -20.562 -12.25 1 98.88 126 ALA B CA 1
ATOM 3213 C C . ALA B 1 126 ? -11.953 -19.719 -12.031 1 98.88 126 ALA B C 1
ATOM 3215 O O . ALA B 1 126 ? -12.438 -19.594 -10.898 1 98.88 126 ALA B O 1
ATOM 3216 N N . PHE B 1 127 ? -12.43 -19.141 -13.109 1 98.88 127 PHE B N 1
ATOM 3217 C CA . PHE B 1 127 ? -13.617 -18.297 -13.016 1 98.88 127 PHE B CA 1
ATOM 3218 C C . PHE B 1 127 ? -14.844 -19.125 -12.648 1 98.88 127 PHE B C 1
ATOM 3220 O O . PHE B 1 127 ? -15.719 -18.641 -11.922 1 98.88 127 PHE B O 1
ATOM 3227 N N . THR B 1 128 ? -14.945 -20.328 -13.156 1 98.75 128 THR B N 1
ATOM 3228 C CA . THR B 1 128 ? -16.031 -21.219 -12.789 1 98.75 128 THR B CA 1
ATOM 3229 C C . THR B 1 128 ? -16.047 -21.484 -11.289 1 98.75 128 THR B C 1
ATOM 3231 O O . THR B 1 128 ? -17.094 -21.375 -10.641 1 98.75 128 THR B O 1
ATOM 3234 N N . VAL B 1 129 ? -14.875 -21.781 -10.734 1 98.94 129 VAL B N 1
ATOM 3235 C CA . VAL B 1 129 ? -14.758 -22.016 -9.305 1 98.94 129 VAL B CA 1
ATOM 3236 C C . VAL B 1 129 ? -15.148 -20.75 -8.539 1 98.94 129 VAL B C 1
ATOM 3238 O O . VAL B 1 129 ? -15.922 -20.812 -7.578 1 98.94 129 VAL B O 1
ATOM 3241 N N . LEU B 1 130 ? -14.688 -19.609 -9 1 98.94 130 LEU B N 1
ATOM 3242 C CA . LEU B 1 130 ? -14.977 -18.328 -8.359 1 98.94 130 LEU B CA 1
ATOM 3243 C C . LEU B 1 130 ? -16.469 -18.062 -8.328 1 98.94 130 LEU B C 1
ATOM 3245 O O . LEU B 1 130 ? -17.031 -17.734 -7.281 1 98.94 130 LEU B O 1
ATOM 3249 N N . LYS B 1 131 ? -17.094 -18.219 -9.43 1 98.69 131 LYS B N 1
ATOM 3250 C CA . LYS B 1 131 ? -18.516 -17.938 -9.539 1 98.69 131 LYS B CA 1
ATOM 3251 C C . LYS B 1 131 ? -19.328 -18.844 -8.617 1 98.69 131 LYS B C 1
ATOM 3253 O O . LYS B 1 131 ? -20.297 -18.391 -7.992 1 98.69 131 LYS B O 1
ATOM 3258 N N . LEU B 1 132 ? -18.984 -20.062 -8.562 1 98.75 132 LEU B N 1
ATOM 3259 C CA . LEU B 1 132 ? -19.719 -21 -7.711 1 98.75 132 LEU B CA 1
ATOM 3260 C C . LEU B 1 132 ? -19.547 -20.641 -6.238 1 98.75 132 LEU B C 1
ATOM 3262 O O . LEU B 1 132 ? -20.531 -20.672 -5.477 1 98.75 132 LEU B O 1
ATOM 3266 N N . LEU B 1 133 ? -18.359 -20.266 -5.848 1 98.69 133 LEU B N 1
ATOM 3267 C CA . LEU B 1 133 ? -18.125 -19.875 -4.461 1 98.69 133 LEU B CA 1
ATOM 3268 C C . LEU B 1 133 ? -18.859 -18.578 -4.129 1 98.69 133 LEU B C 1
ATOM 3270 O O . LEU B 1 133 ? -19.438 -18.453 -3.051 1 98.69 133 LEU B O 1
ATOM 3274 N N . LEU B 1 134 ? -18.812 -17.625 -5.047 1 98.62 134 LEU B N 1
ATOM 3275 C CA . LEU B 1 134 ? -19.547 -16.375 -4.848 1 98.62 134 LEU B CA 1
ATOM 3276 C C . LEU B 1 134 ? -21.047 -16.641 -4.773 1 98.62 134 LEU B C 1
ATOM 3278 O O . LEU B 1 134 ? -21.75 -16.016 -3.977 1 98.62 134 LEU B O 1
ATOM 3282 N N . GLY B 1 135 ? -21.484 -17.531 -5.602 1 97.88 135 GLY B N 1
ATOM 3283 C CA . GLY B 1 135 ? -22.891 -17.906 -5.613 1 97.88 135 GLY B CA 1
ATOM 3284 C C . GLY B 1 135 ? -23.375 -18.484 -4.297 1 97.88 135 GLY B C 1
ATOM 3285 O O . GLY B 1 135 ? -24.562 -18.375 -3.959 1 97.88 135 GLY B O 1
ATOM 3286 N N . GLU B 1 136 ? -22.484 -19.078 -3.588 1 97.62 136 GLU B N 1
ATOM 3287 C CA . GLU B 1 136 ? -22.797 -19.641 -2.279 1 97.62 136 GLU B CA 1
ATOM 3288 C C . GLU B 1 136 ? -22.781 -18.562 -1.199 1 97.62 136 GLU B C 1
ATOM 3290 O O . GLU B 1 136 ? -23.031 -18.844 -0.026 1 97.62 136 GLU B O 1
ATOM 3295 N N . GLY B 1 137 ? -22.453 -17.344 -1.595 1 97.44 137 GLY B N 1
ATOM 3296 C CA . GLY B 1 137 ? -22.516 -16.219 -0.684 1 97.44 137 GLY B CA 1
ATOM 3297 C C . GLY B 1 137 ? -21.203 -15.922 0.001 1 97.44 137 GLY B C 1
ATOM 3298 O O . GLY B 1 137 ? -21.141 -15.125 0.937 1 97.44 137 GLY B O 1
ATOM 3299 N N . HIS B 1 138 ? -20.125 -16.5 -0.477 1 97.62 138 HIS B N 1
ATOM 3300 C CA . HIS B 1 138 ? -18.828 -16.281 0.158 1 97.62 138 HIS B CA 1
ATOM 3301 C C . HIS B 1 138 ? -18.172 -15 -0.35 1 97.62 138 HIS B C 1
ATOM 3303 O O . HIS B 1 138 ? -18.312 -14.648 -1.524 1 97.62 138 HIS B O 1
ATOM 3309 N N . LYS B 1 139 ? -17.5 -14.32 0.575 1 98.69 139 LYS B N 1
ATOM 3310 C CA . LYS B 1 139 ? -16.516 -13.328 0.16 1 98.69 139 LYS B CA 1
ATOM 3311 C C . LYS B 1 139 ? -15.18 -13.992 -0.177 1 98.69 139 LYS B C 1
ATOM 3313 O O . LYS B 1 139 ? -14.805 -14.992 0.445 1 98.69 139 LYS B O 1
ATOM 3318 N N . ILE B 1 140 ? -14.516 -13.438 -1.19 1 98.88 140 ILE B N 1
ATOM 3319 C CA . ILE B 1 140 ? -13.352 -14.141 -1.709 1 98.88 140 ILE B CA 1
ATOM 3320 C C . ILE B 1 140 ? -12.164 -13.188 -1.781 1 98.88 140 ILE B C 1
ATOM 3322 O O . ILE B 1 140 ? -12.305 -12.039 -2.209 1 98.88 140 ILE B O 1
ATOM 3326 N N . VAL B 1 141 ? -11.016 -13.586 -1.291 1 98.94 141 VAL B N 1
ATOM 3327 C CA . VAL B 1 141 ? -9.727 -12.984 -1.631 1 98.94 141 VAL B CA 1
ATOM 3328 C C . VAL B 1 141 ? -9.031 -13.828 -2.699 1 98.94 141 VAL B C 1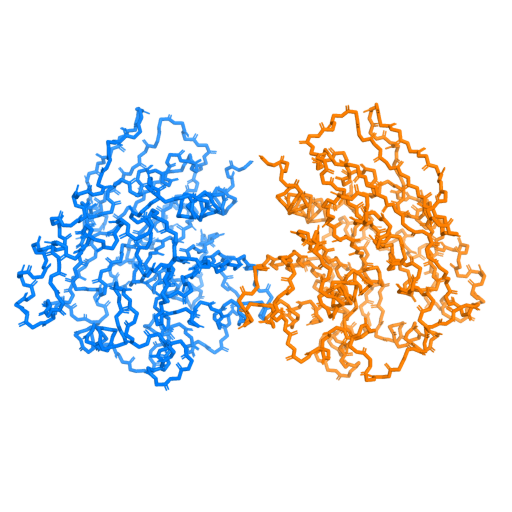
ATOM 3330 O O . VAL B 1 141 ? -8.828 -15.031 -2.516 1 98.94 141 VAL B O 1
ATOM 3333 N N . LEU B 1 142 ? -8.711 -13.211 -3.859 1 98.94 142 LEU B N 1
ATOM 3334 C CA . LEU B 1 142 ? -7.941 -13.875 -4.902 1 98.94 142 LEU B CA 1
ATOM 3335 C C . LEU B 1 142 ? -6.453 -13.836 -4.586 1 98.94 142 LEU B C 1
ATOM 3337 O O . LEU B 1 142 ? -5.898 -12.773 -4.301 1 98.94 142 LEU B O 1
ATOM 3341 N N . VAL B 1 143 ? -5.809 -14.961 -4.57 1 98.94 143 VAL B N 1
ATOM 3342 C CA . VAL B 1 143 ? -4.379 -15.062 -4.297 1 98.94 143 VAL B CA 1
ATOM 3343 C C . VAL B 1 143 ? -3.697 -15.883 -5.391 1 98.94 143 VAL B C 1
ATOM 3345 O O . VAL B 1 143 ? -4.211 -16.922 -5.805 1 98.94 143 VAL B O 1
ATOM 3348 N N . GLY B 1 144 ? -2.572 -15.406 -5.887 1 98.88 144 GLY B N 1
ATOM 3349 C CA . GLY B 1 144 ? -1.853 -16.203 -6.871 1 98.88 144 GLY B CA 1
ATOM 3350 C C . GLY B 1 144 ? -0.428 -15.727 -7.09 1 98.88 144 GLY B C 1
ATOM 3351 O O . GLY B 1 144 ? -0.116 -14.555 -6.875 1 98.88 144 GLY B O 1
ATOM 3352 N N . ASP B 1 145 ? 0.46 -16.625 -7.531 1 98.88 145 ASP B N 1
ATOM 3353 C CA . ASP B 1 145 ? 1.85 -16.281 -7.812 1 98.88 145 ASP B CA 1
ATOM 3354 C C . ASP B 1 145 ? 2.174 -16.484 -9.289 1 98.88 145 ASP B C 1
ATOM 3356 O O . ASP B 1 145 ? 1.679 -17.422 -9.922 1 98.88 145 ASP B O 1
ATOM 3360 N N . SER B 1 146 ? 2.986 -15.578 -9.867 1 98.75 146 SER B N 1
ATOM 3361 C CA . SER B 1 146 ? 3.461 -15.711 -11.242 1 98.75 146 SER B CA 1
ATOM 3362 C C . SER B 1 146 ? 2.299 -15.805 -12.219 1 98.75 146 SER B C 1
ATOM 3364 O O . SER B 1 146 ? 1.461 -14.898 -12.289 1 98.75 146 SER B O 1
ATOM 3366 N N . ALA B 1 147 ? 2.119 -17.016 -12.906 1 98.81 147 ALA B N 1
ATOM 3367 C CA . ALA B 1 147 ? 0.978 -17.266 -13.789 1 98.81 147 ALA B CA 1
ATOM 3368 C C . ALA B 1 147 ? -0.332 -17.219 -13.008 1 98.81 147 ALA B C 1
ATOM 3370 O O . ALA B 1 147 ? -1.356 -16.766 -13.516 1 98.81 147 ALA B O 1
ATOM 3371 N N . GLY B 1 148 ? -0.263 -17.703 -11.766 1 98.88 148 GLY B N 1
ATOM 3372 C CA . GLY B 1 148 ? -1.431 -17.625 -10.906 1 98.88 148 GLY B CA 1
ATOM 3373 C C . GLY B 1 148 ? -1.799 -16.203 -10.531 1 98.88 148 GLY B C 1
ATOM 3374 O O . GLY B 1 148 ? -2.977 -15.891 -10.352 1 98.88 148 GLY B O 1
ATOM 3375 N N . GLY B 1 149 ? -0.75 -15.367 -10.305 1 98.94 149 GLY B N 1
ATOM 3376 C CA . GLY B 1 149 ? -1.017 -13.945 -10.109 1 98.94 149 GLY B CA 1
ATOM 3377 C C . GLY B 1 149 ? -1.697 -13.305 -11.305 1 98.94 149 GLY B C 1
ATOM 3378 O O . GLY B 1 149 ? -2.543 -12.422 -11.141 1 98.94 149 GLY B O 1
ATOM 3379 N N . ASN B 1 150 ? -1.284 -13.734 -12.508 1 98.88 150 ASN B N 1
ATOM 3380 C CA . ASN B 1 150 ? -1.975 -13.32 -13.719 1 98.88 150 ASN B CA 1
ATOM 3381 C C . ASN B 1 150 ? -3.453 -13.688 -13.68 1 98.88 150 ASN B C 1
ATOM 3383 O O . ASN B 1 150 ? -4.316 -12.852 -13.953 1 98.88 150 ASN B O 1
ATOM 3387 N N . LEU B 1 151 ? -3.73 -14.922 -13.328 1 98.94 151 LEU B N 1
ATOM 3388 C CA . LEU B 1 151 ? -5.105 -15.406 -13.266 1 98.94 151 LEU B CA 1
ATOM 3389 C C . LEU B 1 151 ? -5.906 -14.617 -12.227 1 98.94 151 LEU B C 1
ATOM 3391 O O . LEU B 1 151 ? -7.059 -14.25 -12.477 1 98.94 151 LEU B O 1
ATOM 3395 N N . ALA B 1 152 ? -5.301 -14.383 -11.086 1 98.94 152 ALA B N 1
ATOM 3396 C CA . ALA B 1 152 ? -5.984 -13.641 -10.031 1 98.94 152 ALA B CA 1
ATOM 3397 C C . ALA B 1 152 ? -6.387 -12.25 -10.508 1 98.94 152 ALA B C 1
ATOM 3399 O O . ALA B 1 152 ? -7.535 -11.836 -10.344 1 98.94 152 ALA B O 1
ATOM 3400 N N . ALA B 1 153 ? -5.434 -11.516 -11.094 1 98.94 153 ALA B N 1
ATOM 3401 C CA . ALA B 1 153 ? -5.73 -10.195 -11.641 1 98.94 153 ALA B CA 1
ATOM 3402 C C . ALA B 1 153 ? -6.793 -10.273 -12.734 1 98.94 153 ALA B C 1
ATOM 3404 O O . ALA B 1 153 ? -7.715 -9.453 -12.773 1 98.94 153 ALA B O 1
ATOM 3405 N N . GLY B 1 154 ? -6.656 -11.258 -13.609 1 98.94 154 GLY B N 1
ATOM 3406 C CA . GLY B 1 154 ? -7.633 -11.461 -14.664 1 98.94 154 GLY B CA 1
ATOM 3407 C C . GLY B 1 154 ? -9.023 -11.766 -14.148 1 98.94 154 GLY B C 1
ATOM 3408 O O . GLY B 1 154 ? -10.016 -11.266 -14.68 1 98.94 154 GLY B O 1
ATOM 3409 N N . LEU B 1 155 ? -9.102 -12.586 -13.156 1 98.94 155 LEU B N 1
ATOM 3410 C CA . LEU B 1 155 ? -10.383 -12.922 -12.555 1 98.94 155 LEU B CA 1
ATOM 3411 C C . LEU B 1 155 ? -11.039 -11.68 -11.953 1 98.94 155 LEU B C 1
ATOM 3413 O O . LEU B 1 155 ? -12.266 -11.531 -12.008 1 98.94 155 LEU B O 1
ATOM 3417 N N . ALA B 1 156 ? -10.281 -10.836 -11.305 1 98.88 156 ALA B N 1
ATOM 3418 C CA . ALA B 1 156 ? -10.812 -9.586 -10.766 1 98.88 156 ALA B CA 1
ATOM 3419 C C . ALA B 1 156 ? -11.438 -8.742 -11.867 1 98.88 156 ALA B C 1
ATOM 3421 O O . ALA B 1 156 ? -12.508 -8.164 -11.688 1 98.88 156 ALA B O 1
ATOM 3422 N N . LEU B 1 157 ? -10.766 -8.672 -13.023 1 98.81 157 LEU B N 1
ATOM 3423 C CA . LEU B 1 157 ? -11.289 -7.934 -14.172 1 98.81 157 LEU B CA 1
ATOM 3424 C C . LEU B 1 157 ? -12.594 -8.547 -14.664 1 98.81 157 LEU B C 1
ATOM 3426 O O . LEU B 1 157 ? -13.57 -7.832 -14.898 1 98.81 157 LEU B O 1
ATOM 3430 N N . ARG B 1 158 ? -12.57 -9.875 -14.789 1 98.75 158 ARG B N 1
ATOM 3431 C CA . ARG B 1 158 ? -13.766 -10.562 -15.258 1 98.75 158 ARG B CA 1
ATOM 3432 C C . ARG B 1 158 ? -14.945 -10.328 -14.32 1 98.75 158 ARG B C 1
ATOM 3434 O O . ARG B 1 158 ? -16.062 -10.062 -14.773 1 98.75 158 ARG B O 1
ATOM 3441 N N . ALA B 1 159 ? -14.688 -10.477 -13.078 1 98.69 159 ALA B N 1
ATOM 3442 C CA . ALA B 1 159 ? -15.742 -10.289 -12.086 1 98.69 159 ALA B CA 1
ATOM 3443 C C . ALA B 1 159 ? -16.312 -8.875 -12.133 1 98.69 159 ALA B C 1
ATOM 3445 O O . ALA B 1 159 ? -17.516 -8.688 -12.094 1 98.69 159 ALA B O 1
ATOM 3446 N N . ARG B 1 160 ? -15.445 -7.871 -12.188 1 98 160 ARG B N 1
ATOM 3447 C CA . ARG B 1 160 ? -15.883 -6.484 -12.32 1 98 160 ARG B CA 1
ATOM 3448 C C . ARG B 1 160 ? -16.766 -6.297 -13.555 1 98 160 ARG B C 1
ATOM 3450 O O . ARG B 1 160 ? -17.828 -5.695 -13.477 1 98 160 ARG B O 1
ATOM 3457 N N . ASP B 1 161 ? -16.266 -6.824 -14.656 1 97.62 161 ASP B N 1
ATOM 3458 C CA . ASP B 1 161 ? -16.938 -6.629 -15.938 1 97.62 161 ASP B CA 1
ATOM 3459 C C . ASP B 1 161 ? -18.312 -7.32 -15.945 1 97.62 161 ASP B C 1
ATOM 3461 O O . ASP B 1 161 ? -19.234 -6.879 -16.641 1 97.62 161 ASP B O 1
ATOM 3465 N N . GLU B 1 162 ? -18.422 -8.383 -15.156 1 97.94 162 GLU B N 1
ATOM 3466 C CA . GLU B 1 162 ? -19.703 -9.086 -15.055 1 97.94 162 GLU B CA 1
ATOM 3467 C C . GLU B 1 162 ? -20.5 -8.602 -13.844 1 97.94 162 GLU B C 1
ATOM 3469 O O . GLU B 1 162 ? -21.531 -9.172 -13.508 1 97.94 162 GLU B O 1
ATOM 3474 N N . ALA B 1 163 ? -20 -7.586 -13.133 1 97.62 163 ALA B N 1
ATOM 3475 C CA . ALA B 1 163 ? -20.656 -6.949 -11.992 1 97.62 163 ALA B CA 1
ATOM 3476 C C . ALA B 1 163 ? -20.875 -7.945 -10.859 1 97.62 163 ALA B C 1
ATOM 3478 O O . ALA B 1 163 ? -21.938 -7.953 -10.227 1 97.62 163 ALA B O 1
ATOM 3479 N N . LEU B 1 164 ? -19.953 -8.891 -10.742 1 97.81 164 LEU B N 1
ATOM 3480 C CA . LEU B 1 164 ? -19.984 -9.812 -9.609 1 97.81 164 LEU B CA 1
ATOM 3481 C C . LEU B 1 164 ? -19.406 -9.148 -8.359 1 97.81 164 LEU B C 1
ATOM 3483 O O . LEU B 1 164 ? -18.375 -8.477 -8.422 1 97.81 164 LEU B O 1
ATOM 3487 N N . SER B 1 165 ? -20.156 -9.289 -7.285 1 96.62 165 SER B N 1
ATOM 3488 C CA . SER B 1 165 ? -19.703 -8.766 -6 1 96.62 165 SER B CA 1
ATOM 3489 C C . SER B 1 165 ? -19.094 -9.867 -5.133 1 96.62 165 SER B C 1
ATOM 3491 O O . SER B 1 165 ? -19.234 -11.055 -5.445 1 96.62 165 SER B O 1
ATOM 3493 N N . GLY B 1 166 ? -18.359 -9.516 -4.164 1 98.06 166 GLY B N 1
ATOM 3494 C CA . GLY B 1 166 ? -17.906 -10.492 -3.182 1 98.06 166 GLY B CA 1
ATOM 3495 C C . GLY B 1 166 ? -16.406 -10.68 -3.178 1 98.06 166 GLY B C 1
ATOM 3496 O O . GLY B 1 166 ? -15.852 -11.32 -2.279 1 98.06 166 GLY B O 1
ATOM 3497 N N . ILE B 1 167 ? -15.703 -10.148 -4.215 1 98.81 167 ILE B N 1
ATOM 3498 C CA . ILE B 1 167 ? -14.242 -10.172 -4.164 1 98.81 167 ILE B CA 1
ATOM 3499 C C . ILE B 1 167 ? -13.734 -9.016 -3.305 1 98.81 167 ILE B C 1
ATOM 3501 O O . ILE B 1 167 ? -13.945 -7.848 -3.641 1 98.81 167 ILE B O 1
ATOM 3505 N N . VAL B 1 168 ? -13.016 -9.367 -2.252 1 98.62 168 VAL B N 1
ATOM 3506 C CA . VAL B 1 168 ? -12.719 -8.344 -1.258 1 98.62 168 VAL B CA 1
ATOM 3507 C C . VAL B 1 168 ? -11.219 -8.039 -1.267 1 98.62 168 VAL B C 1
ATOM 3509 O O . VAL B 1 168 ? -10.75 -7.191 -0.5 1 98.62 168 VAL B O 1
ATOM 3512 N N . GLY B 1 169 ? -10.461 -8.672 -2.148 1 98.81 169 GLY B N 1
ATOM 3513 C CA . GLY B 1 169 ? -9.039 -8.391 -2.291 1 98.81 169 GLY B CA 1
ATOM 3514 C C . GLY B 1 169 ? -8.367 -9.25 -3.342 1 98.81 169 GLY B C 1
ATOM 3515 O O . GLY B 1 169 ? -8.883 -10.312 -3.705 1 98.81 169 GLY B O 1
ATOM 3516 N N . GLN B 1 170 ? -7.297 -8.82 -3.881 1 98.94 170 GLN B N 1
ATOM 3517 C CA . GLN B 1 170 ? -6.414 -9.594 -4.742 1 98.94 170 GLN B CA 1
ATOM 3518 C C . GLN B 1 170 ? -4.965 -9.5 -4.27 1 98.94 170 GLN B C 1
ATOM 3520 O O . GLN B 1 170 ? -4.484 -8.422 -3.932 1 98.94 170 GLN B O 1
ATOM 3525 N N . VAL B 1 171 ? -4.352 -10.609 -4.098 1 98.94 171 VAL B N 1
ATOM 3526 C CA . VAL B 1 171 ? -2.965 -10.734 -3.662 1 98.94 171 VAL B CA 1
ATOM 3527 C C . VAL B 1 171 ? -2.123 -11.336 -4.785 1 98.94 171 VAL B C 1
ATOM 3529 O O . VAL B 1 171 ? -2.27 -12.516 -5.117 1 98.94 171 VAL B O 1
ATOM 3532 N N . LEU B 1 172 ? -1.24 -10.523 -5.367 1 98.94 172 LEU B N 1
ATOM 3533 C CA . LEU B 1 172 ? -0.474 -10.883 -6.559 1 98.94 172 LEU B CA 1
ATOM 3534 C C . LEU B 1 172 ? 1.012 -10.992 -6.234 1 98.94 172 LEU B C 1
ATOM 3536 O O . LEU B 1 172 ? 1.657 -9.992 -5.914 1 98.94 172 LEU B O 1
ATOM 3540 N N . VAL B 1 173 ? 1.58 -12.188 -6.359 1 98.94 173 VAL B N 1
ATOM 3541 C CA . VAL B 1 173 ? 2.977 -12.445 -6.023 1 98.94 173 VAL B CA 1
ATOM 3542 C C . VAL B 1 173 ? 3.789 -12.625 -7.305 1 98.94 173 VAL B C 1
ATOM 3544 O O . VAL B 1 173 ? 3.588 -13.594 -8.039 1 98.94 173 VAL B O 1
ATOM 3547 N N . TYR B 1 174 ? 4.723 -11.695 -7.578 1 98.88 174 TYR B N 1
ATOM 3548 C CA . TYR B 1 174 ? 5.531 -11.586 -8.789 1 98.88 174 TYR B CA 1
ATOM 3549 C C . TYR B 1 174 ? 4.723 -11.984 -10.016 1 98.88 174 TYR B C 1
ATOM 3551 O O . TYR B 1 174 ? 5.141 -12.859 -10.789 1 98.88 174 TYR B O 1
ATOM 3559 N N . PRO B 1 175 ? 3.639 -11.289 -10.25 1 98.94 175 PRO B N 1
ATOM 3560 C CA . PRO B 1 175 ? 2.674 -11.672 -11.289 1 98.94 175 PRO B CA 1
ATOM 3561 C C . PRO B 1 175 ? 3.158 -11.344 -12.695 1 98.94 175 PRO B C 1
ATOM 3563 O O . PRO B 1 175 ? 3.846 -10.336 -12.898 1 98.94 175 PRO B O 1
ATOM 3566 N N . ALA B 1 176 ? 2.789 -12.195 -13.617 1 98.69 176 ALA B N 1
ATOM 3567 C CA . ALA B 1 176 ? 2.879 -11.859 -15.039 1 98.69 176 ALA B CA 1
ATOM 3568 C C . ALA B 1 176 ? 1.645 -11.086 -15.492 1 98.69 176 ALA B C 1
ATOM 3570 O O . ALA B 1 176 ? 0.545 -11.641 -15.555 1 98.69 176 ALA B O 1
ATOM 3571 N N . LEU B 1 177 ? 1.867 -9.828 -15.867 1 98.81 177 LEU B N 1
ATOM 3572 C CA . LEU B 1 177 ? 0.665 -9.039 -16.125 1 98.81 177 LEU B CA 1
ATOM 3573 C C . LEU B 1 177 ? 0.673 -8.469 -17.531 1 98.81 177 LEU B C 1
ATOM 3575 O O . LEU B 1 177 ? -0.093 -7.555 -17.844 1 98.81 177 LEU B O 1
ATOM 3579 N N . GLY B 1 178 ? 1.576 -8.961 -18.406 1 98.12 178 GLY B N 1
ATOM 3580 C CA . GLY B 1 178 ? 1.487 -8.688 -19.828 1 98.12 178 GLY B CA 1
ATOM 3581 C C . GLY B 1 178 ? 2.412 -7.57 -20.281 1 98.12 178 GLY B C 1
ATOM 3582 O O . GLY B 1 178 ? 2.166 -6.926 -21.297 1 98.12 178 GLY B O 1
ATOM 3583 N N . GLY B 1 179 ? 3.469 -7.273 -19.562 1 96.81 179 GLY B N 1
ATOM 3584 C CA . GLY B 1 179 ? 4.438 -6.273 -20 1 96.81 179 GLY B CA 1
ATOM 3585 C C . GLY B 1 179 ? 5.109 -6.621 -21.312 1 96.81 179 GLY B C 1
ATOM 3586 O O . GLY B 1 179 ? 5.074 -7.773 -21.75 1 96.81 179 GLY B O 1
ATOM 3587 N N . ASP B 1 180 ? 5.656 -5.566 -21.938 1 96.12 180 ASP B N 1
ATOM 3588 C CA . ASP B 1 180 ? 6.383 -5.816 -23.188 1 96.12 180 ASP B CA 1
ATOM 3589 C C . ASP B 1 180 ? 7.73 -6.48 -22.906 1 96.12 180 ASP B C 1
ATOM 3591 O O . ASP B 1 180 ? 8.414 -6.133 -21.938 1 96.12 180 ASP B O 1
ATOM 3595 N N . LEU B 1 181 ? 8.117 -7.348 -23.703 1 96.56 181 LEU B N 1
ATOM 3596 C CA . LEU B 1 181 ? 9.25 -8.234 -23.438 1 96.56 181 LEU B CA 1
ATOM 3597 C C . LEU B 1 181 ? 10.562 -7.559 -23.797 1 96.56 181 LEU B C 1
ATOM 3599 O O . LEU B 1 181 ? 11.633 -8.164 -23.688 1 96.56 181 LEU B O 1
ATOM 3603 N N . VAL B 1 182 ? 10.594 -6.297 -24.125 1 96.75 182 VAL B N 1
ATOM 3604 C CA . VAL B 1 182 ? 11.82 -5.742 -24.672 1 96.75 182 VAL B CA 1
ATOM 3605 C C . VAL B 1 182 ? 12.211 -4.48 -23.906 1 96.75 182 VAL B C 1
ATOM 3607 O O . VAL B 1 182 ? 13.133 -3.764 -24.312 1 96.75 182 VAL B O 1
ATOM 3610 N N . SER B 1 183 ? 11.5 -4.117 -22.875 1 96.75 183 SER B N 1
ATOM 3611 C CA . SER B 1 183 ? 11.805 -2.898 -22.141 1 96.75 183 SER B CA 1
ATOM 3612 C C . SER B 1 183 ? 11.75 -3.139 -20.641 1 96.75 183 SER B C 1
ATOM 3614 O O . SER B 1 183 ? 11.25 -4.172 -20.188 1 96.75 183 SER B O 1
ATOM 3616 N N . GLY B 1 184 ? 12.336 -2.178 -19.891 1 97.94 184 GLY B N 1
ATOM 3617 C CA . GLY B 1 184 ? 12.281 -2.258 -18.438 1 97.94 184 GLY B CA 1
ATOM 3618 C C . GLY B 1 184 ? 12.945 -3.506 -17.891 1 97.94 184 GLY B C 1
ATOM 3619 O O . GLY B 1 184 ? 14.031 -3.889 -18.328 1 97.94 184 GLY B O 1
ATOM 3620 N N . SER B 1 185 ? 12.211 -4.082 -16.953 1 98.69 185 SER B N 1
ATOM 3621 C CA . SER B 1 185 ? 12.766 -5.234 -16.25 1 98.69 185 SER B CA 1
ATOM 3622 C C . SER B 1 185 ? 12.938 -6.422 -17.203 1 98.69 185 SER B C 1
ATOM 3624 O O . SER B 1 185 ? 13.781 -7.293 -16.969 1 98.69 185 SER B O 1
ATOM 3626 N N . TYR B 1 186 ? 12.148 -6.535 -18.266 1 98.56 186 TYR B N 1
ATOM 3627 C CA . TYR B 1 186 ? 12.297 -7.617 -19.219 1 98.56 186 TYR B CA 1
ATOM 3628 C C . TYR B 1 186 ? 13.641 -7.535 -19.938 1 98.56 186 TYR B C 1
ATOM 3630 O O . TYR B 1 186 ? 14.188 -8.555 -20.359 1 98.56 186 TYR B O 1
ATOM 3638 N N . GLU B 1 187 ? 14.156 -6.371 -20.094 1 98.5 187 GLU B N 1
ATOM 3639 C CA . GLU B 1 187 ? 15.492 -6.188 -20.641 1 98.5 187 GLU B CA 1
ATOM 3640 C C . GLU B 1 187 ? 16.562 -6.258 -19.547 1 98.5 187 GLU B C 1
ATOM 3642 O O . GLU B 1 187 ? 17.547 -6.984 -19.672 1 98.5 187 GLU B O 1
ATOM 3647 N N . GLU B 1 188 ? 16.391 -5.496 -18.438 1 98.31 188 GLU B N 1
ATOM 3648 C CA . GLU B 1 188 ? 17.359 -5.371 -17.359 1 98.31 188 GLU B CA 1
ATOM 3649 C C . GLU B 1 188 ? 17.641 -6.723 -16.703 1 98.31 188 GLU B C 1
ATOM 3651 O O . GLU B 1 188 ? 18.766 -6.988 -16.266 1 98.31 188 GLU B O 1
ATOM 3656 N N . MET B 1 189 ? 16.562 -7.512 -16.672 1 98.31 189 MET B N 1
ATOM 3657 C CA . MET B 1 189 ? 16.625 -8.805 -15.992 1 98.31 189 MET B CA 1
ATOM 3658 C C . MET B 1 189 ? 16.438 -9.953 -16.984 1 98.31 189 MET B C 1
ATOM 3660 O O . MET B 1 189 ? 15.891 -11 -16.625 1 98.31 189 MET B O 1
ATOM 3664 N N . ALA B 1 190 ? 16.844 -9.75 -18.172 1 97.81 190 ALA B N 1
ATOM 3665 C CA . ALA B 1 190 ? 16.609 -10.695 -19.25 1 97.81 190 ALA B CA 1
ATOM 3666 C C . ALA B 1 190 ? 17.219 -12.055 -18.938 1 97.81 190 ALA B C 1
ATOM 3668 O O . ALA B 1 190 ? 16.688 -13.094 -19.344 1 97.81 190 ALA B O 1
ATOM 3669 N N . GLU B 1 191 ? 18.359 -12.078 -18.203 1 96.25 191 GLU B N 1
ATOM 3670 C CA . GLU B 1 191 ? 19.062 -13.312 -17.891 1 96.25 191 GLU B CA 1
ATOM 3671 C C . GLU B 1 191 ? 19.062 -13.586 -16.375 1 96.25 191 GLU B C 1
ATOM 3673 O O . GLU B 1 191 ? 20 -14.188 -15.852 1 96.25 191 GLU B O 1
ATOM 3678 N N . ALA B 1 192 ? 18.047 -13.008 -15.703 1 96.44 192 ALA B N 1
ATOM 3679 C CA . ALA B 1 192 ? 17.969 -13.211 -14.266 1 96.44 192 ALA B CA 1
ATOM 3680 C C . ALA B 1 192 ? 17.859 -14.695 -13.914 1 96.44 192 ALA B C 1
ATOM 3682 O O . ALA B 1 192 ? 17.328 -15.484 -14.703 1 96.44 192 ALA B O 1
ATOM 3683 N N . PRO B 1 193 ? 18.438 -15.055 -12.75 1 93.56 193 PRO B N 1
ATOM 3684 C CA . PRO B 1 193 ? 18.234 -16.438 -12.328 1 93.56 193 PRO B CA 1
ATOM 3685 C C . PRO B 1 193 ? 16.781 -16.766 -12.008 1 93.56 193 PRO B C 1
ATOM 3687 O O . PRO B 1 193 ? 16.031 -15.875 -11.57 1 93.56 193 PRO B O 1
ATOM 3690 N N . GLY B 1 194 ? 16.375 -17.984 -12.258 1 92.06 194 GLY B N 1
ATOM 3691 C CA . GLY B 1 194 ? 15.039 -18.438 -11.906 1 92.06 194 GLY B CA 1
ATOM 3692 C C . GLY B 1 194 ? 14.047 -18.312 -13.047 1 92.06 194 GLY B C 1
ATOM 3693 O O . GLY B 1 194 ? 13.258 -19.219 -13.297 1 92.06 194 GLY B O 1
ATOM 3694 N N . LEU B 1 195 ? 14.094 -17.172 -13.727 1 94.88 195 LEU B N 1
ATOM 3695 C CA . LEU B 1 195 ? 13.234 -16.906 -14.867 1 94.88 195 LEU B CA 1
ATOM 3696 C C . LEU B 1 195 ? 13.875 -15.875 -15.797 1 94.88 195 LEU B C 1
ATOM 3698 O O . LEU B 1 195 ? 14.203 -14.766 -15.367 1 94.88 195 LEU B O 1
ATOM 3702 N N . THR B 1 196 ? 14.016 -16.25 -17.031 1 95.56 196 THR B N 1
ATOM 3703 C CA . THR B 1 196 ? 14.539 -15.32 -18.031 1 95.56 196 THR B CA 1
ATOM 3704 C C . THR B 1 196 ? 13.414 -14.734 -18.875 1 95.56 196 THR B C 1
ATOM 3706 O O . THR B 1 196 ? 12.289 -15.25 -18.859 1 95.56 196 THR B O 1
ATOM 3709 N N . THR B 1 197 ? 13.68 -13.648 -19.531 1 97.38 197 THR B N 1
ATOM 3710 C CA . THR B 1 197 ? 12.711 -13.102 -20.484 1 97.38 197 THR B CA 1
ATOM 3711 C C . THR B 1 197 ? 12.383 -14.125 -21.562 1 97.38 197 THR B C 1
ATOM 3713 O O . THR B 1 197 ? 11.234 -14.203 -22.016 1 97.38 197 THR B O 1
ATOM 3716 N N . ALA B 1 198 ? 13.398 -14.891 -21.969 1 95.06 198 ALA B N 1
ATOM 3717 C CA . ALA B 1 198 ? 13.164 -15.945 -22.953 1 95.06 198 ALA B CA 1
ATOM 3718 C C . ALA B 1 198 ? 12.18 -16.984 -22.422 1 95.06 198 ALA B C 1
ATOM 3720 O O . ALA B 1 198 ? 11.336 -17.484 -23.172 1 95.06 198 ALA B O 1
ATOM 3721 N N . ASP B 1 199 ? 12.352 -17.344 -21.141 1 93.5 199 ASP B N 1
ATOM 3722 C CA . ASP B 1 199 ? 11.391 -18.25 -20.516 1 93.5 199 ASP B CA 1
ATOM 3723 C C . ASP B 1 199 ? 9.977 -17.672 -20.562 1 93.5 199 ASP B C 1
ATOM 3725 O O . ASP B 1 199 ? 9.023 -18.391 -20.859 1 93.5 199 ASP B O 1
ATOM 3729 N N . THR B 1 200 ? 9.82 -16.375 -20.234 1 96.38 200 THR B N 1
ATOM 3730 C CA . THR B 1 200 ? 8.523 -15.703 -20.234 1 96.38 200 THR B CA 1
ATOM 3731 C C . THR B 1 200 ? 7.906 -15.758 -21.641 1 96.38 200 THR B C 1
ATOM 3733 O O . THR B 1 200 ? 6.715 -16.047 -21.781 1 96.38 200 THR B O 1
ATOM 3736 N N . ALA B 1 201 ? 8.719 -15.484 -22.625 1 96.31 201 ALA B N 1
ATOM 3737 C CA . ALA B 1 201 ? 8.258 -15.547 -24 1 96.31 201 ALA B CA 1
ATOM 3738 C C . ALA B 1 201 ? 7.793 -16.953 -24.359 1 96.31 201 ALA B C 1
ATOM 3740 O O . ALA B 1 201 ? 6.781 -17.125 -25.047 1 96.31 201 ALA B O 1
ATOM 3741 N N . TYR B 1 202 ? 8.547 -17.922 -23.938 1 94.75 202 TYR B N 1
ATOM 3742 C CA . TYR B 1 202 ? 8.219 -19.328 -24.172 1 94.75 202 TYR B CA 1
ATOM 3743 C C . TYR B 1 202 ? 6.852 -19.672 -23.609 1 94.75 202 TYR B C 1
ATOM 3745 O O . TYR B 1 202 ? 6 -20.219 -24.328 1 94.75 202 TYR B O 1
ATOM 3753 N N . TYR B 1 203 ? 6.613 -19.312 -22.359 1 95.75 203 TYR B N 1
ATOM 3754 C CA . TYR B 1 203 ? 5.348 -19.625 -21.703 1 95.75 203 TYR B CA 1
ATOM 3755 C C . TYR B 1 203 ? 4.191 -18.891 -22.359 1 95.75 203 TYR B C 1
ATOM 3757 O O . TYR B 1 203 ? 3.104 -19.453 -22.531 1 95.75 203 TYR B O 1
ATOM 3765 N N . ARG B 1 204 ? 4.383 -17.656 -22.719 1 97.06 204 ARG B N 1
ATOM 3766 C CA . ARG B 1 204 ? 3.355 -16.875 -23.406 1 97.06 204 ARG B CA 1
ATOM 3767 C C . ARG B 1 204 ? 2.979 -17.531 -24.734 1 97.06 204 ARG B C 1
ATOM 3769 O O . ARG B 1 204 ? 1.8 -17.594 -25.094 1 97.06 204 ARG B O 1
ATOM 3776 N N . ALA B 1 205 ? 3.992 -17.969 -25.422 1 96.75 205 ALA B N 1
ATOM 3777 C CA . ALA B 1 205 ? 3.766 -18.594 -26.719 1 96.75 205 ALA B CA 1
ATOM 3778 C C . ALA B 1 205 ? 2.963 -19.891 -26.578 1 96.75 205 ALA B C 1
ATOM 3780 O O . ALA B 1 205 ? 2.08 -20.172 -27.391 1 96.75 205 ALA B O 1
ATOM 3781 N N . ILE B 1 206 ? 3.277 -20.672 -25.547 1 97 206 ILE B N 1
ATOM 3782 C CA . ILE B 1 206 ? 2.594 -21.938 -25.328 1 97 206 ILE B CA 1
ATOM 3783 C C . ILE B 1 206 ? 1.138 -21.672 -24.938 1 97 206 ILE B C 1
ATOM 3785 O O . ILE B 1 206 ? 0.231 -22.359 -25.422 1 97 206 ILE B O 1
ATOM 3789 N N . LEU B 1 207 ? 0.938 -20.703 -24.062 1 98.06 207 LEU B N 1
ATOM 3790 C CA . LEU B 1 207 ? -0.414 -20.375 -23.625 1 98.06 207 LEU B CA 1
ATOM 3791 C C . LEU B 1 207 ? -1.264 -19.906 -24.797 1 98.06 207 LEU B C 1
ATOM 3793 O O . LEU B 1 207 ? -2.457 -20.203 -24.859 1 98.06 207 LEU B O 1
ATOM 3797 N N . ASN B 1 208 ? -0.682 -19.094 -25.641 1 98.38 208 ASN B N 1
ATOM 3798 C CA . ASN B 1 208 ? -1.271 -18.641 -26.891 1 98.38 208 ASN B CA 1
ATOM 3799 C C . ASN B 1 208 ? -2.527 -17.812 -26.656 1 98.38 208 ASN B C 1
ATOM 3801 O O . ASN B 1 208 ? -3.549 -18.016 -27.312 1 98.38 208 ASN B O 1
ATOM 3805 N N . ALA B 1 209 ? -2.477 -16.922 -25.641 1 98.62 209 ALA B N 1
ATOM 3806 C CA . ALA B 1 209 ? -3.574 -15.992 -25.422 1 98.62 209 ALA B CA 1
ATOM 3807 C C . ALA B 1 209 ? -3.551 -14.867 -26.453 1 98.62 209 ALA B C 1
ATOM 3809 O O . ALA B 1 209 ? -2.482 -14.461 -26.922 1 98.62 209 ALA B O 1
ATOM 3810 N N . PRO B 1 210 ? -4.75 -14.336 -26.828 1 98.25 210 PRO B N 1
ATOM 3811 C CA . PRO B 1 210 ? -4.758 -13.18 -27.734 1 98.25 210 PRO B CA 1
ATOM 3812 C C . PRO B 1 210 ? -3.996 -11.984 -27.156 1 98.25 210 PRO B C 1
ATOM 3814 O O . PRO B 1 210 ? -4.117 -11.68 -25.969 1 98.25 210 PRO B O 1
ATOM 3817 N N . ALA B 1 211 ? -3.273 -11.32 -27.984 1 96.31 211 ALA B N 1
ATOM 3818 C CA . ALA B 1 211 ? -2.367 -10.25 -27.562 1 96.31 211 ALA B CA 1
ATOM 3819 C C . ALA B 1 211 ? -3.141 -9.055 -27.016 1 96.31 211 ALA B C 1
ATOM 3821 O O . ALA B 1 211 ? -2.615 -8.281 -26.219 1 96.31 211 ALA B O 1
ATOM 3822 N N . ASP B 1 212 ? -4.363 -8.867 -27.391 1 97.06 212 ASP B N 1
ATOM 3823 C CA . ASP B 1 212 ? -5.133 -7.695 -26.984 1 97.06 212 ASP B CA 1
ATOM 3824 C C . ASP B 1 212 ? -6.172 -8.047 -25.922 1 97.06 212 ASP B C 1
ATOM 3826 O O . ASP B 1 212 ? -7.129 -7.301 -25.719 1 97.06 212 ASP B O 1
ATOM 3830 N N . GLU B 1 213 ? -6.012 -9.172 -25.281 1 98.06 213 GLU B N 1
ATOM 3831 C CA . GLU B 1 213 ? -6.973 -9.641 -24.281 1 98.06 213 GLU B CA 1
ATOM 3832 C C . GLU B 1 213 ? -6.59 -9.172 -22.875 1 98.06 213 GLU B C 1
ATOM 3834 O O . GLU B 1 213 ? -5.672 -9.711 -22.266 1 98.06 213 GLU B O 1
ATOM 3839 N N . PRO B 1 214 ? -7.344 -8.203 -22.25 1 98.44 214 PRO B N 1
ATOM 3840 C CA . PRO B 1 214 ? -6.965 -7.652 -20.953 1 98.44 214 PRO B CA 1
ATOM 3841 C C . PRO B 1 214 ? -6.988 -8.695 -19.844 1 98.44 214 PRO B C 1
ATOM 3843 O O . PRO B 1 214 ? -6.227 -8.594 -18.875 1 98.44 214 PRO B O 1
ATOM 3846 N N . VAL B 1 215 ? -7.832 -9.68 -19.953 1 98.75 215 VAL B N 1
ATOM 3847 C CA . VAL B 1 215 ? -7.871 -10.727 -18.938 1 98.75 215 VAL B CA 1
ATOM 3848 C C . VAL B 1 215 ? -6.566 -11.516 -18.953 1 98.75 215 VAL B C 1
ATOM 3850 O O . VAL B 1 215 ? -6.062 -11.922 -17.906 1 98.75 215 VAL B O 1
ATOM 3853 N N . ALA B 1 216 ? -5.988 -11.703 -20.125 1 98.75 216 ALA B N 1
ATOM 3854 C CA . ALA B 1 216 ? -4.711 -12.398 -20.266 1 98.75 216 ALA B CA 1
ATOM 3855 C C . ALA B 1 216 ? -3.543 -11.461 -19.984 1 98.75 216 ALA B C 1
ATOM 3857 O O . ALA B 1 216 ? -2.463 -11.906 -19.594 1 98.75 216 ALA B O 1
ATOM 3858 N N . HIS B 1 217 ? -3.75 -10.195 -20.266 1 98.69 217 HIS B N 1
ATOM 3859 C CA . HIS B 1 217 ? -2.754 -9.148 -20.062 1 98.69 217 HIS B CA 1
ATOM 3860 C C . HIS B 1 217 ? -3.334 -7.973 -19.281 1 98.69 217 HIS B C 1
ATOM 3862 O O . HIS B 1 217 ? -3.586 -6.91 -19.859 1 98.69 217 HIS B O 1
ATOM 3868 N N . PRO B 1 218 ? -3.354 -8.102 -17.969 1 98.81 218 PRO B N 1
ATOM 3869 C CA . PRO B 1 218 ? -4.078 -7.137 -17.141 1 98.81 218 PRO B CA 1
ATOM 3870 C C . PRO B 1 218 ? -3.549 -5.711 -17.297 1 98.81 218 PRO B C 1
ATOM 3872 O O . PRO B 1 218 ? -4.293 -4.746 -17.094 1 98.81 218 PRO B O 1
ATOM 3875 N N . LEU B 1 219 ? -2.338 -5.512 -17.703 1 98.56 219 LEU B N 1
ATOM 3876 C CA . LEU B 1 219 ? -1.792 -4.176 -17.906 1 98.56 219 LEU B CA 1
ATOM 3877 C C . LEU B 1 219 ? -2.465 -3.494 -19.094 1 98.56 219 LEU B C 1
ATOM 3879 O O . LEU B 1 219 ? -2.32 -2.285 -19.281 1 98.56 219 LEU B O 1
ATOM 3883 N N . LEU B 1 220 ? -3.24 -4.246 -19.922 1 98.19 220 LEU B N 1
ATOM 3884 C CA . LEU B 1 220 ? -3.93 -3.682 -21.078 1 98.19 220 LEU B CA 1
ATOM 3885 C C . LEU B 1 220 ? -5.285 -3.111 -20.672 1 98.19 220 LEU B C 1
ATOM 3887 O O . LEU B 1 220 ? -5.945 -2.447 -21.469 1 98.19 220 LEU B O 1
ATOM 3891 N N . THR B 1 221 ? -5.762 -3.408 -19.438 1 97.81 221 THR B N 1
ATOM 3892 C CA . THR B 1 221 ? -7.09 -2.938 -19.047 1 97.81 221 THR B CA 1
ATOM 3893 C C . THR B 1 221 ? -7.188 -1.421 -19.203 1 97.81 221 THR B C 1
ATOM 3895 O O . THR B 1 221 ? -6.23 -0.701 -18.906 1 97.81 221 THR B O 1
ATOM 3898 N N . ARG B 1 222 ? -8.281 -0.908 -19.625 1 95.56 222 ARG B N 1
ATOM 3899 C CA . ARG B 1 222 ? -8.477 0.521 -19.844 1 95.56 222 ARG B CA 1
ATOM 3900 C C . ARG B 1 222 ? -8.648 1.259 -18.516 1 95.56 222 ARG B C 1
ATOM 3902 O O . ARG B 1 222 ? -8.281 2.43 -18.406 1 95.56 222 ARG B O 1
ATOM 3909 N N . SER B 1 223 ? -9.273 0.59 -17.625 1 96.94 223 SER B N 1
ATOM 3910 C CA . SER B 1 223 ? -9.555 1.204 -16.328 1 96.94 223 SER B CA 1
ATOM 3911 C C . SER B 1 223 ? -9.445 0.185 -15.203 1 96.94 223 SER B C 1
ATOM 3913 O O . SER B 1 223 ? -9.883 -0.959 -15.344 1 96.94 223 SER B O 1
ATOM 3915 N N . CYS B 1 224 ? -8.859 0.632 -14.094 1 98.19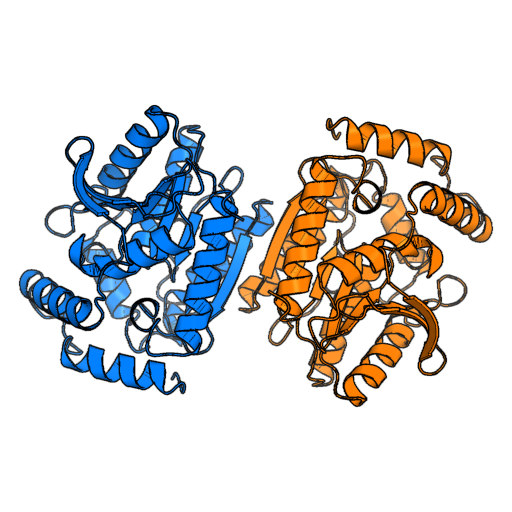 224 CYS B N 1
ATOM 3916 C CA . CYS B 1 224 ? -8.797 -0.214 -12.906 1 98.19 224 CYS B CA 1
ATOM 3917 C C . CYS B 1 224 ? -9.914 0.13 -11.93 1 98.19 224 CYS B C 1
ATOM 3919 O O . CYS B 1 224 ? -10.008 -0.46 -10.852 1 98.19 224 CYS B O 1
ATOM 3921 N N . ALA B 1 225 ? -10.797 1.11 -12.312 1 96.88 225 ALA B N 1
ATOM 3922 C CA . ALA B 1 225 ? -11.898 1.505 -11.438 1 96.88 225 ALA B CA 1
ATOM 3923 C C . ALA B 1 225 ? -12.789 0.312 -11.102 1 96.88 225 ALA B C 1
ATOM 3925 O O . ALA B 1 225 ? -13.109 -0.494 -11.969 1 96.88 225 ALA B O 1
ATOM 3926 N N . GLY B 1 226 ? -13.117 0.221 -9.828 1 97.19 226 GLY B N 1
ATOM 3927 C CA . GLY B 1 226 ? -14.055 -0.808 -9.398 1 97.19 226 GLY B CA 1
ATOM 3928 C C . GLY B 1 226 ? -13.383 -2.125 -9.062 1 97.19 226 GLY B C 1
ATOM 3929 O O . GLY B 1 226 ? -14.031 -3.057 -8.586 1 97.19 226 GLY B O 1
ATOM 3930 N N . LEU B 1 227 ? -12.055 -2.254 -9.289 1 98.69 227 LEU B N 1
ATOM 3931 C CA . LEU B 1 227 ? -11.336 -3.461 -8.898 1 98.69 227 LEU B CA 1
ATOM 3932 C C . LEU B 1 227 ? -11.172 -3.531 -7.383 1 98.69 227 LEU B C 1
ATOM 3934 O O . LEU B 1 227 ? -11.227 -2.506 -6.699 1 98.69 227 LEU B O 1
ATOM 3938 N N . PRO B 1 228 ? -11.047 -4.723 -6.832 1 98.69 228 PRO B N 1
ATOM 3939 C CA . PRO B 1 228 ? -10.836 -4.848 -5.387 1 98.69 228 PRO B CA 1
ATOM 3940 C C . PRO B 1 228 ? -9.469 -4.336 -4.941 1 98.69 228 PRO B C 1
ATOM 3942 O O . PRO B 1 228 ? -8.555 -4.207 -5.762 1 98.69 228 PRO B O 1
ATOM 3945 N N . PRO B 1 229 ? -9.336 -4.035 -3.629 1 98.69 229 PRO B N 1
ATOM 3946 C CA . PRO B 1 229 ? -8.016 -3.713 -3.092 1 98.69 229 PRO B CA 1
ATOM 3947 C C . PRO B 1 229 ? -6.973 -4.785 -3.404 1 98.69 229 PRO B C 1
ATOM 3949 O O . PRO B 1 229 ? -7.305 -5.969 -3.49 1 98.69 229 PRO B O 1
ATOM 3952 N N . ALA B 1 230 ? -5.711 -4.312 -3.523 1 98.94 230 ALA B N 1
ATOM 3953 C CA . ALA B 1 230 ? -4.691 -5.246 -3.998 1 98.94 230 ALA B CA 1
ATOM 3954 C C . ALA B 1 230 ? -3.436 -5.176 -3.137 1 98.94 230 ALA B C 1
ATOM 3956 O O . ALA B 1 230 ? -3.051 -4.098 -2.678 1 98.94 230 ALA B O 1
ATOM 3957 N N . TYR B 1 231 ? -2.879 -6.281 -2.85 1 98.94 231 TYR B N 1
ATOM 3958 C CA . TYR B 1 231 ? -1.486 -6.426 -2.439 1 98.94 231 TYR B CA 1
ATOM 3959 C C . TYR B 1 231 ? -0.64 -7 -3.568 1 98.94 231 TYR B C 1
ATOM 3961 O O . TYR B 1 231 ? -1.003 -8.016 -4.172 1 98.94 231 TYR B O 1
ATOM 3969 N N . ILE B 1 232 ? 0.444 -6.312 -3.949 1 98.94 232 ILE B N 1
ATOM 3970 C CA . ILE B 1 232 ? 1.321 -6.738 -5.031 1 98.94 232 ILE B CA 1
ATOM 3971 C C . ILE B 1 232 ? 2.766 -6.781 -4.539 1 98.94 232 ILE B C 1
ATOM 3973 O O . ILE B 1 232 ? 3.283 -5.789 -4.027 1 98.94 232 ILE B O 1
ATOM 3977 N N . THR B 1 233 ? 3.398 -7.906 -4.641 1 98.94 233 THR B N 1
ATOM 3978 C CA . THR B 1 233 ? 4.828 -7.992 -4.355 1 98.94 233 THR B CA 1
ATOM 3979 C C . THR B 1 233 ? 5.59 -8.492 -5.578 1 98.94 233 THR B C 1
ATOM 3981 O O . THR B 1 233 ? 5.109 -9.367 -6.301 1 98.94 233 THR B O 1
ATOM 3984 N N . VAL B 1 234 ? 6.766 -7.902 -5.832 1 98.94 234 VAL B N 1
ATOM 3985 C CA . VAL B 1 234 ? 7.605 -8.281 -6.961 1 98.94 234 VAL B CA 1
ATOM 3986 C C . VAL B 1 234 ? 9.023 -8.562 -6.48 1 98.94 234 VAL B C 1
ATOM 3988 O O . VAL B 1 234 ? 9.391 -8.203 -5.359 1 98.94 234 VAL B O 1
ATOM 3991 N N . ALA B 1 235 ? 9.703 -9.305 -7.242 1 98.88 235 ALA B N 1
ATOM 3992 C CA . ALA B 1 235 ? 11.109 -9.586 -6.98 1 98.88 235 ALA B CA 1
ATOM 3993 C C . ALA B 1 235 ? 12.016 -8.664 -7.793 1 98.88 235 ALA B C 1
ATOM 3995 O O . ALA B 1 235 ? 11.773 -8.43 -8.977 1 98.88 235 ALA B O 1
ATOM 3996 N N . HIS B 1 236 ? 13.07 -8.117 -7.152 1 98.69 236 HIS B N 1
ATOM 3997 C CA . HIS B 1 236 ? 13.969 -7.184 -7.836 1 98.69 236 HIS B CA 1
ATOM 3998 C C . HIS B 1 236 ? 14.656 -7.852 -9.023 1 98.69 236 HIS B C 1
ATOM 4000 O O . HIS B 1 236 ? 14.805 -7.242 -10.086 1 98.69 236 HIS B O 1
ATOM 4006 N N . PHE B 1 237 ? 15.07 -9.07 -8.852 1 98.62 237 PHE B N 1
ATOM 4007 C CA . PHE B 1 237 ? 15.766 -9.812 -9.898 1 98.62 237 PHE B CA 1
ATOM 4008 C C . PHE B 1 237 ? 14.797 -10.727 -10.648 1 98.62 237 PHE B C 1
ATOM 4010 O O . PHE B 1 237 ? 14.922 -11.953 -10.586 1 98.62 237 PHE B O 1
ATOM 4017 N N . ASP B 1 238 ? 13.867 -10.148 -11.375 1 98.75 238 ASP B N 1
ATOM 4018 C CA . ASP B 1 238 ? 12.773 -10.812 -12.078 1 98.75 238 ASP B CA 1
ATOM 4019 C C . ASP B 1 238 ? 12.32 -10 -13.289 1 98.75 238 ASP B C 1
ATOM 4021 O O . ASP B 1 238 ? 12 -8.82 -13.164 1 98.75 238 ASP B O 1
ATOM 4025 N N . PRO B 1 239 ? 12.289 -10.602 -14.516 1 98.75 239 PRO B N 1
ATOM 4026 C CA . PRO B 1 239 ? 11.789 -9.859 -15.672 1 98.75 239 PRO B CA 1
ATOM 4027 C C . PRO B 1 239 ? 10.359 -9.359 -15.477 1 98.75 239 PRO B C 1
ATOM 4029 O O . PRO B 1 239 ? 9.938 -8.406 -16.141 1 98.75 239 PRO B O 1
ATOM 4032 N N . LEU B 1 240 ? 9.594 -9.906 -14.555 1 98.81 240 LEU B N 1
ATOM 4033 C CA . LEU B 1 240 ? 8.195 -9.547 -14.344 1 98.81 240 LEU B CA 1
ATOM 4034 C C . LEU B 1 240 ? 8.078 -8.352 -13.398 1 98.81 240 LEU B C 1
ATOM 4036 O O . LEU B 1 240 ? 6.977 -7.855 -13.156 1 98.81 240 LEU B O 1
ATOM 4040 N N . ARG B 1 241 ? 9.188 -7.863 -12.836 1 98.81 241 ARG B N 1
ATOM 4041 C CA . ARG B 1 241 ? 9.234 -6.855 -11.789 1 98.81 241 ARG B CA 1
ATOM 4042 C C . ARG B 1 241 ? 8.375 -5.648 -12.148 1 98.81 241 ARG B C 1
ATOM 4044 O O . ARG B 1 241 ? 7.523 -5.227 -11.359 1 98.81 241 ARG B O 1
ATOM 4051 N N . ASP B 1 242 ? 8.547 -5.125 -13.344 1 98.81 242 ASP B N 1
ATOM 4052 C CA . ASP B 1 242 ? 7.898 -3.873 -13.727 1 98.81 242 ASP B CA 1
ATOM 4053 C C . ASP B 1 242 ? 6.402 -4.078 -13.961 1 98.81 242 ASP B C 1
ATOM 4055 O O . ASP B 1 242 ? 5.625 -3.125 -13.922 1 98.81 242 ASP B O 1
ATOM 4059 N N . ASP B 1 243 ? 5.945 -5.344 -14.258 1 98.88 243 ASP B N 1
ATOM 4060 C CA . ASP B 1 243 ? 4.512 -5.609 -14.367 1 98.88 243 ASP B CA 1
ATOM 4061 C C . ASP B 1 243 ? 3.779 -5.188 -13.094 1 98.88 243 ASP B C 1
ATOM 4063 O O . ASP B 1 243 ? 2.764 -4.492 -13.156 1 98.88 243 ASP B O 1
ATOM 4067 N N . GLY B 1 244 ? 4.359 -5.648 -11.977 1 98.88 244 GLY B N 1
ATOM 4068 C CA . GLY B 1 244 ? 3.74 -5.316 -10.703 1 98.88 244 GLY B CA 1
ATOM 4069 C C . GLY B 1 244 ? 3.809 -3.836 -10.375 1 98.88 244 GLY B C 1
ATOM 4070 O O . GLY B 1 244 ? 2.842 -3.262 -9.867 1 98.88 244 GLY B O 1
ATOM 4071 N N . ARG B 1 245 ? 4.973 -3.154 -10.688 1 98.75 245 ARG B N 1
ATOM 4072 C CA . ARG B 1 245 ? 5.121 -1.719 -10.469 1 98.75 245 ARG B CA 1
ATOM 4073 C C . ARG B 1 245 ? 4.051 -0.939 -11.227 1 98.75 245 ARG B C 1
ATOM 4075 O O . ARG B 1 245 ? 3.365 -0.092 -10.648 1 98.75 245 ARG B O 1
ATOM 4082 N N . ASN B 1 246 ? 3.926 -1.286 -12.469 1 98.69 246 ASN B N 1
ATOM 4083 C CA . ASN B 1 246 ? 3.012 -0.569 -13.352 1 98.69 246 ASN B CA 1
ATOM 4084 C C . ASN B 1 246 ? 1.556 -0.793 -12.961 1 98.69 246 ASN B C 1
ATOM 4086 O O . ASN B 1 246 ? 0.752 0.141 -12.977 1 98.69 246 ASN B O 1
ATOM 4090 N N . TYR B 1 247 ? 1.22 -2.043 -12.633 1 98.88 247 TYR B N 1
ATOM 4091 C CA . TYR B 1 247 ? -0.15 -2.344 -12.227 1 98.88 247 TYR B CA 1
ATOM 4092 C C . TYR B 1 247 ? -0.508 -1.62 -10.938 1 98.88 247 TYR B C 1
ATOM 4094 O O . TYR B 1 247 ? -1.613 -1.09 -10.797 1 98.88 247 TYR B O 1
ATOM 4102 N N . ALA B 1 248 ? 0.426 -1.541 -9.984 1 98.88 248 ALA B N 1
ATOM 4103 C CA . ALA B 1 248 ? 0.217 -0.804 -8.742 1 98.88 248 ALA B CA 1
ATOM 4104 C C . ALA B 1 248 ? -0.065 0.67 -9.016 1 98.88 248 ALA B C 1
ATOM 4106 O O . ALA B 1 248 ? -0.98 1.254 -8.43 1 98.88 248 ALA B O 1
ATOM 4107 N N . GLY B 1 249 ? 0.771 1.276 -9.891 1 98.62 249 GLY B N 1
ATOM 4108 C CA . GLY B 1 249 ? 0.553 2.666 -10.258 1 98.62 249 GLY B CA 1
ATOM 4109 C C . GLY B 1 249 ? -0.818 2.914 -10.859 1 98.62 249 GLY B C 1
ATOM 4110 O O . GLY B 1 249 ? -1.472 3.908 -10.531 1 98.62 249 GLY B O 1
ATOM 4111 N N . ARG B 1 250 ? -1.309 1.998 -11.695 1 98.56 250 ARG B N 1
ATOM 4112 C CA . ARG B 1 250 ? -2.609 2.133 -12.344 1 98.56 250 ARG B CA 1
ATOM 4113 C C . ARG B 1 250 ? -3.742 2.002 -11.328 1 98.56 250 ARG B C 1
ATOM 4115 O O . ARG B 1 250 ? -4.75 2.707 -11.422 1 98.56 250 ARG B O 1
ATOM 4122 N N . LEU B 1 251 ? -3.582 1.048 -10.414 1 98.88 251 LEU B N 1
ATOM 4123 C CA . LEU B 1 251 ? -4.582 0.889 -9.359 1 98.88 251 LEU B CA 1
ATOM 4124 C C . LEU B 1 251 ? -4.699 2.158 -8.523 1 98.88 251 LEU B C 1
ATOM 4126 O O . LEU B 1 251 ? -5.801 2.66 -8.305 1 98.88 251 LEU B O 1
ATOM 4130 N N . ALA B 1 252 ? -3.559 2.713 -8.117 1 98.62 252 ALA B N 1
ATOM 4131 C CA . ALA B 1 252 ? -3.559 3.939 -7.328 1 98.62 252 ALA B CA 1
ATOM 4132 C C . ALA B 1 252 ? -4.203 5.09 -8.094 1 98.62 252 ALA B C 1
ATOM 4134 O O . ALA B 1 252 ? -5.004 5.848 -7.539 1 98.62 252 ALA B O 1
ATOM 4135 N N . ALA B 1 253 ? -3.904 5.211 -9.359 1 97.69 253 ALA B N 1
ATOM 4136 C CA . ALA B 1 253 ? -4.434 6.277 -10.211 1 97.69 253 ALA B CA 1
ATOM 4137 C C . ALA B 1 253 ? -5.953 6.203 -10.297 1 97.69 253 ALA B C 1
ATOM 4139 O O . ALA B 1 253 ? -6.625 7.23 -10.414 1 97.69 253 ALA B O 1
ATOM 4140 N N . ALA B 1 254 ? -6.465 4.98 -10.18 1 98.06 254 ALA B N 1
ATOM 4141 C CA . ALA B 1 254 ? -7.906 4.766 -10.281 1 98.06 254 ALA B CA 1
ATOM 4142 C C . ALA B 1 254 ? -8.57 4.879 -8.914 1 98.06 254 ALA B C 1
ATOM 4144 O O . ALA B 1 254 ? -9.781 4.688 -8.789 1 98.06 254 ALA B O 1
ATOM 4145 N N . GLY B 1 255 ? -7.797 5.145 -7.887 1 97.94 255 GLY B N 1
ATOM 4146 C CA . GLY B 1 255 ? -8.328 5.281 -6.539 1 97.94 255 GLY B CA 1
ATOM 4147 C C . GLY B 1 255 ? -8.523 3.949 -5.84 1 97.94 255 GLY B C 1
ATOM 4148 O O . GLY B 1 255 ? -9.164 3.885 -4.789 1 97.94 255 GLY B O 1
ATOM 4149 N N . VAL B 1 256 ? -8 2.861 -6.422 1 98.69 256 VAL B N 1
ATOM 4150 C CA . VAL B 1 256 ? -8.086 1.537 -5.812 1 98.69 256 VAL B CA 1
ATOM 4151 C C . VAL B 1 256 ? -6.992 1.386 -4.754 1 98.69 256 VAL B C 1
ATOM 4153 O O . VAL B 1 256 ? -5.836 1.733 -4.992 1 98.69 256 VAL B O 1
ATOM 4156 N N . GLU B 1 257 ? -7.348 0.912 -3.566 1 98.75 257 GLU B N 1
ATOM 4157 C CA . GLU B 1 257 ? -6.352 0.648 -2.531 1 98.75 257 GLU B CA 1
ATOM 4158 C C . GLU B 1 257 ? -5.301 -0.346 -3.018 1 98.75 257 GLU B C 1
ATOM 4160 O O . GLU B 1 257 ? -5.637 -1.389 -3.58 1 98.75 257 GLU B O 1
ATOM 4165 N N . VAL B 1 258 ? -3.998 -0.014 -2.814 1 98.88 258 VAL B N 1
ATOM 4166 C CA . VAL B 1 258 ? -2.934 -0.917 -3.24 1 98.88 258 VAL B CA 1
ATOM 4167 C C . VAL B 1 258 ? -1.771 -0.847 -2.252 1 98.88 258 VAL B C 1
ATOM 4169 O O . VAL B 1 258 ? -1.402 0.237 -1.793 1 98.88 258 VAL B O 1
ATOM 4172 N N . TRP B 1 259 ? -1.328 -1.95 -1.744 1 98.88 259 TRP B N 1
ATOM 4173 C CA . TRP B 1 259 ? -0.078 -2.15 -1.019 1 98.88 259 TRP B CA 1
ATOM 4174 C C . TRP B 1 259 ? 0.953 -2.855 -1.895 1 98.88 259 TRP B C 1
ATOM 4176 O O . TRP B 1 259 ? 0.795 -4.031 -2.227 1 98.88 259 TRP B O 1
ATOM 4186 N N . PHE B 1 260 ? 1.974 -2.1 -2.344 1 98.94 260 PHE B N 1
ATOM 4187 C CA . PHE B 1 260 ? 3.016 -2.592 -3.236 1 98.94 260 PHE B CA 1
ATOM 4188 C C . PHE B 1 260 ? 4.336 -2.748 -2.494 1 98.94 260 PHE B C 1
ATOM 4190 O O . PHE B 1 260 ? 4.742 -1.857 -1.745 1 98.94 260 PHE B O 1
ATOM 4197 N N . ARG B 1 261 ? 5.035 -3.891 -2.729 1 98.75 261 ARG B N 1
ATOM 4198 C CA . ARG B 1 261 ? 6.344 -4.164 -2.148 1 98.75 261 ARG B CA 1
ATOM 4199 C C . ARG B 1 261 ? 7.277 -4.797 -3.176 1 98.75 261 ARG B C 1
ATOM 4201 O O . ARG B 1 261 ? 6.883 -5.719 -3.896 1 98.75 261 ARG B O 1
ATOM 4208 N N . GLU B 1 262 ? 8.43 -4.25 -3.303 1 98.75 262 GLU B N 1
ATOM 4209 C CA . GLU B 1 262 ? 9.492 -4.914 -4.059 1 98.75 262 GLU B CA 1
ATOM 4210 C C . GLU B 1 262 ? 10.508 -5.57 -3.125 1 98.75 262 GLU B C 1
ATOM 4212 O O . GLU B 1 262 ? 11.023 -4.926 -2.213 1 98.75 262 GLU B O 1
ATOM 4217 N N . GLU B 1 263 ? 10.766 -6.84 -3.309 1 98.56 263 GLU B N 1
ATOM 4218 C CA . GLU B 1 263 ? 11.719 -7.59 -2.504 1 98.56 263 GLU B CA 1
ATOM 4219 C C . GLU B 1 263 ? 13.133 -7.461 -3.066 1 98.56 263 GLU B C 1
ATOM 4221 O O . GLU B 1 263 ? 13.438 -8.016 -4.125 1 98.56 263 GLU B O 1
ATOM 4226 N N . PRO B 1 264 ? 14.016 -6.77 -2.41 1 97.19 264 PRO B N 1
ATOM 4227 C CA . PRO B 1 264 ? 15.258 -6.301 -3.016 1 97.19 264 PRO B CA 1
ATOM 4228 C C . PRO B 1 264 ? 16.188 -7.445 -3.402 1 97.19 264 PRO B C 1
ATOM 4230 O O . PRO B 1 264 ? 16.953 -7.328 -4.367 1 97.19 264 PRO B O 1
ATOM 4233 N N . GLN B 1 265 ? 16.141 -8.531 -2.693 1 97.88 265 GLN B N 1
ATOM 4234 C CA . GLN B 1 265 ? 17.125 -9.594 -2.934 1 97.88 265 GLN B CA 1
ATOM 4235 C C . GLN B 1 265 ? 16.438 -10.836 -3.512 1 97.88 265 GLN B C 1
ATOM 4237 O O . GLN B 1 265 ? 17.062 -11.891 -3.615 1 97.88 265 GLN B O 1
ATOM 4242 N N . MET B 1 266 ? 15.234 -10.641 -3.918 1 98.69 266 MET B N 1
ATOM 4243 C CA . MET B 1 266 ? 14.461 -11.82 -4.297 1 98.69 266 MET B CA 1
ATOM 4244 C C . MET B 1 266 ? 14.539 -12.062 -5.801 1 98.69 266 MET B C 1
ATOM 4246 O O . MET B 1 266 ? 14.828 -11.141 -6.566 1 98.69 266 MET B O 1
ATOM 4250 N N . VAL B 1 267 ? 14.383 -13.32 -6.172 1 98.56 267 VAL B N 1
ATOM 4251 C CA . VAL B 1 267 ? 14.273 -13.797 -7.543 1 98.56 267 VAL B CA 1
ATOM 4252 C C . VAL B 1 267 ? 12.875 -14.375 -7.777 1 98.56 267 VAL B C 1
ATOM 4254 O O . VAL B 1 267 ? 12.094 -14.516 -6.84 1 98.56 267 VAL B O 1
ATOM 4257 N N . HIS B 1 268 ? 12.531 -14.617 -9.094 1 98 268 HIS B N 1
ATOM 4258 C CA . HIS B 1 268 ? 11.25 -15.234 -9.406 1 98 268 HIS B CA 1
ATOM 4259 C C . HIS B 1 268 ? 11.07 -16.531 -8.633 1 98 268 HIS B C 1
ATOM 4261 O O . HIS B 1 268 ? 12.008 -17.328 -8.484 1 98 268 HIS B O 1
ATOM 4267 N N . ALA B 1 269 ? 9.836 -16.766 -8.023 1 98.06 269 ALA B N 1
ATOM 4268 C CA . ALA B 1 269 ? 9.422 -17.953 -7.297 1 98.06 269 ALA B CA 1
ATOM 4269 C C . ALA B 1 269 ? 10 -17.969 -5.887 1 98.06 269 ALA B C 1
ATOM 4271 O O . ALA B 1 269 ? 10.07 -19.031 -5.246 1 98.06 269 ALA B O 1
ATOM 4272 N N . TRP B 1 270 ? 10.367 -16.797 -5.379 1 98.38 270 TRP B N 1
ATOM 4273 C CA . TRP B 1 270 ? 11 -16.703 -4.066 1 98.38 270 TRP B CA 1
ATOM 4274 C C . TRP B 1 270 ? 10.078 -17.219 -2.975 1 98.38 270 TRP B C 1
ATOM 4276 O O . TRP B 1 270 ? 10.516 -17.469 -1.851 1 98.38 270 TRP B O 1
ATOM 4286 N N . LEU B 1 271 ? 8.789 -17.406 -3.217 1 98.31 271 LEU B N 1
ATOM 4287 C CA . LEU B 1 271 ? 7.836 -17.969 -2.262 1 98.31 271 LEU B CA 1
ATOM 4288 C C . LEU B 1 271 ? 8.344 -19.297 -1.712 1 98.31 271 LEU B C 1
ATOM 4290 O O . LEU B 1 271 ? 8.102 -19.625 -0.547 1 98.31 271 LEU B O 1
ATOM 4294 N N . ARG B 1 272 ? 9.031 -20.031 -2.523 1 97.81 272 ARG B N 1
ATOM 4295 C CA . ARG B 1 272 ? 9.508 -21.344 -2.117 1 97.81 272 ARG B CA 1
ATOM 4296 C C . ARG B 1 272 ? 10.688 -21.219 -1.15 1 97.81 272 ARG B C 1
ATOM 4298 O O . ARG B 1 272 ? 10.977 -22.156 -0.4 1 97.81 272 ARG B O 1
ATOM 4305 N N . ALA B 1 273 ? 11.32 -20.109 -1.096 1 98.38 273 ALA B N 1
ATOM 4306 C CA . ALA B 1 273 ? 12.469 -19.875 -0.223 1 98.38 273 ALA B CA 1
ATOM 4307 C C . ALA B 1 273 ? 12.031 -19.312 1.122 1 98.38 273 ALA B C 1
ATOM 4309 O O . ALA B 1 273 ? 12.867 -18.969 1.962 1 98.38 273 ALA B O 1
ATOM 4310 N N . ARG B 1 274 ? 10.75 -19.297 1.464 1 98.19 274 ARG B N 1
ATOM 4311 C CA . ARG B 1 274 ? 10.18 -18.562 2.594 1 98.19 274 ARG B CA 1
ATOM 4312 C C . ARG B 1 274 ? 10.703 -19.109 3.918 1 98.19 274 ARG B C 1
ATOM 4314 O O . ARG B 1 274 ? 10.641 -18.438 4.945 1 98.19 274 ARG B O 1
ATOM 4321 N N . HIS B 1 275 ? 11.336 -20.328 3.961 1 98.19 275 HIS B N 1
ATOM 4322 C CA . HIS B 1 275 ? 11.836 -20.906 5.207 1 98.19 275 HIS B CA 1
ATOM 4323 C C . HIS B 1 275 ? 13.359 -20.969 5.215 1 98.19 275 HIS B C 1
ATOM 4325 O O . HIS B 1 275 ? 13.961 -21.547 6.129 1 98.19 275 HIS B O 1
ATOM 4331 N N . MET B 1 276 ? 14.047 -20.406 4.219 1 98 276 MET B N 1
ATOM 4332 C CA . MET B 1 276 ? 15.5 -20.547 4.176 1 98 276 MET B CA 1
ATOM 4333 C C . MET B 1 276 ? 16.156 -19.203 3.887 1 98 276 MET B C 1
ATOM 4335 O O . MET B 1 276 ? 17.391 -19.094 3.861 1 98 276 MET B O 1
ATOM 4339 N N . SER B 1 277 ? 15.375 -18.25 3.604 1 98.31 277 SER B N 1
ATOM 4340 C CA . SER B 1 277 ? 15.812 -16.891 3.346 1 98.31 277 SER B CA 1
ATOM 4341 C C . SER B 1 277 ? 15.117 -15.898 4.27 1 98.31 277 SER B C 1
ATOM 4343 O O . SER B 1 277 ? 13.891 -15.891 4.379 1 98.31 277 SER B O 1
ATOM 4345 N N . GLU B 1 278 ? 15.93 -15.055 4.93 1 97.75 278 GLU B N 1
ATOM 4346 C CA . GLU B 1 278 ? 15.352 -14.039 5.805 1 97.75 278 GLU B CA 1
ATOM 4347 C C . GLU B 1 278 ? 14.453 -13.086 5.027 1 97.75 278 GLU B C 1
ATOM 4349 O O . GLU B 1 278 ? 13.352 -12.758 5.477 1 97.75 278 GLU B O 1
ATOM 4354 N N . GLY B 1 279 ? 14.922 -12.664 3.848 1 98 279 GLY B N 1
ATOM 4355 C CA . GLY B 1 279 ? 14.125 -11.789 3.008 1 98 279 GLY B CA 1
ATOM 4356 C C . GLY B 1 279 ? 12.836 -12.43 2.523 1 98 279 GLY B C 1
ATOM 4357 O O . GLY B 1 279 ? 11.789 -11.789 2.506 1 98 279 GLY B O 1
ATOM 4358 N N . ALA B 1 280 ? 12.945 -13.68 2.162 1 98.62 280 ALA B N 1
ATOM 4359 C CA . ALA B 1 280 ? 11.75 -14.383 1.693 1 98.62 280 ALA B CA 1
ATOM 4360 C C . ALA B 1 280 ? 10.75 -14.578 2.828 1 98.62 280 ALA B C 1
ATOM 4362 O O . ALA B 1 280 ? 9.539 -14.477 2.617 1 98.62 280 ALA B O 1
ATOM 4363 N N . SER B 1 281 ? 11.273 -14.898 3.992 1 98.5 281 SER B N 1
ATOM 4364 C CA . SER B 1 281 ? 10.422 -15.031 5.164 1 98.5 281 SER B CA 1
ATOM 4365 C C . SER B 1 281 ? 9.68 -13.727 5.457 1 98.5 281 SER B C 1
ATOM 4367 O O . SER B 1 281 ? 8.484 -13.734 5.742 1 98.5 281 SER B O 1
ATOM 4369 N N . ASP B 1 282 ? 10.406 -12.648 5.41 1 97.5 282 ASP B N 1
ATOM 4370 C CA . ASP B 1 282 ? 9.82 -11.328 5.641 1 97.5 282 ASP B CA 1
ATOM 4371 C C . ASP B 1 282 ? 8.758 -11.016 4.59 1 97.5 282 ASP B C 1
ATOM 4373 O O . ASP B 1 282 ? 7.684 -10.5 4.918 1 97.5 282 ASP B O 1
ATOM 4377 N N . GLY B 1 283 ? 9.055 -11.25 3.303 1 98.25 283 GLY B N 1
ATOM 4378 C CA . GLY B 1 283 ? 8.086 -11.062 2.236 1 98.25 283 GLY B CA 1
ATOM 4379 C C . GLY B 1 283 ? 6.832 -11.906 2.414 1 98.25 283 GLY B C 1
ATOM 4380 O O . GLY B 1 283 ? 5.719 -11.422 2.209 1 98.25 283 GLY B O 1
ATOM 4381 N N . PHE B 1 284 ? 7.051 -13.148 2.846 1 98.69 284 PHE B N 1
ATOM 4382 C CA . PHE B 1 284 ? 5.926 -14.047 3.068 1 98.69 284 PHE B CA 1
ATOM 4383 C C . PHE B 1 284 ? 5.059 -13.562 4.223 1 98.69 284 PHE B C 1
ATOM 4385 O O . PHE B 1 284 ? 3.832 -13.641 4.16 1 98.69 284 PHE B O 1
ATOM 4392 N N . HIS B 1 285 ? 5.672 -13.102 5.211 1 97.69 285 HIS B N 1
ATOM 4393 C CA . HIS B 1 285 ? 4.93 -12.547 6.336 1 97.69 285 HIS B CA 1
ATOM 4394 C C . HIS B 1 285 ? 4.062 -11.367 5.898 1 97.69 285 HIS B C 1
ATOM 4396 O O . HIS B 1 285 ? 2.889 -11.289 6.266 1 97.69 285 HIS B O 1
ATOM 4402 N N . ALA B 1 286 ? 4.641 -10.422 5.148 1 97.31 286 ALA B N 1
ATOM 4403 C CA . ALA B 1 286 ? 3.887 -9.273 4.656 1 97.31 286 ALA B CA 1
ATOM 4404 C C . ALA B 1 286 ? 2.701 -9.719 3.807 1 97.31 286 ALA B C 1
ATOM 4406 O O . ALA B 1 286 ? 1.607 -9.164 3.912 1 97.31 286 ALA B O 1
ATOM 4407 N N . LEU B 1 287 ? 2.953 -10.672 3 1 98.44 287 LEU B N 1
ATOM 4408 C CA . LEU B 1 287 ? 1.905 -11.266 2.176 1 98.44 287 LEU B CA 1
ATOM 4409 C C . LEU B 1 287 ? 0.767 -11.797 3.041 1 98.44 287 LEU B C 1
ATOM 4411 O O . LEU B 1 287 ? -0.404 -11.523 2.77 1 98.44 287 LEU B O 1
ATOM 4415 N N . CYS B 1 288 ? 1.076 -12.547 4.051 1 98.38 288 CYS B N 1
ATOM 4416 C CA . CYS B 1 288 ? 0.076 -13.156 4.918 1 98.38 288 CYS B CA 1
ATOM 4417 C C . CYS B 1 288 ? -0.699 -12.094 5.688 1 98.38 288 CYS B C 1
ATOM 4419 O O . CYS B 1 288 ? -1.904 -12.234 5.906 1 98.38 288 CYS B O 1
ATOM 4421 N N . VAL B 1 289 ? -0.017 -11.062 6.07 1 96.44 289 VAL B N 1
ATOM 4422 C CA . VAL B 1 289 ? -0.672 -9.945 6.746 1 96.44 289 VAL B CA 1
ATOM 4423 C C . VAL B 1 289 ? -1.702 -9.312 5.812 1 96.44 289 VAL B C 1
ATOM 4425 O O . VAL B 1 289 ? -2.824 -9.016 6.23 1 96.44 289 VAL B O 1
ATOM 4428 N N . ALA B 1 290 ? -1.324 -9.086 4.562 1 97.75 290 ALA B N 1
ATOM 4429 C CA . ALA B 1 290 ? -2.242 -8.508 3.586 1 97.75 290 ALA B CA 1
ATOM 4430 C C . ALA B 1 290 ? -3.465 -9.398 3.387 1 97.75 290 ALA B C 1
ATOM 4432 O O . ALA B 1 290 ? -4.598 -8.914 3.348 1 97.75 290 ALA B O 1
ATOM 4433 N N . VAL B 1 291 ? -3.223 -10.719 3.273 1 98.62 291 VAL B N 1
ATOM 4434 C CA . VAL B 1 291 ? -4.309 -11.68 3.111 1 98.62 291 VAL B CA 1
ATOM 4435 C C . VAL B 1 291 ? -5.258 -11.586 4.305 1 98.62 291 VAL B C 1
ATOM 4437 O O . VAL B 1 291 ? -6.477 -11.539 4.137 1 98.62 291 VAL B O 1
ATOM 4440 N N . SER B 1 292 ? -4.703 -11.578 5.496 1 97.75 292 SER B N 1
ATOM 4441 C CA . SER B 1 292 ? -5.5 -11.516 6.719 1 97.75 292 SER B CA 1
ATOM 4442 C C . SER B 1 292 ? -6.344 -10.25 6.766 1 97.75 292 SER B C 1
ATOM 4444 O O . SER B 1 292 ? -7.512 -10.289 7.164 1 97.75 292 SER B O 1
ATOM 4446 N N . ARG B 1 293 ? -5.746 -9.172 6.383 1 95.44 293 ARG B N 1
ATOM 4447 C CA . ARG B 1 293 ? -6.465 -7.898 6.375 1 95.44 293 ARG B CA 1
ATOM 4448 C C . ARG B 1 293 ? -7.645 -7.941 5.41 1 95.44 293 ARG B C 1
ATOM 4450 O O . ARG B 1 293 ? -8.766 -7.57 5.773 1 95.44 293 ARG B O 1
ATOM 4457 N N . PHE B 1 294 ? -7.406 -8.383 4.156 1 98 294 PHE B N 1
ATOM 4458 C CA . PHE B 1 294 ? -8.469 -8.453 3.162 1 98 294 PHE B CA 1
ATOM 4459 C C . PHE B 1 294 ? -9.57 -9.414 3.613 1 98 294 PHE B C 1
ATOM 4461 O O . PHE B 1 294 ? -10.75 -9.18 3.342 1 98 294 PHE B O 1
ATOM 4468 N N . ALA B 1 295 ? -9.133 -10.469 4.332 1 97.75 295 ALA B N 1
ATOM 4469 C CA . ALA B 1 295 ? -10.086 -11.5 4.75 1 97.75 295 ALA B CA 1
ATOM 4470 C C . ALA B 1 295 ? -10.852 -11.062 5.992 1 97.75 295 ALA B C 1
ATOM 4472 O O . ALA B 1 295 ? -11.766 -11.766 6.445 1 97.75 295 ALA B O 1
ATOM 4473 N N . GLY B 1 296 ? -10.484 -9.883 6.617 1 92.69 296 GLY B N 1
ATOM 4474 C CA . GLY B 1 296 ? -11.125 -9.414 7.832 1 92.69 296 GLY B CA 1
ATOM 4475 C C . GLY B 1 296 ? -10.734 -10.211 9.062 1 92.69 296 GLY B C 1
ATOM 4476 O O . GLY B 1 296 ? -11.523 -10.336 10 1 92.69 296 GLY B O 1
ATOM 4477 N N . ALA B 1 297 ? -9.562 -10.758 9.008 1 80.94 297 ALA B N 1
ATOM 4478 C CA . ALA B 1 297 ? -9.102 -11.617 10.094 1 80.94 297 ALA B CA 1
ATOM 4479 C C . ALA B 1 297 ? -8.125 -10.883 11 1 80.94 297 ALA B C 1
ATOM 4481 O O . ALA B 1 297 ? -7.414 -11.5 11.797 1 80.94 297 ALA B O 1
ATOM 4482 N N . THR B 1 298 ? -7.945 -9.539 11 1 70 298 THR B N 1
ATOM 4483 C CA . THR B 1 298 ? -6.988 -8.82 11.836 1 70 298 THR B CA 1
ATOM 4484 C C . THR B 1 298 ? -7.656 -8.336 13.125 1 70 298 THR B C 1
ATOM 4486 O O . THR B 1 298 ? -8.867 -8.109 13.156 1 70 298 THR B O 1
#

Organism: NCBI:txid484088

Radius of gyration: 24.94 Å; Cα contacts (8 Å, |Δi|>4): 1409; chains: 2; bounding box: 47×72×59 Å

Foldseek 3Di:
DFDFPLQVVLLVLLCVLAPPVNLVDDLVSNQVSLLVSLVVLADDAPPQKDWDWDDDPNWIKIKIAANQQQFQAEEEEEEDDLLRYDACNSCVRVQRVLCHLLSHMYIYTGWHGPPVDAPPRRLVRSLSNVVSCVVVVHAYEYEYEAQSLLSQLLSLVVCVVVVRDRHLEYEYHLYQQQDDCPDDLNPVLQPFRPDHSVNNVSSCVRNVDDNQDCSNHVLNDPACAPGHEYEYEHEQNESSRVVRVSVQVRCVVNVHHYHYYYQDNDYGPLCSSLPRTPSNVVVSVVSSVVVNVSRVRD/DFDFPLQVVLLVLLCVLAPPVNLVDDLVSNQVSLLVSLVVLADDAPPQKDWDWDDDPNWIKIKIAANQQQFQAEEEEEEDDLLRYDACNSCVRVQRVLCHLLSHMYIYTGWHGPPVDAPPRRLVRSLSNVVSCVVVVHAYEYEYEAQSLLSQLLSLVVCVVVVRDRHLEYEYHLYQQQDDCPDDLNPVLQPFRPDHSVNNVSSCVRNVDDNQDCSNHVLNDPACAPGHEYEYEHEQNESSRVVRVSVQVRCVVNVHHYHYYYQDNDYGPLCSSLPRTPSNVVVSVVSSVVVNVSSVRD

Sequence (596 aa):
MPAEPGILKFLRICDGFYPADAVDASIGQQRQWYDALCAQFDRPLPDGMTAEDALIGAIPTRRYKPANLRTRTKLLYLHGGGFVVGSLSSHHAICAEISDFAGAELVSVDYRLAPEHVWPAQTDDAFTVLKLLLGEGHKIVLVGDSAGGNLAAGLALRARDEALSGIVGQVLVYPALGGDLVSGSYEEMAEAPGLTTADTAYYRAILNAPADEPVAHPLLTRSCAGLPPAYITVAHFDPLRDDGRNYAGRLAAAGVEVWFREEPQMVHAWLRARHMSEGASDGFHALCVAVSRFAGATMPAEPGILKFLRICDGFYPADAVDASIGQQRQWYDALCAQFDRPLPDGMTAEDALIGAIPTRRYKPANLRTRTKLLYLHGGGFVVGSLSSHHAICAEISDFAGAELVSVDYRLAPEHVWPAQTDDAFTVLKLLLGEGHKIVLVGDSAGGNLAAGLALRARDEALSGIVGQVLVYPALGGDLVSGSYEEMAEAPGLTTADTAYYRAILNAPADEPVAHPLLTRSCAGLPPAYITVAHFDPLRDDGRNYAGRLAAAGVEVWFREEPQMVHAWLRARHMSEGASDGFHALCVAVSRFAGAT